Protein AF-A0A6A1W5U9-F1 (afdb_monomer_lite)

pLDDT: mean 85.05, std 17.19, range [30.97, 98.81]

Secondary structure (DSSP, 8-state):
-HHHHHHHHHHHHHHHHHHHHHHHHHHTS-----TTEEEE-----SSPPPHHHHHHHHHHBS--EEE-SS--HHHHHHTTTS--EEEEEEPGGGHHHHHH-HHHHHHHHHHHTTTTTTTS-EEEEEEEESTTTSS-HHHHHHHHHHHHHHHHHHHHTT-BTTBEEEEEEEGGGEEE-SSGGG-EE-GGGHHHHHHHHHHHHHHT--EEEE--HHHHHHHS--HHHHHHHTT-S---EEETTTTEEE-SHHHHHHHHHHHHHHHTT-TT--EEEEEE---S---TT-SS--HHHHHHHHHHHHHHHHHT-B-SSSBTS--EEEES-SB--TT--SSGGGG---SB-TTS-BSS--S-B--HHHHHHHHHHHHHHHHHHHHHHHHHHHHHHHHHHHHHHHHHHHHHHHHHHHT---TTHHHHHHHHHHHHHHHHHTSHHHHHHHHHHHHHHHTSTTHHHHHHHHHHHHHHH-TTTTTTT--EEEEEE-SSTT-EEEEEEEEEEEEEETTEEEEEEEEEEE-SSTT-EEEEEEEGGGEE-BS--HHHHHHHHHTTTTT--S---BTTS----------------

Sequence (581 aa):
MQNRERSASMAFFRYAKAFLFVVLLHASHFANSQSFIGVNYGQVADNLPPPAATAKLLQSTTIQKVRLYGADPAIIKGLANTGIGIVIGASNGDIPALASDTNFAKNWINSNVIPFYPASKIILITVGNEVMTFGDAGLKAQLLPAMQNVQNALNDASLGGKIKVSTVHAMAVLQQSEPPSSGSFDPSTADLMKGLLGFNEATGSPFAINPYPYFAYRGDPRPETLAFCLFQPNAGRFDPNTNIRYMNMFDAQVDAVHSALNSMGFKNVEIVVAETGWPYNGDSNEVGPSVENAKAYNGNLIAHLRSMVGTPLIPGKSVDTYLFALYDEDLKPGPGSERAFGLFKPDLSMTYDVGLSKSSQAFSKVIRSWASKKFMTGCVILLPIAITFYVTWGFIRFVDGFFSPIYGHLGIHIFGLGFVTSITFIFLVGVFMSSWLGASVLTLGEWFIKKMPLVSYIYAASKQISTAISPDQSSNAFKEVAIIRHPRVGEYAFGFITSTVVLRGSMGEEELCCVYVPTNHLYLGDIFLINSKDILRPSLSVREGIEIVISGGMSVPEMLTTVDAPATRAARIGSFPAAKV

InterPro domains:
  IPR000490 Glycoside hydrolase family 17 [PF00332] (37-354)
  IPR007462 Protein CONTINUOUS VASCULAR RING 1-like [PF04367] (421-521)
  IPR017853 Glycoside hydrolase superfamily [SSF51445] (37-355)
  IPR044965 Glycoside hydrolase family 17, plant [PTHR32227] (25-360)

Foldseek 3Di:
DVVVVVVVVVVVVVVVVVVVVVVVVVVPPDPPQLQQEAFEDDDLADLFAFLLVVLVLCLQFSHQEYEYQAQDPRNLQSNFQSNREYEHEDELVCLVVLLPDLVSLLVCCVVRPVVRPPRRHYAEYAYYAQQVVDPDPPSLVSRLSSQVSNLVSCVVVVNQLRHYYAHEHELQQWPDQPQLLVQAGDPVCLVSVLSRLVSCLVRVHAHEYA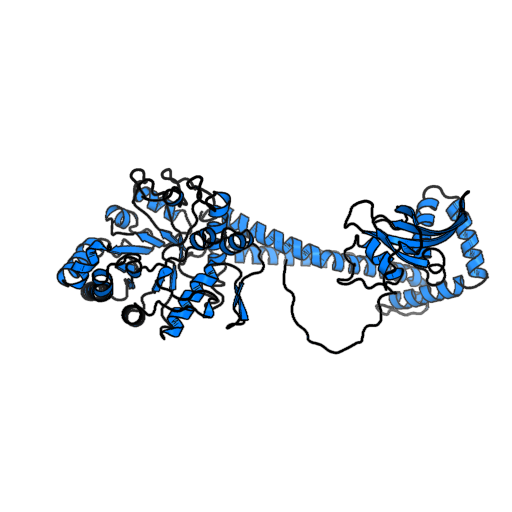DELLVVCQVPVDPQSLCQALLHDHPFDADPVVRDGRSHPVLSSVSSVCSRCVVSPNNSHAYAHPEYFAFQDWDPPGHQRHVVSRLSNLLVLVVVQVVCQDHPVDGNHRHRHYYYHQEFSCSDDDTRRNRGGHQAYSVSHGPDDSLRGPPPVSVVVVCVVVVVVVVVVVCVVVVVVVVVCVVVVVQLVVQCVVCVVVCVVVVDDDPCVSVVVVVVVVVVLVVCCPDPVNVVVVVVVLVVQCPDPPSVVVVVVVVVVVQCPDPVRVCQAFPAWWWAADPDPPDIFTWGFGDWDWDDDPVGIAIWTWTWGAALDNPHTDTDTHHPVRIFGWPDDPVLSNVCSVVVNPSPDPDTDGPPDPPPDPDDDDDDDDDDD

Organism: NCBI:txid262757

Structure (mmCIF, N/CA/C/O backbone):
data_AF-A0A6A1W5U9-F1
#
_entry.id   AF-A0A6A1W5U9-F1
#
loop_
_atom_site.group_PDB
_atom_site.id
_atom_site.type_symbol
_atom_site.label_atom_id
_atom_site.label_alt_id
_atom_site.label_comp_id
_atom_site.label_asym_id
_atom_site.label_entity_id
_atom_site.label_seq_id
_atom_site.pdbx_PDB_ins_code
_atom_site.Cartn_x
_atom_site.Cartn_y
_atom_site.Cartn_z
_atom_site.occupancy
_atom_site.B_iso_or_equiv
_atom_site.auth_seq_id
_atom_site.auth_comp_id
_atom_site.auth_asym_id
_atom_site.auth_atom_id
_atom_site.pdbx_PDB_model_num
ATOM 1 N N . MET A 1 1 ? 17.171 -40.836 -44.990 1.00 49.62 1 MET A N 1
ATOM 2 C CA . MET A 1 1 ? 17.166 -39.540 -44.264 1.00 49.62 1 MET A CA 1
ATOM 3 C C . MET A 1 1 ? 15.766 -38.932 -44.117 1.00 49.62 1 MET A C 1
ATOM 5 O O . MET A 1 1 ? 15.431 -38.514 -43.018 1.00 49.62 1 MET A O 1
ATOM 9 N N . GLN A 1 2 ? 14.908 -38.996 -45.139 1.00 40.19 2 GLN A N 1
ATOM 10 C CA . GLN A 1 2 ? 13.567 -38.376 -45.171 1.00 40.19 2 GLN A CA 1
ATOM 11 C C . GLN A 1 2 ? 12.570 -38.826 -44.069 1.00 40.19 2 GLN A C 1
ATOM 13 O O . GLN A 1 2 ? 11.749 -38.033 -43.613 1.00 40.19 2 GLN A O 1
ATOM 18 N N . ASN A 1 3 ? 12.664 -40.069 -43.570 1.00 39.38 3 ASN A N 1
ATOM 19 C CA . ASN A 1 3 ? 11.798 -40.562 -42.480 1.00 39.38 3 ASN A CA 1
ATOM 20 C C . ASN A 1 3 ? 12.212 -40.080 -41.075 1.00 39.38 3 ASN A C 1
ATOM 22 O O . ASN A 1 3 ? 11.363 -39.986 -40.190 1.00 39.38 3 ASN A O 1
ATOM 26 N N . ARG A 1 4 ? 13.489 -39.731 -40.854 1.00 45.94 4 ARG A N 1
ATOM 27 C CA . ARG A 1 4 ? 13.965 -39.219 -39.553 1.00 45.94 4 ARG A CA 1
ATOM 28 C C . ARG A 1 4 ? 13.548 -37.762 -39.331 1.00 45.94 4 ARG A C 1
ATOM 30 O O . ARG A 1 4 ? 13.171 -37.404 -38.220 1.00 45.94 4 ARG A O 1
ATOM 37 N N . GLU A 1 5 ? 13.525 -36.957 -40.392 1.00 41.22 5 GLU A N 1
ATOM 38 C CA . GLU A 1 5 ? 13.097 -35.551 -40.335 1.00 41.22 5 GLU A CA 1
ATOM 39 C C . GLU A 1 5 ? 11.587 -35.403 -40.088 1.00 41.22 5 GLU A C 1
ATOM 41 O O . GLU A 1 5 ? 11.172 -34.579 -39.270 1.00 41.22 5 GLU A O 1
ATOM 46 N N . ARG A 1 6 ? 10.752 -36.270 -40.686 1.00 44.25 6 ARG A N 1
ATOM 47 C CA . ARG A 1 6 ? 9.304 -36.314 -40.396 1.00 44.25 6 ARG A CA 1
ATOM 48 C C . ARG A 1 6 ? 8.998 -36.703 -38.946 1.00 44.25 6 ARG A C 1
ATOM 50 O O . ARG A 1 6 ? 8.089 -36.136 -38.342 1.00 44.25 6 ARG A O 1
ATOM 57 N N . SER A 1 7 ? 9.768 -37.630 -38.371 1.00 45.53 7 SER A N 1
ATOM 58 C CA . SER A 1 7 ? 9.606 -38.047 -36.972 1.00 45.53 7 SER A CA 1
ATOM 59 C C . SER A 1 7 ? 9.997 -36.943 -35.983 1.00 45.53 7 SER A C 1
ATOM 61 O O . SER A 1 7 ? 9.315 -36.758 -34.976 1.00 45.53 7 SER A O 1
ATOM 63 N N . ALA A 1 8 ? 11.057 -36.180 -36.275 1.00 46.53 8 ALA A N 1
ATOM 64 C CA . ALA A 1 8 ? 11.481 -35.049 -35.449 1.00 46.53 8 ALA A CA 1
ATOM 65 C C . ALA A 1 8 ? 10.467 -33.890 -35.492 1.00 46.53 8 ALA A C 1
ATOM 67 O O . ALA A 1 8 ? 10.137 -33.317 -34.454 1.00 46.53 8 ALA A O 1
ATOM 68 N N . SER A 1 9 ? 9.898 -33.604 -36.669 1.00 43.94 9 SER A N 1
ATOM 69 C CA . SER A 1 9 ? 8.852 -32.586 -36.842 1.00 43.94 9 SER A CA 1
ATOM 70 C C . SER A 1 9 ? 7.556 -32.940 -36.093 1.00 43.94 9 SER A C 1
ATOM 72 O O . SER A 1 9 ? 6.994 -32.101 -35.386 1.00 43.94 9 SER A O 1
ATOM 74 N N . MET A 1 10 ? 7.114 -34.203 -36.149 1.00 45.81 10 MET A N 1
ATOM 75 C CA . MET A 1 10 ? 5.942 -34.663 -35.389 1.00 45.81 10 MET A CA 1
ATOM 76 C C . MET A 1 10 ? 6.170 -34.664 -33.872 1.00 45.81 10 MET A C 1
ATOM 78 O O . MET A 1 10 ? 5.248 -34.345 -33.118 1.00 45.81 10 MET A O 1
ATOM 82 N N . ALA A 1 11 ? 7.383 -34.987 -33.411 1.00 49.91 11 ALA A N 1
ATOM 83 C CA . ALA A 1 11 ? 7.740 -34.893 -31.998 1.00 49.91 11 ALA A CA 1
ATOM 84 C C . ALA A 1 11 ? 7.724 -33.434 -31.514 1.00 49.91 11 ALA A C 1
ATOM 86 O O . ALA A 1 11 ? 7.114 -33.141 -30.489 1.00 49.91 11 ALA A O 1
ATOM 87 N N . PHE A 1 12 ? 8.289 -32.503 -32.290 1.00 49.91 12 PHE A N 1
ATOM 88 C CA . PHE A 1 12 ? 8.264 -31.070 -31.984 1.00 49.91 12 PHE A CA 1
ATOM 89 C C . PHE A 1 12 ? 6.833 -30.523 -31.862 1.00 49.91 12 PHE A C 1
ATOM 91 O O . PHE A 1 12 ? 6.510 -29.856 -30.883 1.00 49.91 12 PHE A O 1
ATOM 98 N N . PHE A 1 13 ? 5.933 -30.881 -32.786 1.00 44.69 13 PHE A N 1
ATOM 99 C CA . PHE A 1 13 ? 4.520 -30.483 -32.706 1.00 44.69 13 PHE A CA 1
ATOM 100 C C . PHE A 1 13 ? 3.786 -31.082 -31.497 1.00 44.69 13 PHE A C 1
ATOM 102 O O . PHE A 1 13 ? 2.897 -30.436 -30.941 1.00 44.69 13 PHE A O 1
ATOM 109 N N . ARG A 1 14 ? 4.146 -32.297 -31.067 1.00 54.22 14 ARG A N 1
ATOM 110 C CA . ARG A 1 14 ? 3.594 -32.922 -29.854 1.00 54.22 14 ARG A CA 1
ATOM 111 C C . ARG A 1 14 ? 4.068 -32.217 -28.584 1.00 54.22 14 ARG A C 1
ATOM 113 O O . ARG A 1 14 ? 3.235 -31.908 -27.737 1.00 54.22 14 ARG A O 1
ATOM 120 N N . TYR A 1 15 ? 5.357 -31.891 -28.483 1.00 52.47 15 TYR A N 1
ATOM 121 C CA . TYR A 1 15 ? 5.904 -31.147 -27.344 1.00 52.47 15 TYR A CA 1
ATOM 122 C C . TYR A 1 15 ? 5.416 -29.695 -27.304 1.00 52.47 15 TYR A C 1
ATOM 124 O O . TYR A 1 15 ? 5.086 -29.205 -26.230 1.00 52.47 15 TYR A O 1
ATOM 132 N N . ALA A 1 16 ? 5.265 -29.031 -28.454 1.00 51.59 16 ALA A N 1
ATOM 133 C CA . ALA A 1 16 ? 4.698 -27.685 -28.533 1.00 51.59 16 ALA A CA 1
ATOM 134 C C . ALA A 1 16 ? 3.221 -27.651 -28.103 1.00 51.59 16 ALA A C 1
ATOM 136 O O . ALA A 1 16 ? 2.812 -26.745 -27.381 1.00 51.59 16 ALA A O 1
ATOM 137 N N . LYS A 1 17 ? 2.424 -28.663 -28.481 1.00 48.44 17 LYS A N 1
ATOM 138 C CA . LYS A 1 17 ? 1.035 -28.808 -28.013 1.00 48.44 17 LYS A CA 1
ATOM 139 C C . LYS A 1 17 ? 0.957 -29.133 -26.522 1.00 48.44 17 LYS A C 1
ATOM 141 O O . LYS A 1 17 ? 0.116 -28.560 -25.842 1.00 48.44 17 LYS A O 1
ATOM 146 N N . ALA A 1 18 ? 1.832 -29.998 -26.009 1.00 56.34 18 ALA A N 1
ATOM 147 C CA . ALA A 1 18 ? 1.907 -30.303 -24.580 1.00 56.34 18 ALA A CA 1
ATOM 148 C C . ALA A 1 18 ? 2.338 -29.077 -23.759 1.00 56.34 18 ALA A C 1
ATOM 150 O O . ALA A 1 18 ? 1.740 -28.793 -22.729 1.00 56.34 18 ALA A O 1
ATOM 151 N N . PHE A 1 19 ? 3.305 -28.298 -24.248 1.00 58.91 19 PHE A N 1
ATOM 152 C CA . PHE A 1 19 ? 3.727 -27.042 -23.631 1.00 58.91 19 PHE A CA 1
ATOM 153 C C . PHE A 1 19 ? 2.604 -25.999 -23.648 1.00 58.91 19 PHE A C 1
ATOM 155 O O . PHE A 1 19 ? 2.306 -25.410 -22.615 1.00 58.91 19 PHE A O 1
ATOM 162 N N . LEU A 1 20 ? 1.910 -25.826 -24.779 1.00 51.09 20 LEU A N 1
ATOM 163 C CA . LEU A 1 20 ? 0.750 -24.936 -24.875 1.00 51.09 20 LEU A CA 1
ATOM 164 C C . LEU A 1 20 ? -0.384 -25.381 -23.939 1.00 51.09 20 LEU A C 1
ATOM 166 O O . LEU A 1 20 ? -1.023 -24.543 -23.314 1.00 51.09 20 LEU A O 1
ATOM 170 N N . PHE A 1 21 ? -0.602 -26.690 -23.795 1.00 51.31 21 PHE A N 1
ATOM 171 C CA . PHE A 1 21 ? -1.592 -27.260 -22.882 1.00 51.31 21 PHE A CA 1
ATOM 172 C C . PHE A 1 21 ? -1.205 -27.070 -21.409 1.00 51.31 21 PHE A C 1
ATOM 174 O O . PHE A 1 21 ? -2.062 -26.725 -20.607 1.00 51.31 21 PHE A O 1
ATOM 181 N N . VAL A 1 22 ? 0.079 -27.195 -21.050 1.00 54.62 22 VAL A N 1
ATOM 182 C CA . VAL A 1 22 ? 0.590 -26.894 -19.699 1.00 54.62 22 VAL A CA 1
ATOM 183 C C . VAL A 1 22 ? 0.503 -25.396 -19.393 1.00 54.62 22 VAL A C 1
ATOM 185 O O . VAL A 1 22 ? 0.107 -25.029 -18.289 1.00 54.62 22 VAL A O 1
ATOM 188 N N . VAL A 1 23 ? 0.798 -24.524 -20.362 1.00 54.84 23 VAL A N 1
ATOM 189 C CA . VAL A 1 23 ? 0.632 -23.064 -20.236 1.00 54.84 23 VAL A CA 1
ATOM 190 C C . VAL A 1 23 ? -0.846 -22.687 -20.085 1.00 54.84 23 VAL A C 1
ATOM 192 O O . VAL A 1 23 ? -1.178 -21.847 -19.253 1.00 54.84 23 VAL A O 1
ATOM 195 N N . LEU A 1 24 ? -1.749 -23.338 -20.827 1.00 46.34 24 LEU A N 1
ATOM 196 C CA . LEU A 1 24 ? -3.198 -23.145 -20.700 1.00 46.34 24 LEU A CA 1
ATOM 197 C C . LEU A 1 24 ? -3.748 -23.701 -19.376 1.00 46.34 24 LEU A C 1
ATOM 199 O O . LEU A 1 24 ? -4.595 -23.053 -18.771 1.00 46.34 24 LEU A O 1
ATOM 203 N N . LEU A 1 25 ? -3.224 -24.829 -18.883 1.00 41.31 25 LEU A N 1
ATOM 204 C CA . LEU A 1 25 ? -3.568 -25.397 -17.572 1.00 41.31 25 LEU A CA 1
ATOM 205 C C . LEU A 1 25 ? -3.117 -24.499 -16.406 1.00 41.31 25 LEU A C 1
ATOM 207 O O . LEU A 1 25 ? -3.848 -24.370 -15.425 1.00 41.31 25 LEU A O 1
ATOM 211 N N . HIS A 1 26 ? -1.972 -23.819 -16.531 1.00 42.66 26 HIS A N 1
ATOM 212 C CA . HIS A 1 26 ? -1.537 -22.804 -15.560 1.00 42.66 26 HIS A CA 1
ATOM 213 C C . HIS A 1 26 ? -2.323 -21.488 -15.688 1.00 42.66 26 HIS A C 1
ATOM 215 O O . HIS A 1 26 ? -2.494 -20.782 -14.697 1.00 42.66 26 HIS A O 1
ATOM 221 N N . ALA A 1 27 ? -2.846 -21.163 -16.876 1.00 39.50 27 ALA A N 1
ATOM 222 C CA . ALA A 1 27 ? -3.731 -20.013 -17.078 1.00 39.50 27 ALA A CA 1
ATOM 223 C C . ALA A 1 27 ? -5.153 -20.239 -16.525 1.00 39.50 27 ALA A C 1
ATOM 225 O O . ALA A 1 27 ? -5.871 -19.271 -16.282 1.00 39.50 27 ALA A O 1
ATOM 226 N N . SER A 1 28 ? -5.551 -21.495 -16.293 1.00 30.97 28 SER A N 1
ATOM 227 C CA . SER A 1 28 ? -6.798 -21.871 -15.613 1.00 30.97 28 SER A CA 1
ATOM 228 C C . SER A 1 28 ? -6.703 -21.910 -14.084 1.00 30.97 28 SER A C 1
ATOM 230 O O . SER A 1 28 ? -7.656 -22.333 -13.427 1.00 30.97 28 SER A O 1
ATOM 232 N N . HIS A 1 29 ? -5.617 -21.408 -13.484 1.00 33.00 29 HIS A N 1
ATOM 233 C CA . HIS A 1 29 ? -5.726 -20.923 -12.115 1.00 33.00 29 HIS A CA 1
ATOM 234 C C . HIS A 1 29 ? -6.699 -19.748 -12.129 1.00 33.00 29 HIS A C 1
ATOM 236 O O . HIS A 1 29 ? -6.373 -18.657 -12.599 1.00 33.00 29 HIS A O 1
ATOM 242 N N . PHE A 1 30 ? -7.920 -20.025 -11.664 1.00 36.41 30 PHE A N 1
ATOM 243 C CA . PHE A 1 30 ? -8.893 -19.057 -11.180 1.00 36.41 30 PHE A CA 1
ATOM 244 C C . PHE A 1 30 ? -8.175 -17.789 -10.726 1.00 36.41 30 PHE A C 1
ATOM 246 O O . PHE A 1 30 ? -7.188 -17.891 -10.000 1.00 36.41 30 PHE A O 1
ATOM 253 N N . ALA A 1 31 ? -8.645 -16.614 -11.158 1.00 38.25 31 ALA A N 1
ATOM 254 C CA . ALA A 1 31 ? -8.201 -15.347 -10.592 1.00 38.25 31 ALA A CA 1
ATOM 255 C C . ALA A 1 31 ? -8.348 -15.455 -9.070 1.00 38.25 31 ALA A C 1
ATOM 257 O O . ALA A 1 31 ? -9.454 -15.345 -8.539 1.00 38.25 31 ALA A O 1
ATOM 258 N N . ASN A 1 32 ? -7.246 -15.805 -8.402 1.00 42.22 32 ASN A N 1
ATOM 259 C CA . ASN A 1 32 ? -7.263 -16.159 -7.000 1.00 42.22 32 ASN A CA 1
ATOM 260 C C . ASN A 1 32 ? -7.782 -14.939 -6.254 1.00 42.22 32 ASN A C 1
ATOM 262 O O . ASN A 1 32 ? -7.380 -13.807 -6.529 1.00 42.22 32 ASN A O 1
ATOM 266 N N . SER A 1 33 ? -8.720 -15.196 -5.351 1.00 48.44 33 SER A N 1
ATOM 267 C CA . SER A 1 33 ? -9.232 -14.247 -4.375 1.00 48.44 33 SER A CA 1
ATOM 268 C C . SER A 1 33 ? -8.068 -13.405 -3.825 1.00 48.44 33 SER A C 1
ATOM 270 O O . SER A 1 33 ? -7.211 -13.948 -3.134 1.00 48.44 33 SER A O 1
ATOM 272 N N . GLN A 1 34 ? -7.980 -12.112 -4.164 1.00 65.88 34 GLN A N 1
ATOM 273 C CA . GLN A 1 34 ? -6.910 -11.232 -3.668 1.00 65.88 34 GLN A CA 1
ATOM 274 C C . GLN A 1 34 ? -7.295 -10.723 -2.287 1.00 65.88 34 GLN A C 1
ATOM 276 O O . GLN A 1 34 ? -7.644 -9.559 -2.100 1.00 65.88 34 GLN A O 1
ATOM 281 N N . SER A 1 35 ? -7.250 -11.630 -1.315 1.00 79.56 35 SER A N 1
ATOM 282 C CA . SER A 1 35 ? -7.689 -11.361 0.048 1.00 79.56 35 SER A CA 1
ATOM 283 C C . SER A 1 35 ? -6.842 -10.317 0.759 1.00 79.56 35 SER A C 1
ATOM 285 O O . SER A 1 35 ? -7.169 -10.011 1.886 1.00 79.56 35 SER A O 1
ATOM 287 N N . PHE A 1 36 ? -5.776 -9.786 0.163 1.00 88.62 36 PHE A N 1
ATOM 288 C CA . PHE A 1 36 ? -4.899 -8.773 0.754 1.00 88.62 36 PHE A CA 1
ATOM 289 C C . PHE A 1 36 ? -5.142 -7.352 0.223 1.00 88.62 36 PHE A C 1
ATOM 291 O O . PHE A 1 36 ? -4.586 -6.412 0.779 1.00 88.62 36 PHE A O 1
ATOM 298 N N . ILE A 1 37 ? -5.993 -7.168 -0.800 1.00 95.75 37 ILE A N 1
ATOM 299 C CA . ILE A 1 37 ? -6.318 -5.838 -1.342 1.00 95.75 37 ILE A CA 1
ATOM 300 C C . ILE A 1 37 ? -7.654 -5.344 -0.781 1.00 95.75 37 ILE A C 1
ATOM 302 O O . ILE A 1 37 ? -8.721 -5.911 -1.053 1.00 95.75 37 ILE A O 1
ATOM 306 N N . GLY A 1 38 ? -7.579 -4.256 -0.023 1.00 97.88 38 GLY A N 1
ATOM 307 C CA . GLY A 1 38 ? -8.709 -3.470 0.443 1.00 97.88 38 GLY A CA 1
ATOM 308 C C . GLY A 1 38 ? -8.734 -2.062 -0.150 1.00 97.88 38 GLY A C 1
ATOM 309 O O . GLY A 1 38 ? -7.810 -1.641 -0.845 1.00 97.88 38 GLY A O 1
ATOM 310 N N . VAL A 1 39 ? -9.796 -1.321 0.149 1.00 98.56 39 VAL A N 1
ATOM 311 C CA . VAL A 1 39 ? -9.937 0.097 -0.207 1.00 98.56 39 VAL A CA 1
ATOM 312 C C . VAL A 1 39 ? -10.621 0.861 0.925 1.00 98.56 39 VAL A C 1
ATOM 314 O O . VAL A 1 39 ? -11.496 0.315 1.603 1.00 98.56 39 VAL A O 1
ATOM 317 N N . ASN A 1 40 ? -10.240 2.115 1.142 1.00 98.75 40 ASN A N 1
ATOM 318 C CA . ASN A 1 40 ? -10.943 3.009 2.057 1.00 98.75 40 ASN A CA 1
ATOM 319 C C . ASN A 1 40 ? -12.176 3.591 1.360 1.00 98.75 40 ASN A C 1
ATOM 321 O O . ASN A 1 40 ? -12.070 4.157 0.274 1.00 98.75 40 ASN A O 1
ATOM 325 N N . TYR A 1 41 ? -13.348 3.457 1.976 1.00 98.06 41 TYR A N 1
ATOM 326 C CA . TYR A 1 41 ? -14.580 4.086 1.506 1.00 98.06 41 TYR A CA 1
ATOM 327 C C . TYR A 1 41 ? -14.889 5.281 2.412 1.00 98.06 41 TYR A C 1
ATOM 329 O O . TYR A 1 41 ? -15.585 5.168 3.425 1.00 98.06 41 TYR A O 1
ATOM 337 N N . GLY A 1 42 ? -14.287 6.409 2.034 1.00 95.62 42 GLY A N 1
ATOM 338 C CA . GLY A 1 42 ? -14.513 7.720 2.625 1.00 95.62 42 GLY A CA 1
ATOM 339 C C . GLY A 1 42 ? -15.909 8.268 2.320 1.00 95.62 42 GLY A C 1
ATOM 340 O O . GLY A 1 42 ? -16.560 7.851 1.361 1.00 95.62 42 GLY A O 1
ATOM 341 N N . GLN A 1 43 ? -16.387 9.150 3.192 1.00 95.00 43 GLN A N 1
ATOM 342 C CA . GLN A 1 43 ? -17.756 9.682 3.181 1.00 95.00 43 GLN A CA 1
ATOM 343 C C . GLN A 1 43 ? -17.798 11.203 3.348 1.00 95.00 43 GLN A C 1
ATOM 345 O O . GLN A 1 43 ? -18.877 11.771 3.491 1.00 95.00 43 GLN A O 1
ATOM 350 N N . VAL A 1 44 ? -16.648 11.881 3.337 1.00 95.88 44 VAL A N 1
ATOM 351 C CA . VAL A 1 44 ? -16.586 13.344 3.419 1.00 95.88 44 VAL A CA 1
ATOM 352 C C . VAL A 1 44 ? -16.841 13.931 2.022 1.00 95.88 44 VAL A C 1
ATOM 354 O O . VAL A 1 44 ? -15.979 14.562 1.417 1.00 95.88 44 VAL A O 1
ATOM 357 N N . ALA A 1 45 ? -18.034 13.656 1.492 1.00 95.44 45 ALA A N 1
ATOM 358 C CA . ALA A 1 45 ? -18.516 14.088 0.186 1.00 95.44 45 ALA A CA 1
ATOM 359 C C . ALA A 1 45 ? -20.049 14.115 0.130 1.00 95.44 45 ALA A C 1
ATOM 361 O O . ALA A 1 45 ? -20.705 13.346 0.836 1.00 95.44 45 ALA A O 1
ATOM 362 N N . ASP A 1 46 ? -20.623 14.956 -0.733 1.00 95.69 46 ASP A N 1
ATOM 363 C CA . ASP A 1 46 ? -22.081 15.053 -0.945 1.00 95.69 46 ASP A CA 1
ATOM 364 C C . ASP A 1 46 ? -22.562 14.478 -2.291 1.00 95.69 46 ASP A C 1
ATOM 366 O O . ASP A 1 46 ? -23.765 14.403 -2.553 1.00 95.69 46 ASP A O 1
ATOM 370 N N . ASN A 1 47 ? -21.629 14.004 -3.120 1.00 95.56 47 ASN A N 1
ATOM 371 C CA . ASN A 1 47 ? -21.885 13.543 -4.484 1.00 95.56 47 ASN A CA 1
ATOM 372 C C . ASN A 1 47 ? -21.736 12.019 -4.675 1.00 95.56 47 ASN A C 1
ATOM 374 O O . ASN A 1 47 ? -21.776 11.532 -5.807 1.00 95.56 47 ASN A O 1
ATOM 378 N N . LEU A 1 48 ? -21.554 11.257 -3.590 1.00 96.69 48 LEU A N 1
ATOM 379 C CA . LEU A 1 48 ? -21.235 9.828 -3.650 1.00 96.69 48 LEU A CA 1
ATOM 380 C C . LEU A 1 48 ? -22.381 8.977 -4.230 1.00 96.69 48 LEU A C 1
ATOM 382 O O . LEU A 1 48 ? -23.560 9.238 -3.973 1.00 96.69 48 LEU A O 1
ATOM 386 N N . PRO A 1 49 ? -22.058 7.894 -4.962 1.00 96.06 49 PRO A N 1
ATOM 387 C CA . PRO A 1 49 ? -23.068 6.999 -5.502 1.00 96.06 49 PRO A CA 1
ATOM 388 C C . PRO A 1 49 ? -23.782 6.210 -4.392 1.00 96.06 49 PRO A C 1
ATOM 390 O O . PRO A 1 49 ? -23.209 5.957 -3.326 1.00 96.06 49 PRO A O 1
ATOM 393 N N . PRO A 1 50 ? -25.011 5.720 -4.650 1.00 96.31 50 PRO A N 1
ATOM 394 C CA . PRO A 1 50 ? -25.737 4.895 -3.693 1.00 96.31 50 PRO A CA 1
ATOM 395 C C . PRO A 1 50 ? -24.936 3.646 -3.280 1.00 96.31 50 PRO A C 1
ATOM 397 O O . PRO A 1 50 ? -24.353 2.987 -4.150 1.00 96.31 50 PRO A O 1
ATOM 400 N N . PRO A 1 51 ? -24.984 3.211 -2.005 1.00 96.00 51 PRO A N 1
ATOM 401 C CA . PRO A 1 51 ? -24.177 2.085 -1.531 1.00 96.00 51 PRO A CA 1
ATOM 402 C C . PRO A 1 51 ? -24.352 0.776 -2.312 1.00 96.00 51 PRO A C 1
ATOM 404 O O . PRO A 1 51 ? -23.397 0.024 -2.495 1.00 96.00 51 PRO A O 1
ATOM 407 N N . ALA A 1 52 ? -25.554 0.507 -2.833 1.00 94.44 52 ALA A N 1
ATOM 408 C CA . ALA A 1 52 ? -25.818 -0.669 -3.666 1.00 94.44 52 ALA A CA 1
ATOM 409 C C . ALA A 1 52 ? -25.066 -0.635 -5.011 1.00 94.44 52 ALA A C 1
ATOM 411 O O . ALA A 1 52 ? -24.683 -1.683 -5.535 1.00 94.44 52 ALA A O 1
ATOM 412 N N . ALA A 1 53 ? -24.849 0.555 -5.579 1.00 95.62 53 ALA A N 1
ATOM 413 C CA . ALA A 1 53 ? -24.055 0.726 -6.791 1.00 95.62 53 ALA A CA 1
ATOM 414 C C . ALA A 1 53 ? -22.565 0.499 -6.494 1.00 95.62 53 ALA A C 1
ATOM 416 O O . ALA A 1 53 ? -21.912 -0.267 -7.203 1.00 95.62 53 ALA A O 1
ATOM 417 N N . THR A 1 54 ? -22.068 1.048 -5.381 1.00 96.75 54 THR A N 1
ATOM 418 C CA . THR A 1 54 ? -20.710 0.788 -4.876 1.00 96.75 54 THR A CA 1
ATOM 419 C C . THR A 1 54 ? -20.476 -0.702 -4.607 1.00 96.75 54 THR A C 1
ATOM 421 O O . THR A 1 54 ? -19.447 -1.245 -5.000 1.00 96.75 54 THR A O 1
ATOM 424 N N . ALA A 1 55 ? -21.436 -1.412 -4.008 1.00 96.00 55 ALA A N 1
ATOM 425 C CA . ALA A 1 55 ? -21.318 -2.851 -3.773 1.00 96.00 55 ALA A CA 1
ATOM 426 C C . ALA A 1 55 ? -21.129 -3.639 -5.084 1.00 96.00 55 ALA A C 1
ATOM 428 O O . ALA A 1 55 ? -20.236 -4.485 -5.177 1.00 96.00 55 ALA A O 1
ATOM 429 N N . LYS A 1 56 ? -21.906 -3.311 -6.128 1.00 94.81 56 LYS A N 1
ATOM 430 C CA . LYS A 1 56 ? -21.748 -3.902 -7.469 1.00 94.81 56 LYS A CA 1
ATOM 431 C C . LYS A 1 56 ? -20.399 -3.552 -8.096 1.00 94.81 56 LYS A C 1
ATOM 433 O O . LYS A 1 56 ? -19.759 -4.427 -8.682 1.00 94.81 56 LYS A O 1
ATOM 438 N N . LEU A 1 57 ? -19.953 -2.302 -7.952 1.00 95.00 57 LEU A N 1
ATOM 439 C CA . LEU A 1 57 ? -18.636 -1.868 -8.413 1.00 95.00 57 LEU A CA 1
ATOM 440 C C . LEU A 1 57 ? -17.541 -2.717 -7.762 1.00 95.00 57 LEU A C 1
ATOM 442 O O . LEU A 1 57 ? -16.753 -3.339 -8.471 1.00 95.00 57 LEU A O 1
ATOM 446 N N . LEU A 1 58 ? -17.537 -2.836 -6.435 1.00 95.38 58 LEU A N 1
ATOM 447 C CA . LEU A 1 58 ? -16.545 -3.627 -5.708 1.00 95.38 58 LEU A CA 1
ATOM 448 C C . LEU A 1 58 ? -16.560 -5.098 -6.145 1.00 95.38 58 LEU A C 1
ATOM 450 O O . LEU A 1 58 ? -15.501 -5.663 -6.416 1.00 95.38 58 LEU A O 1
ATOM 454 N N . GLN A 1 59 ? -17.740 -5.699 -6.338 1.00 92.56 59 GLN A N 1
ATOM 455 C CA . GLN A 1 59 ? -17.867 -7.065 -6.862 1.00 92.56 59 GLN A CA 1
ATOM 456 C C . GLN A 1 59 ? -17.256 -7.242 -8.264 1.00 92.56 59 GLN A C 1
ATOM 458 O O . GLN A 1 59 ? -16.773 -8.336 -8.573 1.00 92.56 59 GLN A O 1
ATOM 463 N N . SER A 1 60 ? -17.209 -6.186 -9.082 1.00 90.94 60 SER A N 1
ATOM 464 C CA . SER A 1 60 ? -16.567 -6.182 -10.408 1.00 90.94 60 SER A CA 1
ATOM 465 C C . SER A 1 60 ? -15.036 -6.021 -10.374 1.00 90.94 60 SER A C 1
ATOM 467 O O . SER A 1 60 ? -14.362 -6.218 -11.390 1.00 90.94 60 SER A O 1
ATOM 469 N N . THR A 1 61 ? -14.462 -5.717 -9.207 1.00 92.69 61 THR A N 1
ATOM 470 C CA . THR A 1 61 ? -13.017 -5.517 -9.014 1.00 92.69 61 THR A CA 1
ATOM 471 C C . THR A 1 61 ? -12.375 -6.645 -8.208 1.00 92.69 61 THR A C 1
ATOM 473 O O . THR A 1 61 ? -13.060 -7.490 -7.633 1.00 92.69 61 THR A O 1
ATOM 476 N N . THR A 1 62 ? -11.044 -6.687 -8.152 1.00 91.00 62 THR A N 1
ATOM 477 C CA . THR A 1 62 ? -10.285 -7.623 -7.309 1.00 91.00 62 THR A CA 1
ATOM 478 C C . THR A 1 62 ? -10.279 -7.242 -5.827 1.00 91.00 62 THR A C 1
ATOM 480 O O . THR A 1 62 ? -9.716 -7.993 -5.039 1.00 91.00 62 THR A O 1
ATOM 483 N N . ILE A 1 63 ? -10.886 -6.113 -5.441 1.00 94.88 63 ILE A N 1
ATOM 484 C CA . ILE A 1 63 ? -10.975 -5.662 -4.047 1.00 94.88 63 ILE A CA 1
ATOM 485 C C . ILE A 1 63 ? -11.840 -6.640 -3.250 1.00 94.88 63 ILE A C 1
ATOM 487 O O . ILE A 1 63 ? -12.921 -7.038 -3.689 1.00 94.88 63 ILE A O 1
ATOM 491 N N . GLN A 1 64 ? -11.362 -7.026 -2.067 1.00 94.06 64 GLN A N 1
ATOM 492 C CA . GLN A 1 64 ? -12.065 -7.971 -1.191 1.00 94.06 64 GLN A CA 1
ATOM 493 C C . GLN A 1 64 ? -12.308 -7.448 0.215 1.00 94.06 64 GLN A C 1
ATOM 495 O O . GLN A 1 64 ? -12.961 -8.129 1.009 1.00 94.06 64 GLN A O 1
ATOM 500 N N . LYS A 1 65 ? -11.806 -6.252 0.524 1.00 97.44 65 LYS A N 1
ATOM 501 C CA . LYS A 1 65 ? -12.046 -5.579 1.793 1.00 97.44 65 LYS A CA 1
ATOM 502 C C . LYS A 1 65 ? -12.375 -4.113 1.584 1.00 97.44 65 LYS A C 1
ATOM 504 O O . LYS A 1 65 ? -11.844 -3.473 0.682 1.00 97.44 65 LYS A O 1
ATOM 509 N N . VAL A 1 66 ? -13.214 -3.582 2.456 1.00 98.19 66 VAL A N 1
ATOM 510 C CA . VAL A 1 66 ? -13.509 -2.155 2.538 1.00 98.19 66 VAL A CA 1
ATOM 511 C C . VAL A 1 66 ? -13.285 -1.702 3.965 1.00 98.19 66 VAL A C 1
ATOM 513 O O . VAL A 1 66 ? -13.710 -2.380 4.900 1.00 98.19 66 VAL A O 1
ATOM 516 N N . ARG A 1 67 ? -12.633 -0.554 4.128 1.00 98.62 67 ARG A N 1
ATOM 517 C CA . ARG A 1 67 ? -12.537 0.133 5.411 1.00 98.62 67 ARG A CA 1
ATOM 518 C C . ARG A 1 67 ? -13.428 1.365 5.420 1.00 98.62 67 ARG A C 1
ATOM 520 O O . ARG A 1 67 ? -13.286 2.237 4.569 1.00 98.62 67 ARG A O 1
ATOM 527 N N . LEU A 1 68 ? -14.323 1.414 6.400 1.00 98.38 68 LEU A N 1
ATOM 528 C CA . LEU A 1 68 ? -15.163 2.556 6.738 1.00 98.38 68 LEU A CA 1
ATOM 529 C C . LEU A 1 68 ? -14.567 3.268 7.956 1.00 98.38 68 LEU A C 1
ATOM 531 O O . LEU A 1 68 ? -14.119 2.617 8.899 1.00 98.38 68 LEU A O 1
ATOM 535 N N . TYR A 1 69 ? -14.602 4.599 7.952 1.00 96.06 69 TYR A N 1
ATOM 536 C CA . TYR A 1 69 ? -14.185 5.420 9.100 1.00 96.06 69 TYR A CA 1
ATOM 537 C C . TYR A 1 69 ? -15.231 5.458 10.223 1.00 96.06 69 TYR A C 1
ATOM 539 O O . TYR A 1 69 ? -14.908 5.801 11.356 1.00 96.06 69 TYR A O 1
ATOM 547 N N . GLY A 1 70 ? -16.470 5.086 9.900 1.00 95.94 70 GLY A N 1
ATOM 548 C CA . GLY A 1 70 ? -17.596 4.954 10.819 1.00 95.94 70 GLY A CA 1
ATOM 549 C C . GLY A 1 70 ? -18.318 3.618 10.632 1.00 95.94 70 GLY A C 1
ATOM 550 O O . GLY A 1 70 ? -17.778 2.683 10.033 1.00 95.94 70 GLY A O 1
ATOM 551 N N . ALA A 1 71 ? -19.568 3.554 11.090 1.00 96.62 71 ALA A N 1
ATOM 552 C CA . ALA A 1 71 ? -20.440 2.386 10.964 1.00 96.62 71 ALA A CA 1
ATOM 553 C C . ALA A 1 71 ? -21.759 2.720 10.240 1.00 96.62 71 ALA A C 1
ATOM 555 O O . ALA A 1 71 ? -22.843 2.454 10.753 1.00 96.62 71 ALA A O 1
ATOM 556 N N . ASP A 1 72 ? -21.674 3.329 9.050 1.00 97.06 72 ASP A N 1
ATOM 557 C CA . ASP A 1 72 ? -22.865 3.705 8.278 1.00 97.06 72 ASP A CA 1
ATOM 558 C C . ASP A 1 72 ? -23.737 2.468 7.954 1.00 97.06 72 ASP A C 1
ATOM 560 O O . ASP A 1 72 ? -23.284 1.546 7.257 1.00 97.06 72 ASP A O 1
ATOM 564 N N . PRO A 1 73 ? -25.000 2.427 8.419 1.00 97.56 73 PRO A N 1
ATOM 565 C CA . PRO A 1 73 ? -25.849 1.250 8.286 1.00 97.56 73 PRO A CA 1
ATOM 566 C C . PRO A 1 73 ? -26.269 0.978 6.836 1.00 97.56 73 PRO A C 1
ATOM 568 O O . PRO A 1 73 ? -26.492 -0.179 6.471 1.00 97.56 73 PRO A O 1
ATOM 571 N N . ALA A 1 74 ? -26.375 2.008 5.990 1.00 97.25 74 ALA A N 1
ATOM 572 C CA . ALA A 1 74 ? -26.748 1.857 4.589 1.00 97.25 74 ALA A CA 1
ATOM 573 C C . ALA A 1 74 ? -25.607 1.227 3.780 1.00 97.25 74 ALA A C 1
ATOM 575 O O . ALA A 1 74 ? -25.860 0.337 2.963 1.00 97.25 74 ALA A O 1
ATOM 576 N N . ILE A 1 75 ? -24.355 1.616 4.044 1.00 97.62 75 ILE A N 1
ATOM 577 C CA . ILE A 1 75 ? -23.172 1.012 3.418 1.00 97.62 75 ILE A CA 1
ATOM 578 C C . ILE A 1 75 ? -22.969 -0.420 3.897 1.00 97.62 75 ILE A C 1
ATOM 580 O O . ILE A 1 75 ? -22.828 -1.324 3.069 1.00 97.62 75 ILE A O 1
ATOM 584 N N . ILE A 1 76 ? -23.016 -0.654 5.212 1.00 98.31 76 ILE A N 1
ATOM 585 C CA . ILE A 1 76 ? -22.851 -2.001 5.770 1.00 98.31 76 ILE A CA 1
ATOM 586 C C . ILE A 1 76 ? -23.922 -2.939 5.198 1.00 98.31 76 ILE A C 1
ATOM 588 O O . ILE A 1 76 ? -23.592 -4.037 4.744 1.00 98.31 76 ILE A O 1
ATOM 592 N N . LYS A 1 77 ? -25.189 -2.505 5.144 1.00 97.75 77 LYS A N 1
ATOM 593 C CA . LYS A 1 77 ? -26.287 -3.283 4.550 1.00 97.75 77 LYS A CA 1
ATOM 594 C C . LYS A 1 77 ? -26.132 -3.461 3.039 1.00 97.75 77 LYS A C 1
ATOM 596 O O . LYS A 1 77 ? -26.429 -4.537 2.527 1.00 97.75 77 LYS A O 1
ATOM 601 N N . GLY A 1 78 ? -25.646 -2.445 2.325 1.00 97.06 78 GLY A N 1
ATOM 602 C CA . GLY A 1 78 ? -25.361 -2.521 0.890 1.00 97.06 78 GLY A CA 1
ATOM 603 C C . GLY A 1 78 ? -24.321 -3.589 0.534 1.00 97.06 78 GLY A C 1
ATOM 604 O O . GLY A 1 78 ? -24.380 -4.159 -0.552 1.00 97.06 78 GLY A O 1
ATOM 605 N N . LEU A 1 79 ? -23.414 -3.905 1.464 1.00 97.69 79 LEU A N 1
ATOM 606 C CA . LEU A 1 79 ? -22.386 -4.940 1.320 1.00 97.69 79 LEU A CA 1
ATOM 607 C C . LEU A 1 79 ? -22.819 -6.333 1.815 1.00 97.69 79 LEU A C 1
ATOM 609 O O . LEU A 1 79 ? -22.024 -7.278 1.741 1.00 97.69 79 LEU A O 1
ATOM 613 N N . ALA A 1 80 ? -24.056 -6.503 2.288 1.00 97.62 80 ALA A N 1
ATOM 614 C CA . ALA A 1 80 ? -24.554 -7.791 2.761 1.00 97.62 80 ALA A CA 1
ATOM 615 C C . ALA A 1 80 ? -24.503 -8.868 1.661 1.00 97.62 80 ALA A C 1
ATOM 617 O O . ALA A 1 80 ? -24.849 -8.627 0.505 1.00 97.62 80 ALA A O 1
ATOM 618 N N . ASN A 1 81 ? -24.083 -10.080 2.026 1.00 96.50 81 ASN A N 1
ATOM 619 C CA . ASN A 1 81 ? -23.956 -11.259 1.162 1.00 96.50 81 ASN A CA 1
ATOM 620 C C . ASN A 1 81 ? -23.002 -11.093 -0.037 1.00 96.50 81 ASN A C 1
ATOM 622 O O . ASN A 1 81 ? -22.976 -11.938 -0.929 1.00 96.50 81 ASN A O 1
ATOM 626 N N . THR A 1 82 ? -22.179 -10.040 -0.062 1.00 95.19 82 THR A N 1
ATOM 627 C CA . THR A 1 82 ? -21.176 -9.836 -1.123 1.00 95.19 82 THR A CA 1
ATOM 628 C C . THR A 1 82 ? -19.897 -10.649 -0.906 1.00 95.19 82 THR A C 1
ATOM 630 O O . THR A 1 82 ? -19.137 -10.856 -1.850 1.00 95.19 82 THR A O 1
ATOM 633 N N . GLY A 1 83 ? -19.640 -11.083 0.335 1.00 94.19 83 GLY A N 1
ATOM 634 C CA . GLY A 1 83 ? -18.399 -11.742 0.758 1.00 94.19 83 GLY A CA 1
ATOM 635 C C . GLY A 1 83 ? -17.222 -10.791 1.023 1.00 94.19 83 GLY A C 1
ATOM 636 O O . GLY A 1 83 ? -16.186 -11.246 1.514 1.00 94.19 83 GLY A O 1
ATOM 637 N N . ILE A 1 84 ? -17.382 -9.492 0.741 1.00 96.38 84 ILE A N 1
ATOM 638 C CA . ILE A 1 84 ? -16.380 -8.447 0.990 1.00 96.38 84 ILE A CA 1
ATOM 639 C C . ILE A 1 84 ? -16.228 -8.252 2.502 1.00 96.38 84 ILE A C 1
ATOM 641 O O . ILE A 1 84 ? -17.217 -8.067 3.209 1.00 96.38 84 ILE A O 1
ATOM 645 N N . GLY A 1 85 ? -14.992 -8.309 3.000 1.00 97.81 85 GLY A N 1
ATOM 646 C CA . GLY A 1 85 ? -14.679 -8.032 4.401 1.00 97.81 85 GLY A CA 1
ATOM 647 C C . GLY A 1 85 ? -14.836 -6.547 4.727 1.00 97.81 85 GLY A C 1
ATOM 648 O O . GLY A 1 85 ? -14.406 -5.698 3.952 1.00 97.81 85 GLY A O 1
ATOM 649 N N . ILE A 1 86 ? -15.434 -6.227 5.869 1.00 98.50 86 ILE A N 1
ATOM 650 C CA . ILE A 1 86 ? -15.726 -4.851 6.276 1.00 98.50 86 ILE A CA 1
ATOM 651 C C . ILE A 1 86 ? -14.946 -4.528 7.547 1.00 98.50 86 ILE A C 1
ATOM 653 O O . ILE A 1 86 ? -15.065 -5.230 8.556 1.00 98.50 86 ILE A O 1
ATOM 657 N N . VAL A 1 87 ? -14.161 -3.457 7.493 1.00 98.62 87 VAL A N 1
ATOM 658 C CA . VAL A 1 87 ? -13.622 -2.779 8.672 1.00 98.62 87 VAL A CA 1
ATOM 659 C C . VAL A 1 87 ? -14.524 -1.595 8.974 1.00 98.62 87 VAL A C 1
ATOM 661 O O . VAL A 1 87 ? -14.802 -0.809 8.070 1.00 98.62 87 VAL A O 1
ATOM 664 N N . ILE A 1 88 ? -14.981 -1.474 10.216 1.00 98.56 88 ILE A N 1
ATOM 665 C CA . ILE A 1 88 ? -15.773 -0.326 10.676 1.00 98.56 88 ILE A CA 1
ATOM 666 C C . ILE A 1 88 ? -15.006 0.447 11.744 1.00 98.56 88 ILE A C 1
ATOM 668 O O . ILE A 1 88 ? -14.278 -0.147 12.542 1.00 98.56 88 ILE A O 1
ATOM 672 N N . GLY A 1 89 ? -15.169 1.766 11.758 1.00 96.69 89 GLY A N 1
ATOM 673 C CA . GLY A 1 89 ? -14.516 2.643 12.723 1.00 96.69 89 GLY A CA 1
ATOM 674 C C . GLY A 1 89 ? -15.462 3.094 13.830 1.00 96.69 89 GLY A C 1
ATOM 675 O O . GLY A 1 89 ? -16.596 3.478 13.554 1.00 96.69 89 GLY A O 1
ATOM 676 N N . ALA A 1 90 ? -14.991 3.078 15.077 1.00 97.38 90 ALA A N 1
ATOM 677 C CA . ALA A 1 90 ? -15.517 3.965 16.111 1.00 97.38 90 ALA A CA 1
ATOM 678 C C . ALA A 1 90 ? -14.744 5.285 16.026 1.00 97.38 90 ALA A C 1
ATOM 680 O O . ALA A 1 90 ? -13.515 5.275 15.903 1.00 97.38 90 ALA A O 1
ATOM 681 N N . SER A 1 91 ? -15.453 6.410 16.048 1.00 95.06 91 SER A N 1
ATOM 682 C CA . SER A 1 91 ? -14.830 7.717 15.852 1.00 95.06 91 SER A CA 1
ATOM 683 C C . SER A 1 91 ? -13.934 8.087 17.036 1.00 95.06 91 SER A C 1
ATOM 685 O O . SER A 1 91 ? -14.085 7.559 18.139 1.00 95.06 91 SER A O 1
ATOM 687 N N . ASN A 1 92 ? -13.030 9.052 16.845 1.00 95.31 92 ASN A N 1
ATOM 688 C CA . ASN A 1 92 ? -12.236 9.588 17.957 1.00 95.31 92 ASN A CA 1
ATOM 689 C C . ASN A 1 92 ? -13.135 10.154 19.077 1.00 95.31 92 ASN A C 1
ATOM 691 O O . ASN A 1 92 ? -12.794 10.032 20.248 1.00 95.31 92 ASN A O 1
ATOM 695 N N . GLY A 1 93 ? -14.306 10.704 18.734 1.00 94.38 93 GLY A N 1
ATOM 696 C CA . GLY A 1 93 ? -15.270 11.233 19.706 1.00 94.38 93 GLY A CA 1
ATOM 697 C C . GLY A 1 93 ? -15.968 10.167 20.558 1.00 94.38 93 GLY A C 1
ATOM 698 O O . GLY A 1 93 ? -16.438 10.487 21.646 1.00 94.38 93 GLY A O 1
ATOM 699 N N . ASP A 1 94 ? -15.998 8.907 20.113 1.00 96.38 94 ASP A N 1
ATOM 700 C CA . ASP A 1 94 ? -16.615 7.806 20.865 1.00 96.38 94 ASP A CA 1
ATOM 701 C C . ASP A 1 94 ? -15.685 7.244 21.952 1.00 96.38 94 ASP A C 1
ATOM 703 O O . ASP A 1 94 ? -16.151 6.603 22.896 1.00 96.38 94 ASP A O 1
ATOM 707 N N . ILE A 1 95 ? -14.370 7.474 21.842 1.00 97.38 95 ILE A N 1
ATOM 708 C CA . ILE A 1 95 ? -13.350 6.878 22.720 1.00 97.38 95 ILE A CA 1
ATOM 709 C C . ILE A 1 95 ? -13.626 7.144 24.208 1.00 97.38 95 ILE A C 1
ATOM 711 O O . ILE A 1 95 ? -13.602 6.175 24.970 1.00 97.38 95 ILE A O 1
ATOM 715 N N . PRO A 1 96 ? -13.935 8.378 24.665 1.00 97.31 96 PRO A N 1
ATOM 716 C CA . PRO A 1 96 ? -14.160 8.626 26.088 1.00 97.31 96 PRO A CA 1
ATOM 717 C C . PRO A 1 96 ? -15.335 7.820 26.659 1.00 97.31 96 PRO A C 1
ATOM 719 O O . PRO A 1 96 ? -15.242 7.281 27.765 1.00 97.31 96 PRO A O 1
ATOM 722 N N . ALA A 1 97 ? -16.427 7.694 25.901 1.00 98.00 97 ALA A N 1
ATOM 723 C CA . ALA A 1 97 ? -17.605 6.933 26.310 1.00 98.00 97 ALA A CA 1
ATOM 724 C C . ALA A 1 97 ? -17.339 5.420 26.272 1.00 98.00 97 ALA A C 1
ATOM 726 O O . ALA A 1 97 ? -17.655 4.717 27.228 1.00 98.00 97 ALA A O 1
ATOM 727 N N . LEU A 1 98 ? -16.673 4.927 25.220 1.00 98.31 98 LEU A N 1
ATOM 728 C CA . LEU A 1 98 ? -16.256 3.525 25.115 1.00 98.31 98 LEU A CA 1
ATOM 729 C C . LEU A 1 98 ? -15.295 3.122 26.238 1.00 98.31 98 LEU A C 1
ATOM 731 O O . LEU A 1 98 ? -15.357 1.991 26.712 1.00 98.31 98 LEU A O 1
ATOM 735 N N . ALA A 1 99 ? -14.415 4.025 26.671 1.00 98.19 99 ALA A N 1
ATOM 736 C CA . ALA A 1 99 ? -13.457 3.783 27.745 1.00 98.19 99 ALA A CA 1
ATOM 737 C C . ALA A 1 99 ? -14.107 3.755 29.133 1.00 98.19 99 ALA A C 1
ATOM 739 O O . ALA A 1 99 ? -13.754 2.915 29.960 1.00 98.19 99 ALA A O 1
ATOM 740 N N . SER A 1 100 ? -15.027 4.684 29.399 1.00 97.62 100 SER A N 1
ATOM 741 C CA . SER A 1 100 ? -15.579 4.906 30.741 1.00 97.62 100 SER A CA 1
ATOM 742 C C . SER A 1 100 ? -16.841 4.098 31.045 1.00 97.62 100 SER A C 1
ATOM 744 O O . SER A 1 100 ? -17.098 3.822 32.216 1.00 97.62 100 SER A O 1
ATOM 746 N N . ASP A 1 101 ? -17.605 3.682 30.029 1.00 97.31 101 ASP A N 1
ATOM 747 C CA . ASP A 1 101 ? -18.868 2.964 30.207 1.00 97.31 101 ASP A CA 1
ATOM 748 C C . ASP A 1 101 ? -18.941 1.676 29.368 1.00 97.31 101 ASP A C 1
ATOM 750 O O . ASP A 1 101 ? -19.074 1.673 28.142 1.00 97.31 101 ASP A O 1
ATOM 754 N N . THR A 1 102 ? -18.931 0.534 30.058 1.00 97.12 102 THR A N 1
ATOM 755 C CA . THR A 1 102 ? -19.084 -0.785 29.424 1.00 97.12 102 THR A CA 1
ATOM 756 C C . THR A 1 102 ? -20.452 -0.980 28.761 1.00 97.12 102 THR A C 1
ATOM 758 O O . THR A 1 102 ? -20.541 -1.688 27.756 1.00 97.12 102 THR A O 1
ATOM 761 N N . ASN A 1 103 ? -21.518 -0.341 29.259 1.00 97.81 103 ASN A N 1
ATOM 762 C CA . ASN A 1 103 ? -22.837 -0.406 28.629 1.00 97.81 103 ASN A CA 1
ATOM 763 C C . ASN A 1 103 ? -22.861 0.385 27.325 1.00 97.81 103 ASN A C 1
ATOM 765 O O . ASN A 1 103 ? -23.482 -0.062 26.361 1.00 97.81 103 ASN A O 1
ATOM 769 N N . PHE A 1 104 ? -22.140 1.507 27.255 1.00 98.50 104 PHE A N 1
ATOM 770 C CA . PHE A 1 104 ? -21.955 2.234 26.004 1.00 98.50 104 PHE A CA 1
ATOM 771 C C . PHE A 1 104 ? -21.288 1.343 24.947 1.00 98.50 104 PHE A C 1
ATOM 773 O O . PHE A 1 104 ? -21.808 1.229 23.839 1.00 98.50 104 PHE A O 1
ATOM 780 N N . ALA A 1 105 ? -20.216 0.619 25.295 1.00 98.38 105 ALA A N 1
ATOM 781 C CA . ALA A 1 105 ? -19.572 -0.327 24.376 1.00 98.38 105 ALA A CA 1
ATOM 782 C C . ALA A 1 105 ? -20.518 -1.454 23.915 1.00 98.38 105 ALA A C 1
ATOM 784 O O . ALA A 1 105 ? -20.574 -1.769 22.724 1.00 98.38 105 ALA A O 1
ATOM 785 N N . LYS A 1 106 ? -21.324 -2.018 24.825 1.00 98.44 106 LYS A N 1
ATOM 786 C CA . LYS A 1 106 ? -22.358 -3.015 24.482 1.00 98.44 106 LYS A CA 1
ATOM 787 C C . LYS A 1 106 ? -23.402 -2.449 23.525 1.00 98.44 106 LYS A C 1
ATOM 789 O O . LYS A 1 106 ? -23.720 -3.081 22.520 1.00 98.44 106 LYS A O 1
ATOM 794 N N . ASN A 1 107 ? -23.901 -1.248 23.799 1.00 98.44 107 ASN A N 1
ATOM 795 C CA . ASN A 1 107 ? -24.882 -0.573 22.954 1.00 98.44 107 ASN A CA 1
ATOM 796 C C . ASN A 1 107 ? -24.308 -0.226 21.577 1.00 98.44 107 ASN A C 1
ATOM 798 O O . ASN A 1 107 ? -25.008 -0.372 20.573 1.00 98.44 107 ASN A O 1
ATOM 802 N N . TRP A 1 108 ? -23.031 0.156 21.512 1.00 98.56 108 TRP A N 1
ATOM 803 C CA . TRP A 1 108 ? -22.329 0.404 20.258 1.00 98.56 108 TRP A CA 1
ATOM 804 C C . TRP A 1 108 ? -22.273 -0.872 19.406 1.00 98.56 108 TRP A C 1
ATOM 806 O O . TRP A 1 108 ? -22.656 -0.843 18.239 1.00 98.56 108 TRP A O 1
ATOM 816 N N . ILE A 1 109 ? -21.904 -2.021 19.989 1.00 98.56 109 ILE A N 1
ATOM 817 C CA . ILE A 1 109 ? -21.914 -3.323 19.293 1.00 98.56 109 ILE A CA 1
ATOM 818 C C . ILE A 1 109 ? -23.335 -3.728 18.865 1.00 98.56 109 ILE A C 1
ATOM 820 O O . ILE A 1 109 ? -23.544 -4.120 17.714 1.00 98.56 109 ILE A O 1
ATOM 824 N N . ASN A 1 110 ? -24.323 -3.584 19.751 1.00 98.06 110 ASN A N 1
ATOM 825 C CA . ASN A 1 110 ? -25.725 -3.910 19.468 1.00 98.06 110 ASN A CA 1
ATOM 826 C C . ASN A 1 110 ? -26.331 -3.055 18.349 1.00 98.06 110 ASN A C 1
ATOM 828 O O . ASN A 1 110 ? -27.225 -3.524 17.650 1.00 98.06 110 ASN A O 1
ATOM 832 N N . SER A 1 111 ? -25.846 -1.827 18.166 1.00 98.00 111 SER A N 1
ATOM 833 C CA . SER A 1 111 ? -26.344 -0.913 17.133 1.00 98.00 111 SER A CA 1
ATOM 834 C C . SER A 1 111 ? -25.600 -1.073 15.807 1.00 98.00 111 SER A C 1
ATOM 836 O O . SER A 1 111 ? -26.217 -1.039 14.747 1.00 98.00 111 SER A O 1
ATOM 838 N N . ASN A 1 112 ? -24.281 -1.283 15.859 1.00 98.38 112 ASN A N 1
ATOM 839 C CA . ASN A 1 112 ? -23.403 -1.158 14.691 1.00 98.38 112 ASN A CA 1
ATOM 840 C C . ASN A 1 112 ? -22.906 -2.497 14.126 1.00 98.38 112 ASN A C 1
ATOM 842 O O . ASN A 1 112 ? -22.392 -2.535 13.010 1.00 98.38 112 ASN A O 1
ATOM 846 N N . VAL A 1 113 ? -23.044 -3.601 14.871 1.00 98.38 113 VAL A N 1
ATOM 847 C CA . VAL A 1 113 ? -22.509 -4.919 14.477 1.00 98.38 113 VAL A CA 1
ATOM 848 C C . VAL A 1 113 ? -23.605 -5.976 14.411 1.00 98.38 113 VAL A C 1
ATOM 850 O O . VAL A 1 113 ? -23.809 -6.582 13.357 1.00 98.38 113 VAL A O 1
ATOM 853 N N . ILE A 1 114 ? -24.327 -6.189 15.516 1.00 98.19 114 ILE A N 1
ATOM 854 C CA . ILE A 1 114 ? -25.326 -7.266 15.646 1.00 98.19 114 ILE A CA 1
ATOM 855 C C . ILE A 1 114 ? -26.398 -7.248 14.545 1.00 98.19 114 ILE A C 1
ATOM 857 O O . ILE A 1 114 ? -26.690 -8.319 14.015 1.00 98.19 114 ILE A O 1
ATOM 861 N N . PRO A 1 115 ? -26.952 -6.093 14.124 1.00 98.38 115 PRO A N 1
ATOM 862 C CA . PRO A 1 115 ? -28.013 -6.075 13.116 1.00 98.38 115 PRO A CA 1
ATOM 863 C C . PRO A 1 115 ? -27.549 -6.498 11.717 1.00 98.38 115 PRO A C 1
ATOM 865 O O . PRO A 1 115 ? -28.378 -6.803 10.859 1.00 98.38 115 PRO A O 1
ATOM 868 N N . PHE A 1 116 ? -26.237 -6.488 11.465 1.00 98.25 116 PHE A N 1
ATOM 869 C CA . PHE A 1 116 ? -25.668 -6.688 10.133 1.00 98.25 116 PHE A CA 1
ATOM 870 C C . PHE A 1 116 ? -24.893 -8.000 10.000 1.00 98.25 116 PHE A C 1
ATOM 872 O O . PHE A 1 116 ? -24.830 -8.572 8.911 1.00 98.25 116 PHE A O 1
ATOM 879 N N . TYR A 1 117 ? -24.304 -8.500 11.086 1.00 97.06 117 TYR A N 1
ATOM 880 C CA . TYR A 1 117 ? -23.532 -9.740 11.084 1.00 97.06 117 TYR A CA 1
ATOM 881 C C . TYR A 1 117 ? -24.451 -10.978 11.197 1.00 97.06 117 TYR A C 1
ATOM 883 O O . TYR A 1 117 ? -25.373 -10.968 12.008 1.00 97.06 117 TYR A O 1
ATOM 891 N N . PRO A 1 118 ? -24.218 -12.079 10.448 1.00 96.81 118 PRO A N 1
ATOM 892 C CA . PRO A 1 118 ? -23.080 -12.348 9.561 1.00 96.81 118 PRO A CA 1
ATOM 893 C C . PRO A 1 118 ? -23.301 -11.969 8.090 1.00 96.81 118 PRO A C 1
ATOM 895 O O . PRO A 1 118 ? -22.396 -12.183 7.285 1.00 96.81 118 PRO A O 1
ATOM 898 N N . ALA A 1 119 ? -24.477 -11.451 7.716 1.00 98.00 119 ALA A N 1
ATOM 899 C CA . ALA A 1 119 ? -24.787 -11.135 6.319 1.00 98.00 119 ALA A CA 1
ATOM 900 C C . ALA A 1 119 ? -23.769 -10.143 5.736 1.00 98.00 119 ALA A C 1
ATOM 902 O O . ALA A 1 119 ? -23.230 -10.354 4.650 1.00 98.00 119 ALA A O 1
ATOM 903 N N . SER A 1 120 ? -23.443 -9.098 6.490 1.00 98.12 120 SER A N 1
ATOM 904 C CA . SER A 1 120 ? -22.320 -8.206 6.225 1.00 98.12 120 SER A CA 1
ATOM 905 C C . SER A 1 120 ? -21.096 -8.714 6.985 1.00 98.12 120 SER A C 1
ATOM 907 O O . SER A 1 120 ? -21.097 -8.804 8.215 1.00 98.12 120 SER A O 1
ATOM 909 N N . LYS A 1 121 ? -20.038 -9.070 6.249 1.00 97.62 121 LYS A N 1
ATOM 910 C CA . LYS A 1 121 ? -18.838 -9.720 6.794 1.00 97.62 121 LYS A CA 1
ATOM 911 C C . LYS A 1 121 ? -17.931 -8.705 7.499 1.00 97.62 121 LYS A C 1
ATOM 913 O O . LYS A 1 121 ? -16.862 -8.366 6.999 1.00 97.62 121 LYS A O 1
ATOM 918 N N . ILE A 1 122 ? -18.358 -8.214 8.657 1.00 98.56 122 ILE A N 1
ATOM 919 C CA . ILE A 1 122 ? -17.534 -7.369 9.531 1.00 98.56 122 ILE A CA 1
ATOM 920 C C . ILE A 1 122 ? -16.395 -8.231 10.090 1.00 98.56 122 ILE A C 1
ATOM 922 O O . ILE A 1 122 ? -16.649 -9.305 10.633 1.00 98.56 122 ILE A O 1
ATOM 926 N N . ILE A 1 123 ? -15.147 -7.793 9.906 1.00 97.94 123 ILE A N 1
ATOM 927 C CA . ILE A 1 123 ? -13.935 -8.555 10.274 1.00 97.94 123 ILE A CA 1
ATOM 928 C C . ILE A 1 123 ? -13.064 -7.844 11.314 1.00 97.94 123 ILE A C 1
ATOM 930 O O . ILE A 1 123 ? -12.352 -8.502 12.073 1.00 97.94 123 ILE A O 1
ATOM 934 N N . LEU A 1 124 ? -13.121 -6.514 11.364 1.00 98.56 124 LEU A N 1
ATOM 935 C CA . LEU A 1 124 ? -12.285 -5.691 12.233 1.00 98.56 124 LEU A CA 1
ATOM 936 C C . LEU A 1 124 ? -13.052 -4.430 12.640 1.00 98.56 124 LEU A C 1
ATOM 938 O O . LEU A 1 124 ? -13.729 -3.817 11.814 1.00 98.56 124 LEU A O 1
ATOM 942 N N . ILE A 1 125 ? -12.912 -4.036 13.900 1.00 98.81 125 ILE A N 1
ATOM 943 C CA . ILE A 1 125 ? -13.348 -2.740 14.419 1.00 98.81 125 ILE A CA 1
ATOM 944 C C . ILE A 1 125 ? -12.097 -1.929 14.741 1.00 98.81 125 ILE A C 1
ATOM 946 O O . ILE A 1 125 ? -11.246 -2.394 15.498 1.00 98.81 125 ILE A O 1
ATOM 950 N N . THR A 1 126 ? -11.976 -0.729 14.181 1.00 98.56 126 THR A N 1
ATOM 951 C CA . THR A 1 126 ? -10.904 0.208 14.536 1.00 98.56 126 THR A CA 1
ATOM 952 C C . THR A 1 126 ? -11.436 1.252 15.509 1.00 98.56 126 THR A C 1
ATOM 954 O O . THR A 1 126 ? -12.320 2.026 15.150 1.00 98.56 126 THR A O 1
ATOM 957 N N . VAL A 1 127 ? -10.922 1.275 16.738 1.00 98.38 1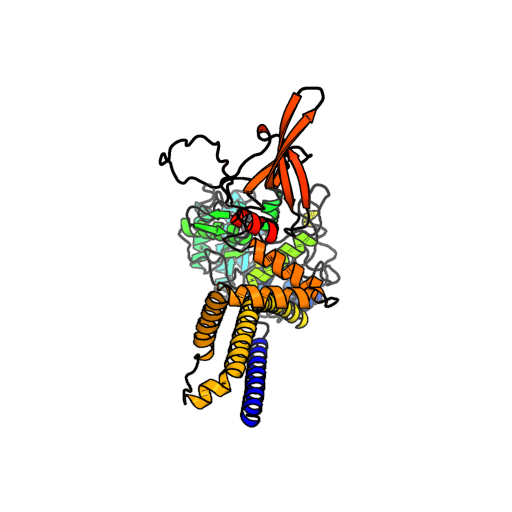27 VAL A N 1
ATOM 958 C CA . VAL A 1 127 ? -11.267 2.282 17.748 1.00 98.38 127 VAL A CA 1
ATOM 959 C C . VAL A 1 127 ? -10.364 3.490 17.549 1.00 98.38 127 VAL A C 1
ATOM 961 O O . VAL A 1 127 ? -9.177 3.451 17.872 1.00 98.38 127 VAL A O 1
ATOM 964 N N . GLY A 1 128 ? -10.925 4.552 16.981 1.00 96.00 128 GLY A N 1
ATOM 965 C CA . GLY A 1 128 ? -10.193 5.754 16.619 1.00 96.00 128 GLY A CA 1
ATOM 966 C C . GLY A 1 128 ? -9.344 5.627 15.351 1.00 96.00 128 GLY A C 1
ATOM 967 O O . GLY A 1 128 ? -9.091 4.543 14.817 1.00 96.00 128 GLY A O 1
ATOM 968 N N . ASN A 1 129 ? -8.902 6.786 14.873 1.00 96.19 129 ASN A N 1
ATOM 969 C CA . ASN A 1 129 ? -8.023 6.962 13.728 1.00 96.19 129 ASN A CA 1
ATOM 970 C C . ASN A 1 129 ? -6.938 7.983 14.076 1.00 96.19 129 ASN A C 1
ATOM 972 O O . ASN A 1 129 ? -7.241 9.133 14.397 1.00 96.19 129 ASN A O 1
ATOM 976 N N . GLU A 1 130 ? -5.686 7.535 14.031 1.00 95.44 130 GLU A N 1
ATOM 977 C CA . GLU A 1 130 ? -4.473 8.313 14.286 1.00 95.44 130 GLU A CA 1
ATOM 978 C C . GLU A 1 130 ? -4.457 9.042 15.641 1.00 95.44 130 GLU A C 1
ATOM 980 O O . GLU A 1 130 ? -3.791 10.053 15.808 1.00 95.44 130 GLU A O 1
ATOM 985 N N . VAL A 1 131 ? -5.133 8.504 16.660 1.00 94.56 131 VAL A N 1
ATOM 986 C CA . VAL A 1 131 ? -5.290 9.115 18.002 1.00 94.56 131 VAL A CA 1
ATOM 987 C C . VAL A 1 131 ? -3.959 9.554 18.629 1.00 94.56 131 VAL A C 1
ATOM 989 O O . VAL A 1 131 ? -3.889 10.535 19.365 1.00 94.56 131 VAL A O 1
ATOM 992 N N . MET A 1 132 ? -2.878 8.843 18.311 1.00 89.31 132 MET A N 1
ATOM 993 C CA . MET A 1 132 ? -1.546 9.099 18.852 1.00 89.31 132 MET A CA 1
ATOM 994 C C . MET A 1 132 ? -0.888 10.382 18.315 1.00 89.31 132 MET A C 1
ATOM 996 O O . MET A 1 132 ? 0.036 10.879 18.962 1.00 89.31 132 MET A O 1
ATOM 1000 N N . THR A 1 133 ? -1.352 10.937 17.189 1.00 83.00 133 THR A N 1
ATOM 1001 C CA . THR A 1 133 ? -0.773 12.145 16.569 1.00 83.00 133 THR A CA 1
ATOM 1002 C C . THR A 1 133 ? -1.396 13.437 17.084 1.00 83.00 133 THR A C 1
ATOM 1004 O O . THR A 1 133 ? -0.722 14.463 17.162 1.00 83.00 133 THR A O 1
ATOM 1007 N N . PHE A 1 134 ? -2.661 13.394 17.501 1.00 64.88 134 PHE A N 1
ATOM 1008 C CA . PHE A 1 134 ? -3.363 14.550 18.046 1.00 64.88 134 PHE A CA 1
ATOM 1009 C C . PHE A 1 134 ? -2.921 14.774 19.498 1.00 64.88 134 PHE A C 1
ATOM 1011 O O . PHE A 1 134 ? -2.873 13.841 20.296 1.00 64.88 134 PHE A O 1
ATOM 1018 N N . GLY A 1 135 ? -2.543 16.002 19.855 1.00 59.78 135 GLY A N 1
ATOM 1019 C CA . GLY A 1 135 ? -1.959 16.366 21.157 1.00 59.78 135 GLY A CA 1
ATOM 1020 C C . GLY A 1 135 ? -2.873 16.229 22.387 1.00 59.78 135 GLY A C 1
ATOM 1021 O O . GLY A 1 135 ? -2.611 16.876 23.395 1.00 59.78 135 GLY A O 1
ATOM 1022 N N . ASP A 1 136 ? -3.931 15.418 22.331 1.00 84.19 136 ASP A N 1
ATOM 1023 C CA . ASP A 1 136 ? -4.844 15.172 23.447 1.00 84.19 136 ASP A CA 1
ATOM 1024 C C . ASP A 1 136 ? -4.370 13.971 24.281 1.00 84.19 136 ASP A C 1
ATOM 1026 O O . ASP A 1 136 ? -4.616 12.805 23.960 1.00 84.19 136 ASP A O 1
ATOM 1030 N N . ALA A 1 137 ? -3.658 14.261 25.371 1.00 86.44 137 ALA A N 1
ATOM 1031 C CA . ALA A 1 137 ? -3.165 13.242 26.295 1.00 86.44 137 ALA A CA 1
ATOM 1032 C C . ALA A 1 137 ? -4.297 12.439 26.966 1.00 86.44 137 ALA A C 1
ATOM 1034 O O . ALA A 1 137 ? -4.110 11.255 27.255 1.00 86.44 137 ALA A O 1
ATOM 1035 N N . GLY A 1 138 ? -5.464 13.056 27.189 1.00 89.19 138 GLY A N 1
ATOM 1036 C CA . GLY A 1 138 ? -6.624 12.388 27.777 1.00 89.19 138 GLY A CA 1
ATOM 1037 C C . GLY A 1 138 ? -7.189 11.335 26.831 1.00 89.19 138 GLY A C 1
ATOM 1038 O O . GLY A 1 138 ? -7.382 10.184 27.227 1.00 89.19 138 GLY A O 1
ATOM 1039 N N . LEU A 1 139 ? -7.347 11.699 25.558 1.00 92.50 139 LEU A N 1
ATOM 1040 C CA . LEU A 1 139 ? -7.831 10.784 24.529 1.00 92.50 139 LEU A CA 1
ATOM 1041 C C . LEU A 1 139 ? -6.885 9.591 24.323 1.00 92.50 139 LEU A C 1
ATOM 1043 O O . LEU A 1 139 ? -7.338 8.449 24.233 1.00 92.50 139 LEU A O 1
ATOM 1047 N N . LYS A 1 140 ? -5.564 9.831 24.321 1.00 94.00 140 LYS A N 1
ATOM 1048 C CA . LYS A 1 140 ? -4.545 8.767 24.242 1.00 94.00 140 LYS A CA 1
ATOM 1049 C C . LYS A 1 140 ? -4.670 7.778 25.402 1.00 94.00 140 LYS A C 1
ATOM 1051 O O . LYS A 1 140 ? -4.699 6.570 25.177 1.00 94.00 140 LYS A O 1
ATOM 1056 N N . ALA A 1 141 ? -4.794 8.276 26.632 1.00 93.88 141 ALA A N 1
ATOM 1057 C CA . ALA A 1 141 ? -4.911 7.432 27.822 1.00 93.88 141 ALA A CA 1
ATOM 1058 C C . ALA A 1 141 ? -6.186 6.565 27.827 1.00 93.88 141 ALA A C 1
ATOM 1060 O O . ALA A 1 141 ? -6.194 5.476 28.399 1.00 93.88 141 ALA A O 1
ATOM 1061 N N . GLN A 1 142 ? -7.255 7.024 27.171 1.00 96.94 142 GLN A N 1
ATOM 1062 C CA . GLN A 1 142 ? -8.539 6.322 27.083 1.00 96.94 142 GLN A CA 1
ATOM 1063 C C . GLN A 1 142 ? -8.604 5.276 25.962 1.00 96.94 142 GLN A C 1
ATOM 1065 O O . GLN A 1 142 ? -9.505 4.436 25.962 1.00 96.94 142 GLN A O 1
ATOM 1070 N N . LEU A 1 143 ? -7.645 5.273 25.032 1.00 97.25 143 LEU A N 1
ATOM 1071 C CA . LEU A 1 143 ? -7.676 4.409 23.854 1.00 97.25 143 LEU A CA 1
ATOM 1072 C C . LEU A 1 143 ? -7.653 2.913 24.201 1.00 97.25 143 LEU A C 1
ATOM 1074 O O . LEU A 1 143 ? -8.497 2.150 23.728 1.00 97.25 143 LEU A O 1
ATOM 1078 N N . LEU A 1 144 ? -6.716 2.491 25.054 1.00 98.25 144 LEU A N 1
ATOM 1079 C CA . LEU A 1 144 ? -6.593 1.086 25.445 1.00 98.25 144 LEU A CA 1
ATOM 1080 C C . LEU A 1 144 ? -7.830 0.587 26.228 1.00 98.25 144 LEU A C 1
ATOM 1082 O O . LEU A 1 144 ? -8.372 -0.452 25.840 1.00 98.25 144 LEU A O 1
ATOM 1086 N N . PRO A 1 145 ? -8.344 1.304 27.252 1.00 98.56 145 PRO A N 1
ATOM 1087 C CA . PRO A 1 145 ? -9.608 0.943 27.898 1.00 98.56 145 PRO A CA 1
ATOM 1088 C C . PRO A 1 145 ? -10.796 0.851 26.929 1.00 98.56 145 PRO A C 1
ATOM 1090 O O . PRO A 1 145 ? -11.587 -0.089 27.017 1.00 98.56 145 PRO A O 1
ATOM 1093 N N . ALA A 1 146 ? -10.908 1.771 25.964 1.00 98.69 146 ALA A N 1
ATOM 1094 C CA . ALA A 1 146 ? -11.963 1.718 24.951 1.00 98.69 146 ALA A CA 1
ATOM 1095 C C . ALA A 1 146 ? -11.870 0.443 24.096 1.00 98.69 146 ALA A C 1
ATOM 1097 O O . ALA A 1 146 ? -12.869 -0.254 23.912 1.00 98.69 146 ALA A O 1
ATOM 1098 N N . MET A 1 147 ? -10.670 0.089 23.622 1.00 98.81 147 MET A N 1
ATOM 1099 C CA . MET A 1 147 ? -10.438 -1.151 22.869 1.00 98.81 147 MET A CA 1
ATOM 1100 C C . MET A 1 147 ? -10.786 -2.400 23.688 1.00 98.81 147 MET A C 1
ATOM 1102 O O . MET A 1 147 ? -11.437 -3.314 23.176 1.00 98.81 147 MET A O 1
ATOM 1106 N N . GLN A 1 148 ? -10.410 -2.425 24.969 1.00 98.81 148 GLN A N 1
ATOM 1107 C CA . GLN A 1 148 ? -10.735 -3.520 25.886 1.00 98.81 148 GLN A CA 1
ATOM 1108 C C . GLN A 1 148 ? -12.249 -3.670 26.079 1.00 98.81 148 GLN A C 1
ATOM 1110 O O . GLN A 1 148 ? -12.771 -4.780 25.979 1.00 98.81 148 GLN A O 1
ATOM 1115 N N . ASN A 1 149 ? -12.976 -2.570 26.279 1.00 98.81 149 ASN A N 1
ATOM 1116 C CA . ASN A 1 149 ? -14.428 -2.604 26.448 1.00 98.81 149 ASN A CA 1
ATOM 1117 C C . ASN A 1 149 ? -15.159 -3.042 25.171 1.00 98.81 149 ASN A C 1
ATOM 1119 O O . ASN A 1 149 ? -16.098 -3.835 25.253 1.00 98.81 149 ASN A O 1
ATOM 1123 N N . VAL A 1 150 ? -14.707 -2.605 23.990 1.00 98.81 150 VAL A N 1
ATOM 1124 C CA . VAL A 1 150 ? -15.246 -3.075 22.699 1.00 98.81 150 VAL A CA 1
ATOM 1125 C C . VAL A 1 150 ? -14.988 -4.573 22.511 1.00 98.81 150 VAL A C 1
ATOM 1127 O O . VAL A 1 150 ? -15.891 -5.309 22.109 1.00 98.81 150 VAL A O 1
ATOM 1130 N N . GLN A 1 151 ? -13.790 -5.061 22.851 1.00 98.69 151 GLN A N 1
ATOM 1131 C CA . GLN A 1 151 ? -13.470 -6.490 22.793 1.00 98.69 151 GLN A CA 1
ATOM 1132 C C . GLN A 1 151 ? -14.326 -7.313 23.760 1.00 98.69 151 GLN A C 1
ATOM 1134 O O . GLN A 1 151 ? -14.816 -8.378 23.386 1.00 98.69 151 GLN A O 1
ATOM 1139 N N . ASN A 1 152 ? -14.547 -6.817 24.978 1.00 98.62 152 ASN A N 1
ATOM 1140 C CA . ASN A 1 152 ? -15.415 -7.465 25.958 1.00 98.62 152 ASN A CA 1
ATOM 1141 C C . ASN A 1 152 ? -16.871 -7.504 25.476 1.00 98.62 152 ASN A C 1
ATOM 1143 O O . ASN A 1 152 ? -17.504 -8.552 25.548 1.00 98.62 152 ASN A O 1
ATOM 1147 N N . ALA A 1 153 ? -17.380 -6.419 24.889 1.00 98.69 153 ALA A N 1
ATOM 1148 C CA . ALA A 1 153 ? -18.716 -6.394 24.296 1.00 98.69 153 ALA A CA 1
ATOM 1149 C C . ALA A 1 153 ? -18.865 -7.392 23.128 1.00 98.69 153 ALA A C 1
ATOM 1151 O O . ALA A 1 153 ? -19.899 -8.050 23.004 1.00 98.69 153 ALA A O 1
ATOM 1152 N N . LEU A 1 154 ? -17.829 -7.573 22.298 1.00 98.62 154 LEU A N 1
ATOM 1153 C CA . LEU A 1 154 ? -17.807 -8.630 21.278 1.00 98.62 154 LEU A CA 1
ATOM 1154 C C . LEU A 1 154 ? -17.789 -10.036 21.889 1.00 98.62 154 LEU A C 1
ATOM 1156 O O . LEU A 1 154 ? -18.438 -10.939 21.356 1.00 98.62 154 LEU A O 1
ATOM 1160 N N . ASN A 1 155 ? -17.045 -10.242 22.977 1.00 98.31 155 ASN A N 1
ATOM 1161 C CA . ASN A 1 155 ? -16.999 -11.523 23.684 1.00 98.31 155 ASN A CA 1
ATOM 1162 C C . ASN A 1 155 ? -18.378 -11.871 24.265 1.00 98.31 155 ASN A C 1
ATOM 1164 O O . ASN A 1 155 ? -18.866 -12.974 24.023 1.00 98.31 155 ASN A O 1
ATOM 1168 N N . ASP A 1 156 ? -19.036 -10.912 24.923 1.00 98.00 156 ASP A N 1
ATOM 1169 C CA . ASP A 1 156 ? -20.399 -11.048 25.456 1.00 98.00 156 ASP A CA 1
ATOM 1170 C C . ASP A 1 156 ? -21.408 -11.403 24.348 1.00 98.00 156 ASP A C 1
ATOM 1172 O O . ASP A 1 156 ? -22.318 -12.205 24.552 1.00 98.00 156 ASP A O 1
ATOM 1176 N N . ALA A 1 157 ? -21.209 -10.869 23.139 1.00 97.88 157 ALA A N 1
ATOM 1177 C CA . ALA A 1 157 ? -22.011 -11.185 21.960 1.00 97.88 157 ALA A CA 1
ATOM 1178 C C . ALA A 1 157 ? -21.603 -12.485 21.230 1.00 97.88 157 ALA A C 1
ATOM 1180 O O . ALA A 1 157 ? -22.137 -12.783 20.161 1.00 97.88 157 ALA A O 1
ATOM 1181 N N . SER A 1 158 ? -20.648 -13.269 21.751 1.00 97.81 158 SER A N 1
ATOM 1182 C CA . SER A 1 158 ? -20.103 -14.474 21.090 1.00 97.81 158 SER A CA 1
ATOM 1183 C C . SER A 1 158 ? -19.505 -14.219 19.689 1.00 97.81 158 SER A C 1
ATOM 1185 O O . SER A 1 158 ? -19.473 -15.100 18.812 1.00 97.81 158 SER A O 1
ATOM 1187 N N . LEU A 1 159 ? -19.020 -12.992 19.479 1.00 97.88 159 LEU A N 1
ATOM 1188 C CA . LEU A 1 159 ? -18.291 -12.532 18.293 1.00 97.88 159 LEU A CA 1
ATOM 1189 C C . LEU A 1 159 ? -16.789 -12.353 18.557 1.00 97.88 159 LEU A C 1
ATOM 1191 O O . LEU A 1 159 ? -16.022 -12.151 17.612 1.00 97.88 159 LEU A O 1
ATOM 1195 N N . GLY A 1 160 ? -16.362 -12.499 19.814 1.00 93.06 160 GLY A N 1
ATOM 1196 C CA . GLY A 1 160 ? -14.961 -12.609 20.208 1.00 93.06 160 GLY A CA 1
ATOM 1197 C C . GLY A 1 160 ? -14.204 -13.624 19.351 1.00 93.06 160 GLY A C 1
ATOM 1198 O O . GLY A 1 160 ? -14.673 -14.736 19.112 1.00 93.06 160 GLY A O 1
ATOM 1199 N N . GLY A 1 161 ? -13.055 -13.217 18.814 1.00 90.12 161 GLY A N 1
ATOM 1200 C CA . GLY A 1 161 ? -12.242 -14.038 17.913 1.00 90.12 161 GLY A CA 1
ATOM 1201 C C . GLY A 1 161 ? -12.713 -14.072 16.452 1.00 90.12 161 GLY A C 1
ATOM 1202 O O . GLY A 1 161 ? -11.867 -14.255 15.579 1.00 90.12 161 GLY A O 1
ATOM 1203 N N . LYS A 1 162 ? -14.004 -13.834 16.170 1.00 95.94 162 LYS A N 1
ATOM 1204 C CA . LYS A 1 162 ? -14.550 -13.709 14.801 1.00 95.94 162 LYS A CA 1
ATOM 1205 C C . LYS A 1 162 ? -14.362 -12.303 14.237 1.00 95.94 162 LYS A C 1
ATOM 1207 O O . LYS A 1 162 ? -14.056 -12.155 13.058 1.00 95.94 162 LYS A O 1
ATOM 1212 N N . ILE A 1 163 ? -14.556 -11.295 15.086 1.00 98.31 163 ILE A N 1
ATOM 1213 C CA . ILE A 1 163 ? -14.303 -9.884 14.795 1.00 98.31 163 ILE A CA 1
ATOM 1214 C C . ILE A 1 163 ? -13.168 -9.438 15.710 1.00 98.31 163 ILE A C 1
ATOM 1216 O O . ILE A 1 163 ? -13.202 -9.689 16.917 1.00 98.31 163 ILE A O 1
ATOM 1220 N N . LYS A 1 164 ? -12.138 -8.827 15.129 1.00 98.38 164 LYS A N 1
ATOM 1221 C CA . LYS A 1 164 ? -10.990 -8.300 15.875 1.00 98.38 164 LYS A CA 1
ATOM 1222 C C . LYS A 1 164 ? -11.199 -6.824 16.212 1.00 98.38 164 LYS A C 1
ATOM 1224 O O . LYS A 1 164 ? -12.000 -6.150 15.565 1.00 98.38 164 LYS A O 1
ATOM 1229 N N . VAL A 1 165 ? -10.461 -6.319 17.195 1.00 98.75 165 VAL A N 1
ATOM 1230 C CA . VAL A 1 165 ? -10.464 -4.900 17.582 1.00 98.75 165 VAL A CA 1
ATOM 1231 C C . VAL A 1 165 ? -9.048 -4.367 17.483 1.00 98.75 165 VAL A C 1
ATOM 1233 O O . VAL A 1 165 ? -8.131 -4.980 18.013 1.00 98.75 165 VAL A O 1
ATOM 1236 N N . SER A 1 166 ? -8.848 -3.248 16.804 1.00 98.50 166 SER A N 1
ATOM 1237 C CA . SER A 1 166 ? -7.547 -2.584 16.707 1.00 98.50 166 SER A CA 1
ATOM 1238 C C . SER A 1 166 ? -7.722 -1.063 16.753 1.00 98.50 166 SER A C 1
ATOM 1240 O O . SER A 1 166 ? -8.829 -0.573 16.963 1.00 98.50 166 SER A O 1
ATOM 1242 N N . THR A 1 167 ? -6.652 -0.305 16.553 1.00 98.38 167 THR A N 1
ATOM 1243 C CA . THR A 1 167 ? -6.670 1.147 16.342 1.00 98.38 167 THR A CA 1
ATOM 1244 C C . THR A 1 167 ? -5.727 1.478 15.190 1.00 98.38 167 THR A C 1
ATOM 1246 O O . THR A 1 167 ? -4.803 0.714 14.915 1.00 98.38 167 THR A O 1
ATOM 1249 N N . VAL A 1 168 ? -5.992 2.566 14.469 1.00 98.19 168 VAL A N 1
ATOM 1250 C CA . VAL A 1 168 ? -5.190 2.951 13.301 1.00 98.19 168 VAL A CA 1
ATOM 1251 C C . VAL A 1 168 ? -4.182 4.015 13.697 1.00 98.19 168 VAL A C 1
ATOM 1253 O O . VAL A 1 168 ? -4.543 5.033 14.284 1.00 98.19 168 VAL A O 1
ATOM 1256 N N . HIS A 1 169 ? -2.922 3.790 13.353 1.00 97.94 169 HIS A N 1
ATOM 1257 C CA . HIS A 1 169 ? -1.815 4.690 13.637 1.00 97.94 169 HIS A CA 1
ATOM 1258 C C . HIS A 1 169 ? -1.335 5.402 12.367 1.00 97.94 169 HIS A C 1
ATOM 1260 O O . HIS A 1 169 ? -1.350 4.833 11.278 1.00 97.94 169 HIS A O 1
ATOM 1266 N N . ALA A 1 170 ? -0.834 6.627 12.519 1.00 96.94 170 ALA A N 1
ATOM 1267 C CA . ALA A 1 170 ? 0.008 7.260 11.506 1.00 96.94 170 ALA A CA 1
ATOM 1268 C C . ALA A 1 170 ? 1.463 6.811 11.687 1.00 96.94 170 ALA A C 1
ATOM 1270 O O . ALA A 1 170 ? 1.854 6.428 12.790 1.00 96.94 170 ALA A O 1
ATOM 1271 N N . MET A 1 171 ? 2.307 6.984 10.667 1.00 96.38 171 MET A N 1
ATOM 1272 C CA . MET A 1 171 ? 3.760 6.758 10.794 1.00 96.38 171 MET A CA 1
ATOM 1273 C C . MET A 1 171 ? 4.435 7.623 11.872 1.00 96.38 171 MET A C 1
ATOM 1275 O O . MET A 1 171 ? 5.496 7.257 12.367 1.00 96.38 171 MET A O 1
ATOM 1279 N N . ALA A 1 172 ? 3.808 8.729 12.286 1.00 94.88 172 ALA A N 1
ATOM 1280 C CA . ALA A 1 172 ? 4.310 9.625 13.329 1.00 94.88 172 ALA A CA 1
ATOM 1281 C C . ALA A 1 172 ? 4.379 8.998 14.738 1.00 94.88 172 ALA A C 1
ATOM 1283 O O . ALA A 1 172 ? 4.889 9.630 15.655 1.00 94.88 172 ALA A O 1
ATOM 1284 N N . VAL A 1 173 ? 3.895 7.765 14.932 1.00 95.81 173 VAL A N 1
ATOM 1285 C CA . VAL A 1 173 ? 4.156 7.005 16.171 1.00 95.81 173 VAL A CA 1
ATOM 1286 C C . VAL A 1 173 ? 5.609 6.532 16.289 1.00 95.81 173 VAL A C 1
ATOM 1288 O O . VAL A 1 173 ? 6.019 6.097 17.364 1.00 95.81 173 VAL A O 1
ATOM 1291 N N . LEU A 1 174 ? 6.379 6.577 15.197 1.00 96.75 174 LEU A N 1
ATOM 1292 C CA . LEU A 1 174 ? 7.794 6.222 15.171 1.00 96.75 174 LEU A CA 1
ATOM 1293 C C . LEU A 1 174 ? 8.673 7.450 15.428 1.00 96.75 174 LEU A C 1
ATOM 1295 O O . LEU A 1 174 ? 8.514 8.483 14.783 1.00 96.75 174 LEU A O 1
ATOM 1299 N N . GLN A 1 175 ? 9.661 7.302 16.310 1.00 96.00 175 GLN A N 1
ATOM 1300 C CA . GLN A 1 175 ? 10.728 8.287 16.509 1.00 96.00 175 GLN A CA 1
ATOM 1301 C C . GLN A 1 175 ? 11.871 8.100 15.510 1.00 96.00 175 GLN A C 1
ATOM 1303 O O . GLN A 1 175 ? 12.485 9.076 15.080 1.00 96.00 175 GLN A O 1
ATOM 1308 N N . GLN A 1 176 ? 12.175 6.846 15.171 1.00 96.00 176 GLN A N 1
ATOM 1309 C CA . GLN A 1 176 ? 13.172 6.472 14.172 1.00 96.00 176 GLN A CA 1
ATOM 1310 C C . GLN A 1 176 ? 12.520 5.546 13.154 1.00 96.00 176 GLN A C 1
ATOM 1312 O O . GLN A 1 176 ? 11.756 4.654 13.522 1.00 96.00 176 GLN A O 1
ATOM 1317 N N . SER A 1 177 ? 12.821 5.768 11.878 1.00 95.94 177 SER A N 1
ATOM 1318 C CA . SER A 1 177 ? 12.342 4.935 10.767 1.00 95.94 177 SER A CA 1
ATOM 1319 C C . SER A 1 177 ? 13.352 4.797 9.623 1.00 95.94 177 SER A C 1
ATOM 1321 O O . SER A 1 177 ? 13.097 4.057 8.675 1.00 95.94 177 SER A O 1
ATOM 1323 N N . GLU A 1 178 ? 14.507 5.466 9.714 1.00 93.50 178 GLU A N 1
ATOM 1324 C CA . GLU A 1 178 ? 15.576 5.388 8.721 1.00 93.50 178 GLU A CA 1
ATOM 1325 C C . GLU A 1 178 ? 16.945 5.201 9.413 1.00 93.50 178 GLU A C 1
ATOM 1327 O O . GLU A 1 178 ? 17.292 5.984 10.302 1.00 93.50 178 GLU A O 1
ATOM 1332 N N . PRO A 1 179 ? 17.734 4.167 9.049 1.00 96.75 179 PRO A N 1
ATOM 1333 C CA . PRO A 1 179 ? 17.360 3.065 8.152 1.00 96.75 179 PRO A CA 1
ATOM 1334 C C . PRO A 1 179 ? 16.231 2.195 8.754 1.00 96.75 179 PRO A C 1
ATOM 1336 O O . PRO A 1 179 ? 16.061 2.212 9.969 1.00 96.75 179 PRO A O 1
ATOM 1339 N N . PRO A 1 180 ? 15.468 1.412 7.965 1.00 98.19 180 PRO A N 1
ATOM 1340 C CA . PRO A 1 180 ? 14.316 0.654 8.474 1.00 98.19 180 PRO A CA 1
ATOM 1341 C C . PRO A 1 180 ? 14.604 -0.217 9.704 1.00 98.19 180 PRO A C 1
ATOM 1343 O O . PRO A 1 180 ? 13.791 -0.277 10.623 1.00 98.19 180 PRO A O 1
ATOM 1346 N N . SER A 1 181 ? 15.789 -0.823 9.804 1.00 98.06 181 SER A N 1
ATOM 1347 C CA . SER A 1 181 ? 16.179 -1.615 10.976 1.00 98.06 181 SER A CA 1
ATOM 1348 C C . SER A 1 181 ? 16.249 -0.832 12.296 1.00 98.06 181 SER A C 1
ATOM 1350 O O . SER A 1 181 ? 16.317 -1.447 13.356 1.00 98.06 181 SER A O 1
ATOM 1352 N N . SER A 1 182 ? 16.360 0.503 12.253 1.00 97.88 182 SER A N 1
ATOM 1353 C CA . SER A 1 182 ? 16.405 1.373 13.440 1.00 97.88 182 SER A CA 1
ATOM 1354 C C . SER A 1 182 ? 15.009 1.745 13.946 1.00 97.88 182 SER A C 1
ATOM 1356 O O . SER A 1 182 ? 14.889 2.460 14.945 1.00 97.88 182 SER A O 1
ATOM 1358 N N . GLY A 1 183 ? 13.966 1.250 13.265 1.00 98.06 183 GLY A N 1
ATOM 1359 C CA . GLY A 1 183 ? 12.566 1.460 13.591 1.00 98.06 183 GLY A CA 1
ATOM 1360 C C . GLY A 1 183 ? 12.289 1.360 15.087 1.00 98.06 183 GLY A C 1
ATOM 1361 O O . GLY A 1 183 ? 12.525 0.319 15.700 1.00 98.06 183 GLY A O 1
ATOM 1362 N N . SER A 1 184 ? 11.792 2.444 15.682 1.00 98.00 184 SER A N 1
ATOM 1363 C CA . SER A 1 184 ? 11.424 2.496 17.101 1.00 98.00 184 SER A CA 1
ATOM 1364 C C . SER A 1 184 ? 10.292 3.487 17.341 1.00 98.00 184 SER A C 1
ATOM 1366 O O . SER A 1 184 ? 10.215 4.537 16.698 1.00 98.00 184 SER A O 1
ATOM 1368 N N . PHE A 1 185 ? 9.401 3.139 18.268 1.00 97.50 185 PHE A N 1
ATOM 1369 C CA . PHE A 1 185 ? 8.296 4.001 18.679 1.00 97.50 185 PHE A CA 1
ATOM 1370 C C . PHE A 1 185 ? 8.781 5.201 19.493 1.00 97.50 185 PHE A C 1
ATOM 1372 O O . PHE A 1 185 ? 9.837 5.150 20.124 1.00 97.50 185 PHE A O 1
ATOM 1379 N N . ASP A 1 186 ? 7.985 6.269 19.497 1.00 94.56 186 ASP A N 1
ATOM 1380 C CA . ASP A 1 186 ? 8.239 7.454 20.312 1.00 94.56 186 ASP A CA 1
ATOM 1381 C C . ASP A 1 186 ? 8.302 7.106 21.814 1.00 94.56 186 ASP A C 1
ATOM 1383 O O . ASP A 1 186 ? 7.297 6.648 22.378 1.00 94.56 186 ASP A O 1
ATOM 1387 N N . PRO A 1 187 ? 9.450 7.347 22.488 1.00 94.31 187 PRO A N 1
ATOM 1388 C CA . PRO A 1 187 ? 9.617 7.061 23.909 1.00 94.31 187 PRO A CA 1
ATOM 1389 C C . PRO A 1 187 ? 8.574 7.737 24.805 1.00 94.31 187 PRO A C 1
ATOM 1391 O O . PRO A 1 187 ? 8.211 7.178 25.837 1.00 94.31 187 PRO A O 1
ATOM 1394 N N . SER A 1 188 ? 8.051 8.904 24.410 1.00 91.75 188 SER A N 1
ATOM 1395 C CA . SER A 1 188 ? 7.025 9.638 25.166 1.00 91.75 188 SER A CA 1
ATOM 1396 C C . SER A 1 188 ? 5.689 8.896 25.259 1.00 91.75 188 SER A C 1
ATOM 1398 O O . SER A 1 188 ? 4.877 9.191 26.134 1.00 91.75 188 SER A O 1
ATOM 1400 N N . THR A 1 189 ? 5.460 7.912 24.384 1.00 91.19 189 THR A N 1
ATOM 1401 C CA . THR A 1 189 ? 4.236 7.099 24.353 1.00 91.19 189 THR A CA 1
ATOM 1402 C C . THR A 1 189 ? 4.497 5.602 24.532 1.00 91.19 189 THR A C 1
ATOM 1404 O O . THR A 1 189 ? 3.581 4.796 24.362 1.00 91.19 189 THR A O 1
ATOM 1407 N N . ALA A 1 190 ? 5.722 5.219 24.913 1.00 92.06 190 ALA A N 1
ATOM 1408 C CA . ALA A 1 190 ? 6.168 3.827 24.945 1.00 92.06 190 ALA A CA 1
ATOM 1409 C C . ALA A 1 190 ? 5.306 2.923 25.841 1.00 92.06 190 ALA A C 1
ATOM 1411 O O . ALA A 1 190 ? 4.962 1.819 25.425 1.00 92.06 190 ALA A O 1
ATOM 1412 N N . ASP A 1 191 ? 4.906 3.380 27.031 1.00 94.38 191 ASP A N 1
ATOM 1413 C CA . ASP A 1 191 ? 4.083 2.575 27.947 1.00 94.38 191 ASP A CA 1
ATOM 1414 C C . ASP A 1 191 ? 2.685 2.304 27.382 1.00 94.38 191 ASP A C 1
ATOM 1416 O O . ASP A 1 191 ? 2.197 1.171 27.418 1.00 94.38 191 ASP A O 1
ATOM 1420 N N . LEU A 1 192 ? 2.057 3.327 26.795 1.00 95.06 192 LEU A N 1
ATOM 1421 C CA . LEU A 1 192 ? 0.762 3.182 26.135 1.00 95.06 192 LEU A CA 1
ATOM 1422 C C . LEU A 1 192 ? 0.877 2.271 24.908 1.00 95.06 192 LEU A C 1
ATOM 1424 O O . LEU A 1 192 ? 0.066 1.360 24.753 1.00 95.06 192 LEU A O 1
ATOM 1428 N N . MET A 1 193 ? 1.906 2.466 24.076 1.00 97.19 193 MET A N 1
ATOM 1429 C CA . MET A 1 193 ? 2.164 1.607 22.921 1.00 97.19 193 MET A CA 1
ATOM 1430 C C . MET A 1 193 ? 2.369 0.153 23.353 1.00 97.19 193 MET A C 1
ATOM 1432 O O . MET A 1 193 ? 1.760 -0.746 22.787 1.00 97.19 193 MET A O 1
ATOM 1436 N N . LYS A 1 194 ? 3.132 -0.094 24.422 1.00 97.62 194 LYS A N 1
ATOM 1437 C CA . LYS A 1 194 ? 3.325 -1.439 24.980 1.00 97.62 194 LYS A CA 1
ATOM 1438 C C . LYS A 1 194 ? 2.002 -2.075 25.410 1.00 97.62 194 LYS A C 1
ATOM 1440 O O . LYS A 1 194 ? 1.794 -3.261 25.168 1.00 97.62 194 LYS A O 1
ATOM 1445 N N . GLY A 1 195 ? 1.108 -1.298 26.022 1.00 98.25 195 GLY A N 1
ATOM 1446 C CA . GLY A 1 195 ? -0.233 -1.751 26.394 1.00 98.25 195 GLY A CA 1
ATOM 1447 C C . GLY A 1 195 ? -1.108 -2.100 25.185 1.00 98.25 195 GLY A C 1
ATOM 1448 O O . GLY A 1 195 ? -1.759 -3.145 25.186 1.00 98.25 195 GLY A O 1
ATOM 1449 N N . LEU A 1 196 ? -1.086 -1.268 24.139 1.00 98.44 196 LEU A N 1
ATOM 1450 C CA . LEU A 1 196 ? -1.797 -1.522 22.879 1.00 98.44 196 LEU A CA 1
ATOM 1451 C C . LEU A 1 196 ? -1.267 -2.782 22.186 1.00 98.44 196 LEU A C 1
ATOM 1453 O O . LEU A 1 196 ? -2.045 -3.676 21.864 1.00 98.44 196 LEU A O 1
ATOM 1457 N N . LEU A 1 197 ? 0.054 -2.915 22.054 1.00 98.62 197 LEU A N 1
ATOM 1458 C CA . LEU A 1 197 ? 0.683 -4.086 21.445 1.00 98.62 197 LEU A CA 1
ATOM 1459 C C . LEU A 1 197 ? 0.427 -5.371 22.243 1.00 98.62 197 LEU A C 1
ATOM 1461 O O . LEU A 1 197 ? 0.146 -6.413 21.652 1.00 98.62 197 LEU A O 1
ATOM 1465 N N . GLY A 1 198 ? 0.431 -5.294 23.577 1.00 98.56 198 GLY A N 1
ATOM 1466 C CA . GLY A 1 198 ? 0.032 -6.408 24.438 1.00 98.56 198 GLY A CA 1
ATOM 1467 C C . GLY A 1 198 ? -1.419 -6.833 24.215 1.00 98.56 198 GLY A C 1
ATOM 1468 O O . GLY A 1 198 ? -1.715 -8.026 24.168 1.00 98.56 198 GLY A O 1
ATOM 1469 N N . PHE A 1 199 ? -2.324 -5.875 24.007 1.00 98.62 199 PHE A N 1
ATOM 1470 C CA . PHE A 1 199 ? -3.705 -6.167 23.630 1.00 98.62 199 PHE A CA 1
ATOM 1471 C C . PHE A 1 199 ? -3.802 -6.809 22.236 1.00 98.62 199 PHE A C 1
ATOM 1473 O O . PHE A 1 199 ? -4.529 -7.792 22.064 1.00 98.62 199 PHE A O 1
ATOM 1480 N N . ASN A 1 200 ? -3.061 -6.296 21.249 1.00 98.56 200 ASN A N 1
ATOM 1481 C CA . ASN A 1 200 ? -3.002 -6.862 19.902 1.00 98.56 200 ASN A CA 1
ATOM 1482 C C . ASN A 1 200 ? -2.538 -8.323 19.922 1.00 98.56 200 ASN A C 1
ATOM 1484 O O . ASN A 1 200 ? -3.208 -9.186 19.354 1.00 98.56 200 ASN A O 1
ATOM 1488 N N . GLU A 1 201 ? -1.443 -8.618 20.624 1.00 97.88 201 GLU A N 1
ATOM 1489 C CA . GLU A 1 201 ? -0.911 -9.975 20.751 1.00 97.88 201 GLU A CA 1
ATOM 1490 C C . GLU A 1 201 ? -1.894 -10.905 21.479 1.00 97.88 201 GLU A C 1
ATOM 1492 O O . GLU A 1 201 ? -2.217 -11.978 20.969 1.00 97.88 201 GLU A O 1
ATOM 1497 N N . ALA A 1 202 ? -2.457 -10.469 22.613 1.00 97.62 202 ALA A N 1
ATOM 1498 C CA . ALA A 1 202 ? -3.394 -11.273 23.403 1.00 97.62 202 ALA A CA 1
ATOM 1499 C C . ALA A 1 202 ? -4.696 -11.614 22.654 1.00 97.62 202 ALA A C 1
ATOM 1501 O O . ALA A 1 202 ? -5.312 -12.650 22.909 1.00 97.62 202 ALA A O 1
ATOM 1502 N N . THR A 1 203 ? -5.131 -10.754 21.729 1.00 97.06 203 THR A N 1
ATOM 1503 C CA . THR A 1 203 ? -6.369 -10.941 20.952 1.00 97.06 203 THR A CA 1
ATOM 1504 C C . THR A 1 203 ? -6.124 -11.481 19.538 1.00 97.06 203 THR A C 1
ATOM 1506 O O . THR A 1 203 ? -7.083 -11.797 18.820 1.00 97.06 203 THR A O 1
ATOM 1509 N N . GLY A 1 204 ? -4.860 -11.615 19.119 1.00 96.69 204 GLY A N 1
ATOM 1510 C CA . GLY A 1 204 ? -4.477 -11.922 17.738 1.00 96.69 204 GLY A CA 1
ATOM 1511 C C . GLY A 1 204 ? -5.002 -10.881 16.744 1.00 96.69 204 GLY A C 1
ATOM 1512 O O . GLY A 1 204 ? -5.503 -11.244 15.679 1.00 96.69 204 GLY A O 1
ATOM 1513 N N . SER A 1 205 ? -5.009 -9.610 17.145 1.00 97.75 205 SER A N 1
ATOM 1514 C CA . SER A 1 205 ? -5.483 -8.476 16.353 1.00 97.75 205 SER A CA 1
ATOM 1515 C C . SER A 1 205 ? -4.305 -7.728 15.720 1.00 97.75 205 SER A C 1
ATOM 1517 O O . SER A 1 205 ? -3.281 -7.567 16.385 1.00 97.75 205 SER A O 1
ATOM 1519 N N . PRO A 1 206 ? -4.412 -7.238 14.473 1.00 97.94 206 PRO A N 1
ATOM 1520 C CA . PRO A 1 206 ? -3.277 -6.628 13.784 1.00 97.94 206 PRO A CA 1
ATOM 1521 C C . PRO A 1 206 ? -2.931 -5.238 14.324 1.00 97.94 206 PRO A C 1
ATOM 1523 O O . PRO A 1 206 ? -3.810 -4.518 14.794 1.00 97.94 206 PRO A O 1
ATOM 1526 N N . PHE A 1 207 ? -1.678 -4.822 14.164 1.00 98.69 207 PHE A N 1
ATOM 1527 C CA . PHE A 1 207 ? -1.255 -3.429 14.255 1.00 98.69 207 PHE A CA 1
ATOM 1528 C C . PHE A 1 207 ? -1.582 -2.710 12.940 1.00 98.69 207 PHE A C 1
ATOM 1530 O O . PHE A 1 207 ? -1.027 -3.040 11.889 1.00 98.69 207 PHE A O 1
ATOM 1537 N N . ALA A 1 208 ? -2.513 -1.756 12.982 1.00 98.62 208 ALA A N 1
ATOM 1538 C CA . ALA A 1 208 ? -2.977 -1.047 11.796 1.00 98.62 208 ALA A CA 1
ATOM 1539 C C . ALA A 1 208 ? -2.264 0.308 11.646 1.00 98.62 208 ALA A C 1
ATOM 1541 O O . ALA A 1 208 ? -2.254 1.114 12.575 1.00 98.62 208 ALA A O 1
ATOM 1542 N N . ILE A 1 209 ? -1.664 0.563 10.483 1.00 98.56 209 ILE A N 1
ATOM 1543 C CA . ILE A 1 209 ? -0.763 1.704 10.251 1.00 98.56 209 ILE A CA 1
ATOM 1544 C C . ILE A 1 209 ? -0.996 2.340 8.873 1.00 98.56 209 ILE A C 1
ATOM 1546 O O . ILE A 1 209 ? -1.363 1.646 7.925 1.00 98.56 209 ILE A O 1
ATOM 1550 N N . ASN A 1 210 ? -0.744 3.646 8.760 1.00 98.44 210 ASN A N 1
ATOM 1551 C CA . ASN A 1 210 ? -0.908 4.445 7.543 1.00 98.44 210 ASN A CA 1
ATOM 1552 C C . ASN A 1 210 ? 0.451 4.913 6.960 1.00 98.44 210 ASN A C 1
ATOM 1554 O O . ASN A 1 210 ? 0.853 6.064 7.166 1.00 98.44 210 ASN A O 1
ATOM 1558 N N . PRO A 1 211 ? 1.219 4.045 6.271 1.00 97.81 211 PRO A N 1
ATOM 1559 C CA . PRO A 1 211 ? 2.434 4.426 5.563 1.00 97.81 211 PRO A CA 1
ATOM 1560 C C . PRO A 1 211 ? 2.101 5.143 4.252 1.00 97.81 211 PRO A C 1
ATOM 1562 O O . PRO A 1 211 ? 1.539 4.556 3.331 1.00 97.81 211 PRO A O 1
ATOM 1565 N N . TYR A 1 212 ? 2.498 6.408 4.136 1.00 97.75 212 TYR A N 1
ATOM 1566 C CA . TYR A 1 212 ? 2.300 7.211 2.928 1.00 97.75 212 TYR A CA 1
ATOM 1567 C C . TYR A 1 212 ? 3.644 7.666 2.336 1.00 97.75 212 TYR A C 1
ATOM 1569 O O . TYR A 1 212 ? 4.188 8.700 2.740 1.00 97.75 212 TYR A O 1
ATOM 1577 N N . PRO A 1 213 ? 4.172 6.955 1.321 1.00 98.31 213 PRO A N 1
ATOM 1578 C CA . PRO A 1 213 ? 5.329 7.404 0.544 1.00 98.31 213 PRO A CA 1
ATOM 1579 C C . PRO A 1 213 ? 5.153 8.783 -0.109 1.00 98.31 213 PRO A C 1
ATOM 1581 O O . PRO A 1 213 ? 6.139 9.493 -0.305 1.00 98.31 213 PRO A O 1
ATOM 1584 N N . TYR A 1 214 ? 3.912 9.185 -0.411 1.00 97.50 214 TYR A N 1
ATOM 1585 C CA . TYR A 1 214 ? 3.586 10.516 -0.935 1.00 97.50 214 TYR A CA 1
ATOM 1586 C C . TYR A 1 214 ? 4.058 11.642 -0.001 1.00 97.50 214 TYR A C 1
ATOM 1588 O O . TYR A 1 214 ? 4.762 12.551 -0.440 1.00 97.50 214 TYR A O 1
ATOM 1596 N N . PHE A 1 215 ? 3.744 11.565 1.297 1.00 94.44 215 PHE A N 1
ATOM 1597 C CA . PHE A 1 215 ? 4.143 12.608 2.249 1.00 94.44 215 PHE A CA 1
ATOM 1598 C C . PHE A 1 215 ? 5.659 12.644 2.471 1.00 94.44 215 PHE A C 1
ATOM 1600 O O . PHE A 1 215 ? 6.221 13.727 2.623 1.00 94.44 215 PHE A O 1
ATOM 1607 N N . ALA A 1 216 ? 6.334 11.491 2.408 1.00 93.81 216 ALA A N 1
ATOM 1608 C CA . ALA A 1 216 ? 7.795 11.439 2.439 1.00 93.81 216 ALA A CA 1
ATOM 1609 C C . ALA A 1 216 ? 8.414 12.134 1.212 1.00 93.81 216 ALA A C 1
ATOM 1611 O O . ALA A 1 216 ? 9.331 12.937 1.359 1.00 93.81 216 ALA A O 1
ATOM 1612 N N . TYR A 1 217 ? 7.868 11.898 0.012 1.00 97.31 217 TYR A N 1
ATOM 1613 C CA . TYR A 1 217 ? 8.304 12.592 -1.204 1.00 97.31 217 TYR A CA 1
ATOM 1614 C C . TYR A 1 217 ? 8.048 14.103 -1.140 1.00 97.31 217 TYR A C 1
ATOM 1616 O O . TYR A 1 217 ? 8.900 14.887 -1.545 1.00 97.31 217 TYR A O 1
ATOM 1624 N N . ARG A 1 218 ? 6.914 14.538 -0.579 1.00 93.88 218 ARG A N 1
ATOM 1625 C CA . ARG A 1 218 ? 6.627 15.969 -0.400 1.00 93.88 218 ARG A CA 1
ATOM 1626 C C . ARG A 1 218 ? 7.689 16.673 0.459 1.00 93.88 218 ARG A C 1
ATOM 1628 O O . ARG A 1 218 ? 7.991 17.836 0.205 1.00 93.88 218 ARG A O 1
ATOM 1635 N N . GLY A 1 219 ? 8.249 15.980 1.453 1.00 91.88 219 GLY A N 1
ATOM 1636 C CA . GLY A 1 219 ? 9.349 16.482 2.283 1.00 91.88 219 GLY A CA 1
ATOM 1637 C C . GLY A 1 219 ? 10.722 16.462 1.599 1.00 91.88 219 GLY A C 1
ATOM 1638 O O . GLY A 1 219 ? 11.613 17.199 2.012 1.00 91.88 219 GLY A O 1
ATOM 1639 N N . ASP A 1 220 ? 10.890 15.654 0.551 1.00 94.88 220 ASP A N 1
ATOM 1640 C CA . ASP A 1 220 ? 12.135 15.500 -0.203 1.00 94.88 220 ASP A CA 1
ATOM 1641 C C . ASP A 1 220 ? 11.861 15.291 -1.711 1.00 94.88 220 ASP A C 1
ATOM 1643 O O . ASP A 1 220 ? 11.909 14.160 -2.214 1.00 94.88 220 ASP A O 1
ATOM 1647 N N . PRO A 1 221 ? 11.563 16.370 -2.465 1.00 95.81 221 PRO A N 1
ATOM 1648 C CA . PRO A 1 221 ? 11.003 16.282 -3.814 1.00 95.81 221 PRO A CA 1
ATOM 1649 C C . PRO A 1 221 ? 12.036 15.969 -4.912 1.00 95.81 221 PRO A C 1
ATOM 1651 O O . PRO A 1 221 ? 11.880 16.379 -6.065 1.00 95.81 221 PRO A O 1
ATOM 1654 N N . ARG A 1 222 ? 13.108 15.241 -4.589 1.00 97.12 222 ARG A N 1
ATOM 1655 C CA . ARG A 1 222 ? 14.156 14.879 -5.550 1.00 97.12 222 ARG A CA 1
ATOM 1656 C C . ARG A 1 222 ? 13.722 13.714 -6.461 1.00 97.12 222 ARG A C 1
ATOM 1658 O O . ARG A 1 222 ? 12.989 12.827 -6.008 1.00 97.12 222 ARG A O 1
ATOM 1665 N N . PRO A 1 223 ? 14.170 13.657 -7.732 1.00 96.44 223 PRO A N 1
ATOM 1666 C CA . PRO A 1 223 ? 13.771 12.603 -8.674 1.00 96.44 223 PRO A CA 1
ATOM 1667 C C . PRO A 1 223 ? 14.061 11.175 -8.190 1.00 96.44 223 PRO A C 1
ATOM 1669 O O . PRO A 1 223 ? 13.263 10.266 -8.414 1.00 96.44 223 PRO A O 1
ATOM 1672 N N . GLU A 1 224 ? 15.175 10.961 -7.491 1.00 95.81 224 GLU A N 1
ATOM 1673 C CA . GLU A 1 224 ? 15.541 9.664 -6.922 1.00 95.81 224 GLU A CA 1
ATOM 1674 C C . GLU A 1 224 ? 14.619 9.233 -5.778 1.00 95.81 224 GLU A C 1
ATOM 1676 O O . GLU A 1 224 ? 14.416 8.033 -5.580 1.00 95.81 224 GLU A O 1
ATOM 1681 N N . THR A 1 225 ? 14.060 10.186 -5.027 1.00 97.56 225 THR A N 1
ATOM 1682 C CA . THR A 1 225 ? 13.075 9.920 -3.972 1.00 97.56 225 THR A CA 1
ATOM 1683 C C . THR A 1 225 ? 11.719 9.624 -4.600 1.00 97.56 225 THR A C 1
ATOM 1685 O O . THR A 1 225 ? 11.074 8.657 -4.203 1.00 97.56 225 THR A O 1
ATOM 1688 N N . LEU A 1 226 ? 11.334 10.343 -5.663 1.00 98.38 226 LEU A N 1
ATOM 1689 C CA . LEU A 1 226 ? 10.131 10.019 -6.435 1.00 98.38 226 LEU A CA 1
ATOM 1690 C C . LEU A 1 226 ? 10.191 8.591 -6.990 1.00 98.38 226 LEU A C 1
ATOM 1692 O O . LEU A 1 226 ? 9.268 7.808 -6.786 1.00 98.38 226 LEU A O 1
ATOM 1696 N N . ALA A 1 227 ? 11.295 8.222 -7.648 1.00 98.38 227 ALA A N 1
ATOM 1697 C CA . ALA A 1 227 ? 11.464 6.882 -8.204 1.00 98.38 227 ALA A CA 1
ATOM 1698 C C . ALA A 1 227 ? 11.374 5.793 -7.119 1.00 98.38 227 ALA A C 1
ATOM 1700 O O . ALA A 1 227 ? 10.731 4.763 -7.328 1.00 98.38 227 ALA A O 1
ATOM 1701 N N . PHE A 1 228 ? 11.963 6.048 -5.948 1.00 98.56 228 PHE A N 1
ATOM 1702 C CA . PHE A 1 228 ? 11.894 5.162 -4.788 1.00 98.56 228 PHE A CA 1
ATOM 1703 C C . PHE A 1 228 ? 10.470 5.048 -4.213 1.00 98.56 228 PHE A C 1
ATOM 1705 O O . PHE A 1 228 ? 10.025 3.948 -3.883 1.00 98.56 228 PHE A O 1
ATOM 1712 N N . CYS A 1 229 ? 9.708 6.141 -4.147 1.00 98.62 229 CYS A N 1
ATOM 1713 C CA . CYS A 1 229 ? 8.320 6.108 -3.686 1.00 98.62 229 CYS A CA 1
ATOM 1714 C C . CYS A 1 229 ? 7.365 5.446 -4.692 1.00 98.62 229 CYS A C 1
ATOM 1716 O O . CYS A 1 229 ? 6.410 4.793 -4.284 1.00 98.62 229 CYS A O 1
ATOM 1718 N N . LEU A 1 230 ? 7.626 5.575 -5.996 1.00 98.56 230 LEU A N 1
ATOM 1719 C CA . LEU A 1 230 ? 6.776 5.049 -7.069 1.00 98.56 230 LEU A CA 1
ATOM 1720 C C . LEU A 1 230 ? 7.131 3.619 -7.511 1.00 98.56 230 LEU A C 1
ATOM 1722 O O . LEU A 1 230 ? 6.614 3.167 -8.534 1.00 98.56 230 LEU A O 1
ATOM 1726 N N . PHE A 1 231 ? 8.002 2.904 -6.788 1.00 98.38 231 PHE A N 1
ATOM 1727 C CA . PHE A 1 231 ? 8.498 1.564 -7.160 1.00 98.38 231 PHE A CA 1
ATOM 1728 C C . PHE A 1 231 ? 9.176 1.512 -8.548 1.00 98.38 231 PHE A C 1
ATOM 1730 O O . PHE A 1 231 ? 9.178 0.478 -9.222 1.00 98.38 231 PHE A O 1
ATOM 1737 N N . GLN A 1 232 ? 9.730 2.631 -9.013 1.00 97.19 232 GLN A N 1
ATOM 1738 C CA . GLN A 1 232 ? 10.447 2.713 -10.286 1.00 97.19 232 GLN A CA 1
ATOM 1739 C C . GLN A 1 232 ? 11.903 2.254 -10.117 1.00 97.19 232 GLN A C 1
ATOM 1741 O O . GLN A 1 232 ? 12.415 2.259 -8.996 1.00 97.19 232 GLN A O 1
ATOM 1746 N N . PRO A 1 233 ? 12.614 1.878 -11.197 1.00 97.44 233 PRO A N 1
ATOM 1747 C CA . PRO A 1 233 ? 14.041 1.569 -11.124 1.00 97.44 233 PRO A CA 1
ATOM 1748 C C . PRO A 1 233 ? 14.837 2.705 -10.465 1.00 97.44 233 PRO A C 1
ATOM 1750 O O . PRO A 1 233 ? 14.750 3.857 -10.881 1.00 97.44 233 PRO A O 1
ATOM 1753 N N . ASN A 1 234 ? 15.599 2.380 -9.422 1.00 96.94 234 ASN A N 1
ATOM 1754 C CA . ASN A 1 234 ? 16.402 3.329 -8.652 1.00 96.94 234 ASN A CA 1
ATOM 1755 C C . ASN A 1 234 ? 17.585 2.600 -7.981 1.00 96.94 234 ASN A C 1
ATOM 1757 O O . ASN A 1 234 ? 17.663 1.373 -8.022 1.00 96.94 234 ASN A O 1
ATOM 1761 N N . ALA A 1 235 ? 18.507 3.338 -7.359 1.00 96.62 235 ALA A N 1
ATOM 1762 C CA . ALA A 1 235 ? 19.695 2.771 -6.702 1.00 96.62 235 ALA A CA 1
ATOM 1763 C C . ALA A 1 235 ? 19.407 2.043 -5.365 1.00 96.62 235 ALA A C 1
ATOM 1765 O O . ALA A 1 235 ? 20.304 1.439 -4.766 1.00 96.62 235 ALA A O 1
ATOM 1766 N N . GLY A 1 236 ? 18.168 2.110 -4.880 1.00 95.94 236 GLY A N 1
ATOM 1767 C CA . GLY A 1 236 ? 17.739 1.646 -3.568 1.00 95.94 236 GLY A CA 1
ATOM 1768 C C . GLY A 1 236 ? 18.245 2.518 -2.417 1.00 95.94 236 GLY A C 1
ATOM 1769 O O . GLY A 1 236 ? 18.965 3.504 -2.605 1.00 95.94 236 GLY A O 1
ATOM 1770 N N . ARG A 1 237 ? 17.869 2.140 -1.198 1.00 96.50 237 ARG A N 1
ATOM 1771 C CA . ARG A 1 237 ? 18.399 2.675 0.063 1.00 96.50 237 ARG A CA 1
ATOM 1772 C C . ARG A 1 237 ? 19.022 1.522 0.840 1.00 96.50 237 ARG A C 1
ATOM 1774 O O . ARG A 1 237 ? 18.384 0.490 1.035 1.00 96.50 237 ARG A O 1
ATOM 1781 N N . PHE A 1 238 ? 20.298 1.662 1.190 1.00 97.56 238 PHE A N 1
ATOM 1782 C CA . PHE A 1 238 ? 21.047 0.620 1.885 1.00 97.56 238 PHE A CA 1
ATOM 1783 C C . PHE A 1 238 ? 20.887 0.775 3.394 1.00 97.56 238 PHE A C 1
ATOM 1785 O O . PHE A 1 238 ? 21.174 1.838 3.938 1.00 97.56 238 PHE A O 1
ATOM 1792 N N . ASP A 1 239 ? 20.453 -0.294 4.045 1.00 97.94 239 ASP A N 1
ATOM 1793 C CA . ASP A 1 239 ? 20.385 -0.416 5.490 1.00 97.94 239 ASP A CA 1
ATOM 1794 C C . ASP A 1 239 ? 21.679 -1.081 6.002 1.00 97.94 239 ASP A C 1
ATOM 1796 O O . ASP A 1 239 ? 21.894 -2.274 5.759 1.00 97.94 239 ASP A O 1
ATOM 1800 N N . PRO A 1 240 ? 22.561 -0.338 6.698 1.00 95.81 240 PRO A N 1
ATOM 1801 C CA . PRO A 1 240 ? 23.858 -0.851 7.129 1.00 95.81 240 PRO A CA 1
ATOM 1802 C C . PRO A 1 240 ? 23.773 -1.872 8.268 1.00 95.81 240 PRO A C 1
ATOM 1804 O O . PRO A 1 240 ? 24.724 -2.622 8.468 1.00 95.81 240 PRO A O 1
ATOM 1807 N N . ASN A 1 241 ? 22.668 -1.919 9.018 1.00 95.88 241 ASN A N 1
ATOM 1808 C CA . ASN A 1 241 ? 22.553 -2.828 10.159 1.00 95.88 241 ASN A CA 1
ATOM 1809 C C . ASN A 1 241 ? 22.091 -4.220 9.716 1.00 95.88 241 ASN A C 1
ATOM 1811 O O . ASN A 1 241 ? 22.472 -5.220 10.319 1.00 95.88 241 ASN A O 1
ATOM 1815 N N . THR A 1 242 ? 21.278 -4.292 8.658 1.00 95.31 242 THR A N 1
ATOM 1816 C CA . THR A 1 242 ? 20.757 -5.560 8.113 1.00 95.31 242 THR A CA 1
ATOM 1817 C C . THR A 1 242 ? 21.441 -5.995 6.818 1.00 95.31 242 THR A C 1
ATOM 1819 O O . THR A 1 242 ? 21.258 -7.131 6.387 1.00 95.31 242 THR A O 1
ATOM 1822 N N . ASN A 1 243 ? 22.243 -5.122 6.198 1.00 96.38 243 ASN A N 1
ATOM 1823 C CA . ASN A 1 243 ? 22.788 -5.284 4.845 1.00 96.38 243 ASN A CA 1
ATOM 1824 C C . ASN A 1 243 ? 21.710 -5.443 3.757 1.00 96.38 243 ASN A C 1
ATOM 1826 O O . ASN A 1 243 ? 21.983 -5.961 2.671 1.00 96.38 243 ASN A O 1
ATOM 1830 N N . ILE A 1 244 ? 20.486 -4.987 4.026 1.00 97.56 244 ILE A N 1
ATOM 1831 C CA . ILE A 1 244 ? 19.379 -5.022 3.073 1.00 97.56 244 ILE A CA 1
ATOM 1832 C C . ILE A 1 244 ? 19.404 -3.752 2.227 1.00 97.56 244 ILE A C 1
ATOM 1834 O O . ILE A 1 244 ? 19.633 -2.647 2.715 1.00 97.56 244 ILE A O 1
ATOM 1838 N N . ARG A 1 245 ? 19.138 -3.899 0.928 1.00 97.81 245 ARG A N 1
ATOM 1839 C CA . ARG A 1 245 ? 18.888 -2.768 0.035 1.00 97.81 245 ARG A CA 1
ATOM 1840 C C . ARG A 1 245 ? 17.403 -2.705 -0.286 1.00 97.81 245 ARG A C 1
ATOM 1842 O O . ARG A 1 245 ? 16.901 -3.514 -1.062 1.00 97.81 245 ARG A O 1
ATOM 1849 N N . TYR A 1 246 ? 16.719 -1.727 0.292 1.00 98.31 246 TYR A N 1
ATOM 1850 C CA . TYR A 1 246 ? 15.319 -1.456 -0.002 1.00 98.31 246 TYR A CA 1
ATOM 1851 C C . TYR A 1 246 ? 15.208 -0.807 -1.374 1.00 98.31 246 TYR A C 1
ATOM 1853 O O . TYR A 1 246 ? 15.951 0.125 -1.679 1.00 98.31 246 TYR A O 1
ATOM 1861 N N . MET A 1 247 ? 14.284 -1.292 -2.201 1.00 98.06 247 MET A N 1
ATOM 1862 C CA . MET A 1 247 ? 14.097 -0.802 -3.573 1.00 98.06 247 MET A CA 1
ATOM 1863 C C . MET A 1 247 ? 12.877 0.108 -3.726 1.00 98.06 247 MET A C 1
ATOM 1865 O O . MET A 1 247 ? 12.709 0.722 -4.778 1.00 98.06 247 MET A O 1
ATOM 1869 N N . ASN A 1 248 ? 12.039 0.213 -2.695 1.00 98.50 248 ASN A N 1
ATOM 1870 C CA . ASN A 1 248 ? 10.912 1.133 -2.653 1.00 98.50 248 ASN A CA 1
ATOM 1871 C C . ASN A 1 248 ? 10.628 1.611 -1.217 1.00 98.50 248 ASN A C 1
ATOM 1873 O O . ASN A 1 248 ? 11.014 0.956 -0.247 1.00 98.50 248 ASN A O 1
ATOM 1877 N N . MET A 1 249 ? 9.955 2.758 -1.105 1.00 98.56 249 MET A N 1
ATOM 1878 C CA . MET A 1 249 ? 9.636 3.398 0.177 1.00 98.56 249 MET A CA 1
ATOM 1879 C C . MET A 1 249 ? 8.589 2.629 0.990 1.00 98.56 249 MET A C 1
ATOM 1881 O O . MET A 1 249 ? 8.648 2.643 2.214 1.00 98.56 249 MET A O 1
ATOM 1885 N N . PHE A 1 250 ? 7.637 1.964 0.332 1.00 98.69 250 PHE A N 1
ATOM 1886 C CA . PHE A 1 250 ? 6.578 1.222 1.019 1.00 98.69 250 PHE A CA 1
ATOM 1887 C C . PHE A 1 250 ? 7.162 0.094 1.880 1.00 98.69 250 PHE A C 1
ATOM 1889 O O . PHE A 1 250 ? 6.898 0.049 3.079 1.00 98.69 250 PHE A O 1
ATOM 1896 N N . ASP A 1 251 ? 8.032 -0.736 1.300 1.00 98.56 251 ASP A N 1
ATOM 1897 C CA . ASP A 1 251 ? 8.726 -1.812 2.015 1.00 98.56 251 ASP A CA 1
ATOM 1898 C C . ASP A 1 251 ? 9.559 -1.256 3.170 1.00 98.56 251 ASP A C 1
ATOM 1900 O O . ASP A 1 251 ? 9.516 -1.791 4.272 1.00 98.56 251 ASP A O 1
ATOM 1904 N N . ALA A 1 252 ? 10.277 -0.153 2.935 1.00 98.50 252 ALA A N 1
ATOM 1905 C CA . ALA A 1 252 ? 11.087 0.497 3.961 1.00 98.50 252 ALA A CA 1
ATOM 1906 C C . ALA A 1 252 ? 10.237 0.997 5.143 1.00 98.50 252 ALA A C 1
ATOM 1908 O O . ALA A 1 252 ? 10.611 0.797 6.296 1.00 98.50 252 ALA A O 1
ATOM 1909 N N . GLN A 1 253 ? 9.078 1.609 4.877 1.00 98.69 253 GLN A N 1
ATOM 1910 C CA . GLN A 1 253 ? 8.169 2.093 5.919 1.00 98.69 253 GLN A CA 1
ATOM 1911 C C . GLN A 1 253 ? 7.523 0.943 6.699 1.00 98.69 253 GLN A C 1
ATOM 1913 O O . GLN A 1 253 ? 7.458 1.002 7.926 1.00 98.69 253 GLN A O 1
ATOM 1918 N N . VAL A 1 254 ? 7.079 -0.116 6.016 1.00 98.62 254 VAL A N 1
ATOM 1919 C CA . VAL A 1 254 ? 6.504 -1.299 6.676 1.00 98.62 254 VAL A CA 1
ATOM 1920 C C . VAL A 1 254 ? 7.557 -2.022 7.523 1.00 98.62 254 VAL A C 1
ATOM 1922 O O . VAL A 1 254 ? 7.277 -2.390 8.664 1.00 98.62 254 VAL A O 1
ATOM 1925 N N . ASP A 1 255 ? 8.787 -2.162 7.027 1.00 98.50 255 ASP A N 1
ATOM 1926 C CA . ASP A 1 255 ? 9.868 -2.821 7.766 1.00 98.50 255 ASP A CA 1
ATOM 1927 C C . ASP A 1 255 ? 10.418 -1.975 8.922 1.00 98.50 255 ASP A C 1
ATOM 1929 O O . ASP A 1 255 ? 10.883 -2.531 9.923 1.00 98.50 255 ASP A O 1
ATOM 1933 N N . ALA A 1 256 ? 10.290 -0.646 8.854 1.00 98.75 256 ALA A N 1
ATOM 1934 C CA . ALA A 1 256 ? 10.521 0.226 10.003 1.00 98.75 256 ALA A CA 1
ATOM 1935 C C . ALA A 1 256 ? 9.512 -0.046 11.129 1.00 98.75 256 ALA A C 1
ATOM 1937 O O . ALA A 1 256 ? 9.895 -0.171 12.294 1.00 98.75 256 ALA A O 1
ATOM 1938 N N . VAL A 1 257 ? 8.230 -0.222 10.793 1.00 98.62 257 VAL A N 1
ATOM 1939 C CA . VAL A 1 257 ? 7.198 -0.611 11.768 1.00 98.62 257 VAL A CA 1
ATOM 1940 C C . VAL A 1 257 ? 7.486 -2.003 12.328 1.00 98.62 257 VAL A C 1
ATOM 1942 O O . VAL A 1 257 ? 7.458 -2.191 13.541 1.00 98.62 257 VAL A O 1
ATOM 1945 N N . HIS A 1 258 ? 7.834 -2.970 11.477 1.00 98.25 258 HIS A N 1
ATOM 1946 C CA . HIS A 1 258 ? 8.209 -4.317 11.915 1.00 98.25 258 HIS A CA 1
ATOM 1947 C C . HIS A 1 258 ? 9.399 -4.307 12.887 1.00 98.25 258 HIS A C 1
ATOM 1949 O O . HIS A 1 258 ? 9.377 -4.983 13.917 1.00 98.25 258 HIS A O 1
ATOM 1955 N N . SER A 1 259 ? 10.421 -3.496 12.608 1.00 98.56 259 SER A N 1
ATOM 1956 C CA . SER A 1 259 ? 11.574 -3.323 13.498 1.00 98.56 259 SER A CA 1
ATOM 1957 C C . SER A 1 259 ? 11.171 -2.697 14.840 1.00 98.56 259 SER A C 1
ATOM 1959 O O . SER A 1 259 ? 11.618 -3.161 15.894 1.00 98.56 259 SER A O 1
ATOM 1961 N N . ALA A 1 260 ? 10.245 -1.733 14.832 1.00 98.44 260 ALA A N 1
ATOM 1962 C CA . ALA A 1 260 ? 9.704 -1.124 16.047 1.00 98.44 260 ALA A CA 1
ATOM 1963 C C . ALA A 1 260 ? 8.907 -2.125 16.903 1.00 98.44 260 ALA A C 1
ATOM 1965 O O . ALA A 1 260 ? 9.117 -2.202 18.113 1.00 98.44 260 ALA A O 1
ATOM 1966 N N . LEU A 1 261 ? 8.060 -2.955 16.287 1.00 98.50 261 LEU A N 1
ATOM 1967 C CA . LEU A 1 261 ? 7.343 -4.036 16.978 1.00 98.50 261 LEU A CA 1
ATOM 1968 C C . LEU A 1 261 ? 8.318 -5.036 17.615 1.00 98.50 261 LEU A C 1
ATOM 1970 O O . LEU A 1 261 ? 8.187 -5.390 18.791 1.00 98.50 261 LEU A O 1
ATOM 1974 N N . ASN A 1 262 ? 9.342 -5.444 16.861 1.00 97.50 262 ASN A N 1
ATOM 1975 C CA . ASN A 1 262 ? 10.351 -6.395 17.316 1.00 97.50 262 ASN A CA 1
ATOM 1976 C C . ASN A 1 262 ? 11.188 -5.860 18.480 1.00 97.50 262 ASN A C 1
ATOM 1978 O O . ASN A 1 262 ? 11.471 -6.616 19.412 1.00 97.50 262 ASN A O 1
ATOM 1982 N N . SER A 1 263 ? 11.564 -4.578 18.453 1.00 96.56 263 SER A N 1
ATOM 1983 C CA . SER A 1 263 ? 12.332 -3.951 19.537 1.00 96.56 263 SER A CA 1
ATOM 1984 C C . SER A 1 263 ? 11.541 -3.849 20.847 1.00 96.56 263 SER A C 1
ATOM 1986 O O . SER A 1 263 ? 12.135 -3.923 21.921 1.00 96.56 263 SER A O 1
ATOM 1988 N N . MET A 1 264 ? 10.206 -3.779 20.778 1.00 96.56 264 MET A N 1
ATOM 1989 C CA . MET A 1 264 ? 9.323 -3.845 21.950 1.00 96.56 264 MET A CA 1
ATOM 1990 C C . MET A 1 264 ? 8.945 -5.274 22.378 1.00 96.56 264 MET A C 1
ATOM 1992 O O . MET A 1 264 ? 8.284 -5.444 23.402 1.00 96.56 264 MET A O 1
ATOM 1996 N N . GLY A 1 265 ? 9.377 -6.299 21.635 1.00 97.44 265 GLY A N 1
ATOM 1997 C CA . GLY A 1 265 ? 9.142 -7.712 21.948 1.00 97.44 265 GLY A CA 1
ATOM 1998 C C . GLY A 1 265 ? 7.898 -8.340 21.307 1.00 97.44 265 GLY A C 1
ATOM 1999 O O . GLY A 1 265 ? 7.649 -9.518 21.541 1.00 97.44 265 GLY A O 1
ATOM 2000 N N . PHE A 1 266 ? 7.160 -7.619 20.459 1.00 97.94 266 PHE A N 1
ATOM 2001 C CA . PHE A 1 266 ? 5.871 -8.051 19.895 1.00 97.94 266 PHE A CA 1
ATOM 2002 C C . PHE A 1 266 ? 5.996 -8.596 18.468 1.00 97.94 266 PHE A C 1
ATOM 2004 O O . PHE A 1 266 ? 5.374 -8.105 17.528 1.00 97.94 266 PHE A O 1
ATOM 2011 N N . LYS A 1 267 ? 6.817 -9.636 18.296 1.00 94.62 267 LYS A N 1
ATOM 2012 C CA . LYS A 1 267 ? 7.200 -10.166 16.971 1.00 94.62 267 LYS A CA 1
ATOM 2013 C C . LYS A 1 267 ? 6.059 -10.826 16.192 1.00 94.62 267 LYS A C 1
ATOM 2015 O O . LYS A 1 267 ? 6.146 -10.976 14.979 1.00 94.62 267 LYS A O 1
ATOM 2020 N N . ASN A 1 268 ? 5.017 -11.264 16.895 1.00 92.19 268 ASN A N 1
ATOM 2021 C CA . ASN A 1 268 ? 3.905 -12.017 16.311 1.00 92.19 268 ASN A CA 1
ATOM 2022 C C . ASN A 1 268 ? 2.715 -11.127 15.927 1.00 92.19 268 ASN A C 1
ATOM 2024 O O . ASN A 1 268 ? 1.729 -11.628 15.388 1.00 92.19 268 ASN A O 1
ATOM 2028 N N . VAL A 1 269 ? 2.773 -9.826 16.230 1.00 97.69 269 VAL A N 1
ATOM 2029 C CA . VAL A 1 269 ? 1.699 -8.895 15.883 1.00 97.69 269 VAL A CA 1
ATOM 2030 C C . VAL A 1 269 ? 1.765 -8.607 14.386 1.00 97.69 269 VAL A C 1
ATOM 2032 O O . VAL A 1 269 ? 2.732 -8.032 13.891 1.00 97.69 269 VAL A O 1
ATOM 2035 N N . GLU A 1 270 ? 0.730 -9.019 13.652 1.00 96.44 270 GLU A N 1
ATOM 2036 C CA . GLU A 1 270 ? 0.660 -8.789 12.209 1.00 96.44 270 GLU A CA 1
ATOM 2037 C C . GLU A 1 270 ? 0.455 -7.306 11.884 1.00 96.44 270 GLU A C 1
ATOM 2039 O O . GLU A 1 270 ? -0.311 -6.616 12.554 1.00 96.44 270 GLU A O 1
ATOM 2044 N N . ILE A 1 271 ? 1.090 -6.833 10.812 1.00 98.44 271 ILE A N 1
ATOM 2045 C CA . ILE A 1 271 ? 0.906 -5.474 10.298 1.00 98.44 271 ILE A CA 1
ATOM 2046 C C . ILE A 1 271 ? -0.204 -5.472 9.246 1.00 98.44 271 ILE A C 1
ATOM 2048 O O . ILE A 1 271 ? -0.210 -6.291 8.326 1.00 98.44 271 ILE A O 1
ATOM 2052 N N . VAL A 1 272 ? -1.113 -4.505 9.357 1.00 98.38 272 VAL A N 1
ATOM 2053 C CA . VAL A 1 272 ? -2.089 -4.156 8.320 1.00 98.38 272 VAL A CA 1
ATOM 2054 C C . VAL A 1 272 ? -1.865 -2.705 7.918 1.00 98.38 272 VAL A C 1
ATOM 2056 O O . VAL A 1 272 ? -1.875 -1.809 8.760 1.00 98.38 272 VAL A O 1
ATOM 2059 N N . VAL A 1 273 ? -1.712 -2.454 6.622 1.00 98.75 273 VAL A N 1
ATOM 2060 C CA . VAL A 1 273 ? -1.687 -1.098 6.073 1.00 98.75 273 VAL A CA 1
ATOM 2061 C C . VAL A 1 273 ? -3.123 -0.613 5.925 1.00 98.75 273 VAL A C 1
ATOM 2063 O O . VAL A 1 273 ? -3.821 -1.017 4.998 1.00 98.75 273 VAL A O 1
ATOM 2066 N N . ALA A 1 274 ? -3.588 0.211 6.863 1.00 98.56 274 ALA A N 1
ATOM 2067 C CA . ALA A 1 274 ? -4.974 0.672 6.932 1.00 98.56 274 ALA A CA 1
ATOM 2068 C C . ALA A 1 274 ? -5.298 1.806 5.956 1.00 98.56 274 ALA A C 1
ATOM 2070 O O . ALA A 1 274 ? -6.481 2.004 5.647 1.00 98.56 274 ALA A O 1
ATOM 2071 N N . GLU A 1 275 ? -4.274 2.515 5.484 1.00 98.38 275 GLU A N 1
ATOM 2072 C CA . GLU A 1 275 ? -4.351 3.494 4.407 1.00 98.38 275 GLU A CA 1
ATOM 2073 C C . GLU A 1 275 ? -3.000 3.658 3.725 1.00 98.38 275 GLU A C 1
ATOM 2075 O O . GLU A 1 275 ? -1.960 3.757 4.381 1.00 98.38 275 GLU A O 1
ATOM 2080 N N . THR A 1 276 ? -3.028 3.745 2.403 1.00 98.69 276 THR A N 1
ATOM 2081 C CA . THR A 1 276 ? -1.918 4.265 1.613 1.00 98.69 276 THR A CA 1
ATOM 2082 C C . THR A 1 276 ? -2.407 4.651 0.222 1.00 98.69 276 THR A C 1
ATOM 2084 O O . THR A 1 276 ? -3.309 4.012 -0.321 1.00 98.69 276 THR A O 1
ATOM 2087 N N . GLY A 1 277 ? -1.841 5.693 -0.376 1.00 98.25 277 GLY A N 1
ATOM 2088 C CA . GLY A 1 277 ? -2.315 6.209 -1.655 1.00 98.25 277 GLY A CA 1
ATOM 2089 C C . GLY A 1 277 ? -1.478 7.367 -2.172 1.00 98.25 277 GLY A C 1
ATOM 2090 O O . GLY A 1 277 ? -0.508 7.794 -1.540 1.00 98.25 277 GLY A O 1
ATOM 2091 N N . TRP A 1 278 ? -1.870 7.878 -3.336 1.00 98.62 278 TRP A N 1
ATOM 2092 C CA . TRP A 1 278 ? -1.215 9.009 -3.982 1.00 98.62 278 TRP A CA 1
ATOM 2093 C C . TRP A 1 278 ? -2.251 9.865 -4.724 1.00 98.62 278 TRP A C 1
ATOM 2095 O O . TRP A 1 278 ? -3.011 9.312 -5.526 1.00 98.62 278 TRP A O 1
ATOM 2105 N N . PRO A 1 279 ? -2.293 11.186 -4.488 1.00 98.25 279 PRO A N 1
ATOM 2106 C CA . PRO A 1 279 ? -3.295 12.057 -5.087 1.00 98.25 279 PRO A CA 1
ATOM 2107 C C . PRO A 1 279 ? -2.992 12.321 -6.565 1.00 98.25 279 PRO A C 1
ATOM 2109 O O . PRO A 1 279 ? -1.841 12.531 -6.953 1.00 98.25 279 PRO A O 1
ATOM 2112 N N . TYR A 1 280 ? -4.015 12.330 -7.416 1.00 97.75 280 TYR A N 1
ATOM 2113 C CA . TYR A 1 280 ? -3.841 12.549 -8.857 1.00 97.75 280 TYR A CA 1
ATOM 2114 C C . TYR A 1 280 ? -3.919 14.023 -9.272 1.00 97.75 280 TYR A C 1
ATOM 2116 O O . TYR A 1 280 ? -3.593 14.359 -10.411 1.00 97.75 280 TYR A O 1
ATOM 2124 N N . ASN A 1 281 ? -4.358 14.892 -8.365 1.00 97.50 281 ASN A N 1
ATOM 2125 C CA . ASN A 1 281 ? -4.457 16.332 -8.552 1.00 97.50 281 ASN A CA 1
ATOM 2126 C C . ASN A 1 281 ? -4.154 17.042 -7.224 1.00 97.50 281 ASN A C 1
ATOM 2128 O O . ASN A 1 281 ? -4.184 16.408 -6.173 1.00 97.50 281 ASN A O 1
ATOM 2132 N N . GLY A 1 282 ? -3.846 18.333 -7.260 1.00 95.31 282 GLY A N 1
ATOM 2133 C CA . GLY A 1 282 ? -3.543 19.128 -6.072 1.00 95.31 282 GLY A CA 1
ATOM 2134 C C . GLY A 1 282 ? -3.478 20.619 -6.383 1.00 95.31 282 GLY A C 1
ATOM 2135 O O . GLY A 1 282 ? -3.643 21.031 -7.532 1.00 95.31 282 GLY A O 1
ATOM 2136 N N . ASP A 1 283 ? -3.248 21.429 -5.355 1.00 94.12 283 ASP A N 1
ATOM 2137 C CA . ASP A 1 283 ? -3.041 22.866 -5.521 1.00 94.12 283 ASP A CA 1
ATOM 2138 C C . ASP A 1 283 ? -1.721 23.141 -6.264 1.00 94.12 283 ASP A C 1
ATOM 2140 O O . ASP A 1 283 ? -0.795 22.330 -6.272 1.00 94.12 283 ASP A O 1
ATOM 2144 N N . SER A 1 284 ? -1.583 24.325 -6.869 1.00 91.94 284 SER A N 1
ATOM 2145 C CA . SER A 1 284 ? -0.409 24.676 -7.688 1.00 91.94 284 SER A CA 1
ATOM 2146 C C . SER A 1 284 ? 0.925 24.696 -6.926 1.00 91.94 284 SER A C 1
ATOM 2148 O O . SER A 1 284 ? 1.985 24.740 -7.544 1.00 91.94 284 SER A O 1
ATOM 2150 N N . ASN A 1 285 ? 0.884 24.732 -5.594 1.00 91.62 285 ASN A N 1
ATOM 2151 C CA . ASN A 1 285 ? 2.050 24.689 -4.711 1.00 91.62 285 ASN A CA 1
ATOM 2152 C C . ASN A 1 285 ? 2.364 23.272 -4.194 1.00 91.62 285 ASN A C 1
ATOM 2154 O O . ASN A 1 285 ? 3.307 23.106 -3.418 1.00 91.62 285 ASN A O 1
ATOM 2158 N N . GLU A 1 286 ? 1.591 22.260 -4.589 1.00 93.88 286 GLU A N 1
ATOM 2159 C CA . GLU A 1 286 ? 1.811 20.872 -4.198 1.00 93.88 286 GLU A CA 1
ATOM 2160 C C . GLU A 1 286 ? 2.676 20.146 -5.230 1.00 93.88 286 GLU A C 1
ATOM 2162 O O . GLU A 1 286 ? 2.374 20.101 -6.421 1.00 93.88 286 GLU A O 1
ATOM 2167 N N . VAL A 1 287 ? 3.773 19.549 -4.761 1.00 94.88 287 VAL A N 1
ATOM 2168 C CA . VAL A 1 287 ? 4.686 18.766 -5.600 1.00 94.88 287 VAL A CA 1
ATOM 2169 C C . VAL A 1 287 ? 4.334 17.291 -5.482 1.00 94.88 287 VAL A C 1
ATOM 2171 O O . VAL A 1 287 ? 4.226 16.761 -4.377 1.00 94.88 287 VAL A O 1
ATOM 2174 N N . GLY A 1 288 ? 4.188 16.614 -6.620 1.00 95.19 288 GLY A N 1
ATOM 2175 C CA . GLY A 1 288 ? 3.921 15.177 -6.674 1.00 95.19 288 GLY A CA 1
ATOM 2176 C C . GLY A 1 288 ? 2.524 14.766 -7.133 1.00 95.19 288 GLY A C 1
ATOM 2177 O O . GLY A 1 288 ? 2.459 13.730 -7.802 1.00 95.19 288 GLY A O 1
ATOM 2178 N N . PRO A 1 289 ? 1.430 15.507 -6.857 1.00 97.88 289 PRO A N 1
ATOM 2179 C CA . PRO A 1 289 ? 0.130 15.140 -7.395 1.00 97.88 289 PRO A CA 1
ATOM 2180 C C . PRO A 1 289 ? 0.111 15.191 -8.924 1.00 97.88 289 PRO A C 1
ATOM 2182 O O . PRO A 1 289 ? 0.386 16.223 -9.531 1.00 97.88 289 PRO A O 1
ATOM 2185 N N . SER A 1 290 ? -0.191 14.057 -9.549 1.00 97.88 290 SER A N 1
ATOM 2186 C CA . SER A 1 290 ? -0.468 13.948 -10.983 1.00 97.88 290 SER A CA 1
ATOM 2187 C C . SER A 1 290 ? -1.117 12.602 -11.285 1.00 97.88 290 SER A C 1
ATOM 2189 O O . SER A 1 290 ? -0.925 11.628 -10.548 1.00 97.88 290 SER A O 1
ATOM 2191 N N . VAL A 1 291 ? -1.853 12.510 -12.394 1.00 98.19 291 VAL A N 1
ATOM 2192 C CA . VAL A 1 291 ? -2.448 11.243 -12.845 1.00 98.19 291 VAL A CA 1
ATOM 2193 C C . VAL A 1 291 ? -1.364 10.193 -13.090 1.00 98.19 291 VAL A C 1
ATOM 2195 O O . VAL A 1 291 ? -1.545 9.027 -12.743 1.00 98.19 291 VAL A O 1
ATOM 2198 N N . GLU A 1 292 ? -0.217 10.590 -13.642 1.00 98.12 292 GLU A N 1
ATOM 2199 C CA . GLU A 1 292 ? 0.911 9.702 -13.916 1.00 98.12 292 GLU A CA 1
ATOM 2200 C C . GLU A 1 292 ? 1.493 9.117 -12.627 1.00 98.12 292 GLU A C 1
ATOM 2202 O O . GLU A 1 292 ? 1.692 7.902 -12.548 1.00 98.12 292 GLU A O 1
ATOM 2207 N N . ASN A 1 293 ? 1.723 9.953 -11.609 1.00 98.44 293 ASN A N 1
ATOM 2208 C CA . ASN A 1 293 ? 2.299 9.521 -10.338 1.00 98.44 293 ASN A CA 1
ATOM 2209 C C . ASN A 1 293 ? 1.304 8.685 -9.532 1.00 98.44 293 ASN A C 1
ATOM 2211 O O . ASN A 1 293 ? 1.675 7.625 -9.031 1.00 98.44 293 ASN A O 1
ATOM 2215 N N . ALA A 1 294 ? 0.033 9.091 -9.479 1.00 98.62 294 ALA A N 1
ATOM 2216 C CA . ALA A 1 294 ? -1.009 8.335 -8.792 1.00 98.62 294 ALA A CA 1
ATOM 2217 C C . ALA A 1 294 ? -1.215 6.947 -9.412 1.00 98.62 294 ALA A C 1
ATOM 2219 O O . ALA A 1 294 ? -1.256 5.931 -8.711 1.00 98.62 294 ALA A O 1
ATOM 2220 N N . LYS A 1 295 ? -1.248 6.881 -10.749 1.00 98.31 295 LYS A N 1
ATOM 2221 C CA . LYS A 1 295 ? -1.314 5.620 -11.490 1.00 98.31 295 LYS A CA 1
ATOM 2222 C C . LYS A 1 295 ? -0.070 4.761 -11.275 1.00 98.31 295 LYS A C 1
ATOM 2224 O O . LYS A 1 295 ? -0.207 3.549 -11.110 1.00 98.31 295 LYS A O 1
ATOM 2229 N N . ALA A 1 296 ? 1.123 5.358 -11.288 1.00 98.19 296 ALA A N 1
ATOM 2230 C CA . ALA A 1 296 ? 2.370 4.641 -11.041 1.00 98.19 296 ALA A CA 1
ATOM 2231 C C . ALA A 1 296 ? 2.401 4.061 -9.623 1.00 98.19 296 ALA A C 1
ATOM 2233 O O . ALA A 1 296 ? 2.656 2.870 -9.470 1.00 98.19 296 ALA A O 1
ATOM 2234 N N . TYR A 1 297 ? 2.079 4.864 -8.608 1.00 98.75 297 TYR A N 1
ATOM 2235 C CA . TYR A 1 297 ? 2.077 4.441 -7.214 1.00 98.75 297 TYR A CA 1
ATOM 2236 C C . TYR A 1 297 ? 1.080 3.304 -6.967 1.00 98.75 297 TYR A C 1
ATOM 2238 O O . TYR A 1 297 ? 1.482 2.188 -6.640 1.00 98.75 297 TYR A O 1
ATOM 2246 N N . ASN A 1 298 ? -0.212 3.558 -7.200 1.00 98.56 298 ASN A N 1
ATOM 2247 C CA . ASN A 1 298 ? -1.272 2.591 -6.917 1.00 98.56 298 ASN A CA 1
ATOM 2248 C C . ASN A 1 298 ? -1.131 1.333 -7.789 1.00 98.56 298 ASN A C 1
ATOM 2250 O O . ASN A 1 298 ? -1.273 0.213 -7.297 1.00 98.56 298 ASN A O 1
ATOM 2254 N N . GLY A 1 299 ? -0.790 1.491 -9.074 1.00 97.62 299 GLY A N 1
ATOM 2255 C CA . GLY A 1 299 ? -0.579 0.370 -9.990 1.00 97.62 299 GLY A CA 1
ATOM 2256 C C . GLY A 1 299 ? 0.615 -0.507 -9.606 1.00 97.62 299 GLY A C 1
ATOM 2257 O O . GLY A 1 299 ? 0.498 -1.737 -9.611 1.00 97.62 299 GLY A O 1
ATOM 2258 N N . ASN A 1 300 ? 1.750 0.096 -9.238 1.00 98.38 300 ASN A N 1
ATOM 2259 C CA . ASN A 1 300 ? 2.937 -0.659 -8.845 1.00 98.38 300 ASN A CA 1
ATOM 2260 C C . ASN A 1 300 ? 2.799 -1.277 -7.450 1.00 98.38 300 ASN A C 1
ATOM 2262 O O . ASN A 1 300 ? 3.237 -2.411 -7.266 1.00 98.38 300 ASN A O 1
ATOM 2266 N N . LEU A 1 301 ? 2.129 -0.608 -6.507 1.00 98.44 301 LEU A N 1
ATOM 2267 C CA . LEU A 1 301 ? 1.786 -1.186 -5.206 1.00 98.44 301 LEU A CA 1
ATOM 2268 C C . LEU A 1 301 ? 0.907 -2.431 -5.378 1.00 98.44 301 LEU A C 1
ATOM 2270 O O . LEU A 1 301 ? 1.223 -3.494 -4.851 1.00 98.44 301 LEU A O 1
ATOM 2274 N N . ILE A 1 302 ? -0.151 -2.351 -6.191 1.00 96.81 302 ILE A N 1
ATOM 2275 C CA . ILE A 1 302 ? -0.997 -3.513 -6.505 1.00 96.81 302 ILE A CA 1
ATOM 2276 C C . ILE A 1 302 ? -0.170 -4.642 -7.138 1.00 96.81 302 ILE A C 1
ATOM 2278 O O . ILE A 1 302 ? -0.359 -5.812 -6.797 1.00 96.81 302 ILE A O 1
ATOM 2282 N N . ALA A 1 303 ? 0.743 -4.324 -8.059 1.00 95.50 303 ALA A N 1
ATOM 2283 C CA . ALA A 1 303 ? 1.622 -5.320 -8.671 1.00 95.50 303 ALA A CA 1
ATOM 2284 C C . ALA A 1 303 ? 2.573 -5.967 -7.648 1.00 95.50 303 ALA A C 1
ATOM 2286 O O . ALA A 1 303 ? 2.739 -7.188 -7.664 1.00 95.50 303 ALA A O 1
ATOM 2287 N N . HIS A 1 304 ? 3.142 -5.173 -6.738 1.00 96.12 304 HIS A N 1
ATOM 2288 C CA . HIS A 1 304 ? 3.981 -5.642 -5.640 1.00 96.12 304 HIS A CA 1
ATOM 2289 C C . HIS A 1 304 ? 3.196 -6.586 -4.715 1.00 96.12 304 HIS A C 1
ATOM 2291 O O . HIS A 1 304 ? 3.612 -7.727 -4.519 1.00 96.12 304 HIS A O 1
ATOM 2297 N N . LEU A 1 305 ? 2.000 -6.198 -4.265 1.00 95.38 305 LEU A N 1
ATOM 2298 C CA . LEU A 1 305 ? 1.140 -7.044 -3.428 1.00 95.38 305 LEU A CA 1
ATOM 2299 C C . LEU A 1 305 ? 0.728 -8.345 -4.134 1.00 95.38 305 LEU A C 1
ATOM 2301 O O . LEU A 1 305 ? 0.648 -9.400 -3.515 1.00 95.38 305 LEU A O 1
ATOM 2305 N N . ARG A 1 306 ? 0.495 -8.313 -5.450 1.00 93.44 306 ARG A N 1
ATOM 2306 C CA . ARG A 1 306 ? 0.178 -9.518 -6.239 1.00 93.44 306 ARG A CA 1
ATOM 2307 C C . ARG A 1 306 ? 1.367 -10.448 -6.442 1.00 93.44 306 ARG A C 1
ATOM 2309 O O . ARG A 1 306 ? 1.157 -11.622 -6.736 1.00 93.44 306 ARG A O 1
ATOM 2316 N N . SER A 1 307 ? 2.591 -9.940 -6.311 1.00 92.38 307 SER A N 1
ATOM 2317 C CA . SER A 1 307 ? 3.798 -10.755 -6.448 1.00 92.38 307 SER A CA 1
ATOM 2318 C C . SER A 1 307 ? 4.005 -11.718 -5.277 1.00 92.38 307 SER A C 1
ATOM 2320 O O . SER A 1 307 ? 4.752 -12.680 -5.430 1.00 92.38 307 SER A O 1
ATOM 2322 N N . MET A 1 308 ? 3.341 -11.480 -4.135 1.00 90.62 308 MET A N 1
ATOM 2323 C CA . MET A 1 308 ? 3.478 -12.270 -2.903 1.00 90.62 308 MET A CA 1
ATOM 2324 C C . MET A 1 308 ? 4.909 -12.318 -2.343 1.00 90.62 308 MET A C 1
ATOM 2326 O O . MET A 1 308 ? 5.204 -13.145 -1.482 1.00 90.62 308 MET A O 1
ATOM 2330 N N . VAL A 1 309 ? 5.801 -11.435 -2.807 1.00 93.06 309 VAL A N 1
ATOM 2331 C CA . VAL A 1 309 ? 7.188 -11.375 -2.328 1.00 93.06 309 VAL A CA 1
ATOM 2332 C C . VAL A 1 309 ? 7.274 -10.903 -0.874 1.00 93.06 309 VAL A C 1
ATOM 2334 O O . VAL A 1 309 ? 8.179 -11.333 -0.164 1.00 93.06 309 VAL A O 1
ATOM 2337 N N . GLY A 1 310 ? 6.297 -10.110 -0.419 1.00 95.06 310 GLY A N 1
ATOM 2338 C CA . GLY A 1 310 ? 6.311 -9.468 0.895 1.00 95.06 310 GLY A CA 1
ATOM 2339 C C . GLY A 1 310 ? 7.329 -8.333 0.967 1.00 95.06 310 GLY A C 1
ATOM 2340 O O . GLY A 1 310 ? 7.770 -7.825 -0.063 1.00 95.06 310 GLY A O 1
ATOM 2341 N N . THR A 1 311 ? 7.712 -7.951 2.179 1.00 97.38 311 THR A N 1
ATOM 2342 C CA . THR A 1 311 ? 8.795 -6.986 2.412 1.00 97.38 311 THR A CA 1
ATOM 2343 C C . THR A 1 311 ? 10.111 -7.724 2.687 1.00 97.38 311 THR A C 1
ATOM 2345 O O . THR A 1 311 ? 10.092 -8.926 2.972 1.00 97.38 311 THR A O 1
ATOM 2348 N N . PRO A 1 312 ? 11.278 -7.060 2.613 1.00 97.44 312 PRO A N 1
ATOM 2349 C CA . PRO A 1 312 ? 12.555 -7.691 2.942 1.00 97.44 312 PRO A CA 1
ATOM 2350 C C . PRO A 1 312 ? 12.619 -8.369 4.323 1.00 97.44 312 PRO A C 1
ATOM 2352 O O . PRO A 1 312 ? 13.204 -9.449 4.422 1.00 97.44 312 PRO A O 1
ATOM 2355 N N . LEU A 1 313 ? 12.020 -7.787 5.371 1.00 96.19 313 LEU A N 1
ATOM 2356 C CA . LEU A 1 313 ? 11.961 -8.396 6.709 1.00 96.19 313 LEU A CA 1
ATOM 2357 C C . LEU A 1 313 ? 10.749 -9.315 6.921 1.00 96.19 313 LEU A C 1
ATOM 2359 O O . LEU A 1 313 ? 10.769 -10.115 7.858 1.00 96.19 313 LEU A O 1
ATOM 2363 N N . ILE A 1 314 ? 9.726 -9.242 6.064 1.00 94.06 314 ILE A N 1
ATOM 2364 C CA . ILE A 1 314 ? 8.535 -10.106 6.094 1.00 94.06 314 ILE A CA 1
ATOM 2365 C C . ILE A 1 314 ? 8.346 -10.780 4.716 1.00 94.06 314 ILE A C 1
ATOM 2367 O O . ILE A 1 314 ? 7.374 -10.500 4.004 1.00 94.06 314 ILE A O 1
ATOM 2371 N N . PRO A 1 315 ? 9.273 -11.663 4.291 1.00 94.69 315 PRO A N 1
ATOM 2372 C CA . PRO A 1 315 ? 9.232 -12.252 2.958 1.00 94.69 315 PRO A CA 1
ATOM 2373 C C . PRO A 1 315 ? 8.149 -13.333 2.825 1.00 94.69 315 PRO A C 1
ATOM 2375 O O . PRO A 1 315 ? 7.811 -14.040 3.774 1.00 94.69 315 PRO A O 1
ATOM 2378 N N . GLY A 1 316 ? 7.643 -13.522 1.605 1.00 88.69 316 GLY A N 1
ATOM 2379 C CA . GLY A 1 316 ? 6.758 -14.636 1.236 1.00 88.69 316 GLY A CA 1
ATOM 2380 C C . GLY A 1 316 ? 5.291 -14.489 1.658 1.00 88.69 316 GLY A C 1
ATOM 2381 O O . GLY A 1 316 ? 4.498 -15.407 1.432 1.00 88.69 316 GLY A O 1
ATOM 2382 N N . LYS A 1 317 ? 4.907 -13.350 2.246 1.00 87.94 317 LYS A N 1
ATOM 2383 C CA . LYS A 1 317 ? 3.522 -13.013 2.598 1.00 87.94 317 LYS A CA 1
ATOM 2384 C C . LYS A 1 317 ? 3.222 -11.574 2.182 1.00 87.94 317 LYS A C 1
ATOM 2386 O O . LYS A 1 317 ? 3.936 -10.658 2.573 1.00 87.94 317 LYS A O 1
ATOM 2391 N N . SER A 1 318 ? 2.144 -11.362 1.429 1.00 92.50 318 SER A N 1
ATOM 2392 C CA . SER A 1 318 ? 1.674 -10.002 1.140 1.00 92.50 318 SER A CA 1
ATOM 2393 C C . SER A 1 318 ? 1.088 -9.340 2.376 1.00 92.50 318 SER A C 1
ATOM 2395 O O . SER A 1 318 ? 0.350 -9.964 3.140 1.00 92.50 318 SER A O 1
ATOM 2397 N N . VAL A 1 319 ? 1.385 -8.053 2.522 1.00 95.25 319 VAL A N 1
ATOM 2398 C CA . VAL A 1 319 ? 0.828 -7.206 3.574 1.00 95.25 319 VAL A CA 1
ATOM 2399 C C . VAL A 1 319 ? -0.601 -6.822 3.204 1.00 95.25 319 VAL A C 1
ATOM 2401 O O . VAL A 1 319 ? -0.872 -6.335 2.104 1.00 95.25 319 VAL A O 1
ATOM 2404 N N . ASP A 1 320 ? -1.527 -7.030 4.132 1.00 96.12 320 ASP A N 1
ATOM 2405 C CA . ASP A 1 320 ? -2.912 -6.603 3.979 1.00 96.12 320 ASP A CA 1
ATOM 2406 C C . ASP A 1 320 ? -2.959 -5.076 3.851 1.00 96.12 320 ASP A C 1
ATOM 2408 O O . ASP A 1 320 ? -2.589 -4.371 4.785 1.00 96.12 320 ASP A O 1
ATOM 2412 N N . THR A 1 321 ? -3.402 -4.568 2.699 1.00 98.50 321 THR A N 1
ATOM 2413 C CA . THR A 1 321 ? -3.270 -3.150 2.337 1.00 98.50 321 THR A CA 1
ATOM 2414 C C . THR A 1 321 ? -4.594 -2.571 1.864 1.00 98.50 321 THR A C 1
ATOM 2416 O O . THR A 1 321 ? -5.219 -3.115 0.951 1.00 98.50 321 THR A O 1
ATOM 2419 N N . TYR A 1 322 ? -5.007 -1.449 2.452 1.00 98.69 322 TYR A N 1
ATOM 2420 C CA . TYR A 1 322 ? -6.175 -0.674 2.044 1.00 98.69 322 TYR A CA 1
ATOM 2421 C C . TYR A 1 322 ? -5.726 0.561 1.261 1.00 98.69 322 TYR A C 1
ATOM 2423 O O . TYR A 1 322 ? -5.004 1.411 1.777 1.00 98.69 322 TYR A O 1
ATOM 2431 N N . LEU A 1 323 ? -6.141 0.630 -0.004 1.00 98.69 323 LEU A N 1
ATOM 2432 C CA . LEU A 1 323 ? -5.850 1.759 -0.882 1.00 98.69 323 LEU A CA 1
ATOM 2433 C C . LEU A 1 323 ? -6.727 2.958 -0.500 1.00 98.69 323 LEU A C 1
ATOM 2435 O O . LEU A 1 323 ? -7.956 2.838 -0.459 1.00 98.69 323 LEU A O 1
ATOM 2439 N N . PHE A 1 324 ? -6.101 4.107 -0.283 1.00 98.44 324 PHE A N 1
ATOM 2440 C CA . PHE A 1 324 ? -6.762 5.380 -0.034 1.00 98.44 324 PHE A CA 1
ATOM 2441 C C . PHE A 1 324 ? -6.856 6.171 -1.356 1.00 98.44 324 PHE A C 1
ATOM 2443 O O . PHE A 1 324 ? -5.825 6.561 -1.905 1.00 98.44 324 PHE A O 1
ATOM 2450 N N . ALA A 1 325 ? -8.043 6.378 -1.943 1.00 98.12 325 ALA A N 1
ATOM 2451 C CA . ALA A 1 325 ? -9.376 5.935 -1.498 1.00 98.12 325 ALA A CA 1
ATOM 2452 C C . ALA A 1 325 ? -10.279 5.497 -2.669 1.00 98.12 325 ALA A C 1
ATOM 2454 O O . ALA A 1 325 ? -9.904 5.570 -3.838 1.00 98.12 325 ALA A O 1
ATOM 2455 N N . LEU A 1 326 ? -11.481 4.992 -2.362 1.00 98.19 326 LEU A N 1
ATOM 2456 C CA . LEU A 1 326 ? -12.424 4.495 -3.369 1.00 98.19 326 LEU A CA 1
ATOM 2457 C C . LEU A 1 326 ? -12.937 5.613 -4.283 1.00 98.19 326 LEU A C 1
ATOM 2459 O O . LEU A 1 326 ? -12.945 5.435 -5.500 1.00 98.19 326 LEU A O 1
ATOM 2463 N N . TYR A 1 327 ? -13.320 6.743 -3.694 1.00 98.44 327 TYR A N 1
ATOM 2464 C CA . TYR A 1 327 ? -13.816 7.934 -4.379 1.00 98.44 327 TYR A CA 1
ATOM 2465 C C . TYR A 1 327 ? -13.049 9.168 -3.913 1.00 98.44 327 TYR A C 1
ATOM 2467 O O . TYR A 1 327 ? -12.412 9.140 -2.859 1.00 98.44 327 TYR A O 1
ATOM 2475 N N . ASP A 1 328 ? -13.132 10.239 -4.697 1.00 97.62 328 ASP A N 1
ATOM 2476 C CA . ASP A 1 328 ? -12.761 11.568 -4.223 1.00 97.62 328 ASP A CA 1
ATOM 2477 C C . ASP A 1 328 ? -13.744 12.029 -3.146 1.00 97.62 328 ASP A C 1
ATOM 2479 O O . ASP A 1 328 ? -14.954 11.824 -3.259 1.00 97.62 328 ASP A O 1
ATOM 2483 N N . GLU A 1 329 ? -13.212 12.649 -2.100 1.00 96.25 329 GLU A N 1
ATOM 2484 C CA . GLU A 1 329 ? -13.987 13.200 -0.993 1.00 96.25 329 GLU A CA 1
ATOM 2485 C C . GLU A 1 329 ? -13.992 14.731 -1.111 1.00 96.25 329 GLU A C 1
ATOM 2487 O O . GLU A 1 329 ? -13.115 15.406 -0.574 1.00 96.25 329 GLU A O 1
ATOM 2492 N N . ASP A 1 330 ? -14.933 15.289 -1.878 1.00 94.94 330 ASP A N 1
ATOM 2493 C CA . ASP A 1 330 ? -14.937 16.700 -2.298 1.00 94.94 330 ASP A CA 1
ATOM 2494 C C . ASP A 1 330 ? -15.131 17.713 -1.161 1.00 94.94 330 ASP A C 1
ATOM 2496 O O . ASP A 1 330 ? -14.718 18.868 -1.290 1.00 94.94 330 ASP A O 1
ATOM 2500 N N . LEU A 1 331 ? -15.661 17.274 -0.019 1.00 96.62 331 LEU A N 1
ATOM 2501 C CA . LEU A 1 331 ? -15.818 18.094 1.180 1.00 96.62 331 LEU A CA 1
ATOM 2502 C C . LEU A 1 331 ? -14.624 17.992 2.143 1.00 96.62 331 LEU A C 1
ATOM 2504 O O . LEU A 1 331 ? -14.663 18.600 3.219 1.00 96.62 331 LEU A O 1
ATOM 2508 N N . LYS A 1 332 ? -13.557 17.244 1.808 1.00 94.75 332 LYS A N 1
ATOM 2509 C CA . LYS A 1 332 ? -12.378 17.158 2.683 1.00 94.75 332 LYS A CA 1
ATOM 2510 C C . LYS A 1 332 ? -11.705 18.527 2.848 1.00 94.75 332 LYS A C 1
ATOM 2512 O O . LYS A 1 332 ? -11.365 19.174 1.847 1.00 94.75 332 LYS A O 1
ATOM 2517 N N . PRO A 1 333 ? -11.455 18.964 4.099 1.00 93.88 333 PRO A N 1
ATOM 2518 C CA . PRO A 1 333 ? -10.715 20.188 4.363 1.00 93.88 333 PRO A CA 1
ATOM 2519 C C . PRO A 1 333 ? -9.224 20.005 4.050 1.00 93.88 333 PRO A C 1
ATOM 2521 O O . PRO A 1 333 ? -8.733 18.887 3.911 1.00 93.88 333 PRO A O 1
ATOM 2524 N N . GLY A 1 334 ? -8.485 21.115 4.003 1.00 92.50 334 GLY A N 1
ATOM 2525 C CA . GLY A 1 334 ? -7.039 21.101 3.777 1.00 92.50 334 GLY A CA 1
ATOM 2526 C C . GLY A 1 334 ? -6.646 21.253 2.301 1.00 92.50 334 GLY A C 1
ATOM 2527 O O . GLY A 1 334 ? -7.438 21.790 1.513 1.00 92.50 334 GLY A O 1
ATOM 2528 N N . PRO A 1 335 ? -5.415 20.843 1.937 1.00 92.75 335 PRO A N 1
ATOM 2529 C CA . PRO A 1 335 ? -4.857 21.030 0.597 1.00 92.75 335 PRO A CA 1
ATOM 2530 C C . PRO A 1 335 ? -5.727 20.453 -0.524 1.00 92.75 335 PRO A C 1
ATOM 2532 O O . PRO A 1 335 ? -6.501 19.523 -0.303 1.00 92.75 335 PRO A O 1
ATOM 2535 N N . GLY A 1 336 ? -5.571 20.990 -1.736 1.00 93.38 336 GLY A N 1
ATOM 2536 C CA . GLY A 1 336 ? -6.156 20.489 -2.985 1.00 93.38 336 GLY A CA 1
ATOM 2537 C C . GLY A 1 336 ? -6.090 18.977 -3.128 1.00 93.38 336 GLY A C 1
ATOM 2538 O O . GLY A 1 336 ? -7.087 18.344 -3.479 1.00 93.38 336 GLY A O 1
ATOM 2539 N N . SER A 1 337 ? -4.934 18.403 -2.801 1.00 95.81 337 SER A N 1
ATOM 2540 C CA . SER A 1 337 ? -4.676 16.974 -2.942 1.00 95.81 337 SER A CA 1
ATOM 2541 C C . SER A 1 337 ? -5.582 16.069 -2.109 1.00 95.81 337 SER A C 1
ATOM 2543 O O . SER A 1 337 ? -5.903 14.969 -2.555 1.00 95.81 337 SER A O 1
ATOM 2545 N N . GLU A 1 338 ? -6.084 16.535 -0.962 1.00 95.62 338 GLU A N 1
ATOM 2546 C CA . GLU A 1 338 ? -6.979 15.761 -0.090 1.00 95.62 338 GLU A CA 1
ATOM 2547 C C . GLU A 1 338 ? -8.302 15.379 -0.777 1.00 95.62 338 GLU A C 1
ATOM 2549 O O . GLU A 1 338 ? -8.934 14.401 -0.384 1.00 95.62 338 GLU A O 1
ATOM 2554 N N . ARG A 1 339 ? -8.700 16.117 -1.822 1.00 96.88 339 ARG A N 1
ATOM 2555 C CA . ARG A 1 339 ? -9.933 15.906 -2.601 1.00 96.88 339 ARG A CA 1
ATOM 2556 C C . ARG A 1 339 ? -9.699 15.121 -3.900 1.00 96.88 339 ARG A C 1
ATOM 2558 O O . ARG A 1 339 ? -10.574 15.103 -4.757 1.00 96.88 339 ARG A O 1
ATOM 2565 N N . ALA A 1 340 ? -8.516 14.524 -4.075 1.00 97.25 340 ALA A N 1
ATOM 2566 C CA . ALA A 1 340 ? -8.079 13.929 -5.342 1.00 97.25 340 ALA A CA 1
ATOM 2567 C C . ALA A 1 340 ? -7.371 12.566 -5.178 1.00 97.25 340 ALA A C 1
ATOM 2569 O O . ALA A 1 340 ? -6.411 12.269 -5.893 1.00 97.25 340 ALA A O 1
ATOM 2570 N N . PHE A 1 341 ? -7.800 11.738 -4.221 1.00 98.06 341 PHE A N 1
ATOM 2571 C CA . PHE A 1 341 ? -7.249 10.391 -3.973 1.00 98.06 341 PHE A CA 1
ATOM 2572 C C . PHE A 1 341 ? -8.067 9.249 -4.605 1.00 98.06 341 PHE A C 1
ATOM 2574 O O . PHE A 1 341 ? -7.634 8.094 -4.586 1.00 98.06 341 PHE A O 1
ATOM 2581 N N . GLY A 1 342 ? -9.239 9.539 -5.163 1.00 97.81 342 GLY A N 1
ATOM 2582 C CA . GLY A 1 342 ? -10.210 8.560 -5.633 1.00 97.81 342 GLY A CA 1
ATOM 2583 C C . GLY A 1 342 ? -9.719 7.702 -6.795 1.00 97.81 342 GLY A C 1
ATOM 2584 O O . GLY A 1 342 ? -9.359 8.202 -7.865 1.00 97.81 342 GLY A O 1
ATOM 2585 N N . LEU A 1 343 ? -9.780 6.380 -6.619 1.00 98.00 343 LEU A N 1
ATOM 2586 C CA . LEU A 1 343 ? -9.558 5.397 -7.686 1.00 98.00 343 LEU A CA 1
ATOM 2587 C C . LEU A 1 343 ? -10.711 5.372 -8.703 1.00 98.00 343 LEU A C 1
ATOM 2589 O O . LEU A 1 343 ? -10.502 5.055 -9.879 1.00 98.00 343 LEU A O 1
ATOM 2593 N N . PHE A 1 344 ? -11.919 5.701 -8.248 1.00 97.56 344 PHE A N 1
ATOM 2594 C CA . PHE A 1 344 ? -13.126 5.798 -9.055 1.00 97.56 344 PHE A CA 1
ATOM 2595 C C . PHE A 1 344 ? -13.782 7.160 -8.870 1.00 97.56 344 PHE A C 1
ATOM 2597 O O . PHE A 1 344 ? -13.671 7.800 -7.826 1.00 97.56 344 PHE A O 1
ATOM 2604 N N . LYS A 1 345 ? -14.515 7.580 -9.891 1.00 95.88 345 LYS A N 1
ATOM 2605 C CA . LYS A 1 345 ? -15.358 8.769 -9.851 1.00 95.88 345 LYS A CA 1
ATOM 2606 C C . LYS A 1 345 ? -16.751 8.416 -9.319 1.00 95.88 345 LYS A C 1
ATOM 2608 O O . LYS A 1 345 ? -17.138 7.243 -9.355 1.00 95.88 345 LYS A O 1
ATOM 2613 N N . PRO A 1 346 ? -17.551 9.411 -8.899 1.00 92.94 346 PRO A N 1
ATOM 2614 C CA . PRO A 1 346 ? -18.928 9.171 -8.468 1.00 92.94 346 PRO A CA 1
ATOM 2615 C C . PRO A 1 346 ? -19.829 8.510 -9.527 1.00 92.94 346 PRO A C 1
ATOM 2617 O O . PRO A 1 346 ? -20.773 7.802 -9.183 1.00 92.94 346 PRO A O 1
ATOM 2620 N N . ASP A 1 347 ? -19.507 8.669 -10.816 1.00 92.44 347 ASP A N 1
ATOM 2621 C CA . ASP A 1 347 ? -20.180 7.994 -11.937 1.00 92.44 347 ASP A CA 1
ATOM 2622 C C . ASP A 1 347 ? -19.759 6.518 -12.132 1.00 92.44 347 ASP A C 1
ATOM 2624 O O . ASP A 1 347 ? -20.185 5.872 -13.091 1.00 92.44 347 ASP A O 1
ATOM 2628 N N . LEU A 1 348 ? -18.952 5.972 -11.212 1.00 93.25 348 LEU A N 1
ATOM 2629 C CA . LEU A 1 348 ? -18.403 4.609 -11.193 1.00 93.25 348 LEU A CA 1
ATOM 2630 C C . LEU A 1 348 ? -17.342 4.322 -12.270 1.00 93.25 348 LEU A C 1
ATOM 2632 O O . LEU A 1 348 ? -16.873 3.184 -12.380 1.00 93.25 348 LEU A O 1
ATOM 2636 N N . SER A 1 349 ? -16.931 5.322 -13.053 1.00 93.12 349 SER A N 1
ATOM 2637 C CA . SER A 1 349 ? -15.792 5.192 -13.961 1.00 93.12 349 SER A CA 1
ATOM 2638 C C . SER A 1 349 ? -14.465 5.234 -13.194 1.00 93.12 349 SER A C 1
ATOM 2640 O O . SER A 1 349 ? -14.363 5.795 -12.105 1.00 93.12 349 SER A O 1
ATOM 2642 N N . MET A 1 350 ? -13.426 4.607 -13.747 1.00 94.75 350 MET A N 1
ATOM 2643 C CA . MET A 1 350 ? -12.082 4.663 -13.166 1.00 94.75 350 MET A CA 1
ATOM 2644 C C . MET A 1 350 ? -11.470 6.046 -13.401 1.00 94.75 350 MET A C 1
ATOM 2646 O O . MET A 1 350 ? -11.474 6.532 -14.534 1.00 94.75 350 MET A O 1
ATOM 2650 N N . THR A 1 351 ? -10.869 6.639 -12.370 1.00 96.94 351 THR A N 1
ATOM 2651 C CA . THR A 1 351 ? -10.068 7.864 -12.520 1.00 96.94 351 THR A CA 1
ATOM 2652 C C . THR A 1 351 ? -8.845 7.586 -13.396 1.00 96.94 351 THR A C 1
ATOM 2654 O O . THR A 1 351 ? -8.529 8.341 -14.314 1.00 96.94 351 THR A O 1
ATOM 2657 N N . TYR A 1 352 ? -8.192 6.449 -13.154 1.00 95.75 352 TYR A N 1
ATOM 2658 C CA . TYR A 1 352 ? -7.101 5.897 -13.951 1.00 95.75 352 TYR A CA 1
ATOM 2659 C C . TYR A 1 352 ? -7.051 4.371 -13.758 1.00 95.75 352 TYR A C 1
ATOM 2661 O O . TYR A 1 352 ? -7.388 3.847 -12.698 1.00 95.75 352 TYR A O 1
ATOM 2669 N N . ASP A 1 353 ? -6.648 3.627 -14.793 1.00 93.56 353 ASP A N 1
ATOM 2670 C CA . ASP A 1 353 ? -6.608 2.158 -14.733 1.00 93.56 353 ASP A CA 1
ATOM 2671 C C . ASP A 1 353 ? -5.345 1.655 -14.013 1.00 93.56 353 ASP A C 1
ATOM 2673 O O . ASP A 1 353 ? -4.227 1.797 -14.520 1.00 93.56 353 ASP A O 1
ATOM 2677 N N . VAL A 1 354 ? -5.549 1.042 -12.844 1.00 92.31 354 VAL A N 1
ATOM 2678 C CA . VAL A 1 354 ? -4.522 0.384 -12.010 1.00 92.31 354 VAL A CA 1
ATOM 2679 C C . VAL A 1 354 ? -4.641 -1.147 -12.012 1.00 92.31 354 VAL A C 1
ATOM 2681 O O . VAL A 1 354 ? -4.033 -1.839 -11.197 1.00 92.31 354 VAL A O 1
ATOM 2684 N N . GLY A 1 355 ? -5.438 -1.716 -12.922 1.00 88.94 355 GLY A N 1
ATOM 2685 C CA . GLY A 1 355 ? -5.576 -3.162 -13.079 1.00 88.94 355 GLY A CA 1
ATOM 2686 C C . GLY A 1 355 ? -6.393 -3.841 -11.976 1.00 88.94 355 GLY A C 1
ATOM 2687 O O . GLY A 1 355 ? -6.123 -4.999 -11.651 1.00 88.94 355 GLY A O 1
ATOM 2688 N N . LEU A 1 356 ? -7.369 -3.144 -11.384 1.00 89.12 356 LEU A N 1
ATOM 2689 C CA . LEU A 1 356 ? -8.306 -3.702 -10.394 1.00 89.12 356 LEU A CA 1
ATOM 2690 C C . LEU A 1 356 ? -9.516 -4.401 -11.026 1.00 89.12 356 LEU A C 1
ATOM 2692 O O . LEU A 1 356 ? -10.182 -5.181 -10.351 1.00 89.12 356 LEU A O 1
ATOM 2696 N N . SER A 1 357 ? -9.817 -4.151 -12.303 1.00 84.69 357 SER A N 1
ATOM 2697 C CA . SER A 1 357 ? -10.925 -4.815 -12.999 1.00 84.69 357 SER A CA 1
ATOM 2698 C C . SER A 1 357 ? -10.714 -6.334 -13.045 1.00 84.69 357 SER A C 1
ATOM 2700 O O . SER A 1 357 ? -9.660 -6.803 -13.473 1.00 84.69 357 SER A O 1
ATOM 2702 N N . LYS A 1 358 ? -11.742 -7.115 -12.677 1.00 75.44 358 LYS A N 1
ATOM 2703 C CA . LYS A 1 358 ? -11.746 -8.585 -12.833 1.00 75.44 358 LYS A CA 1
ATOM 2704 C C . LYS A 1 358 ? -11.807 -9.046 -14.293 1.00 75.44 358 LYS A C 1
ATOM 2706 O O . LYS A 1 358 ? -11.803 -10.251 -14.544 1.00 75.44 358 LYS A O 1
ATOM 2711 N N . SER A 1 359 ? -11.888 -8.133 -15.265 1.00 57.34 359 SER A N 1
ATOM 2712 C CA . SER A 1 359 ? -11.940 -8.520 -16.673 1.00 57.34 359 SER A CA 1
ATOM 2713 C C . SER A 1 359 ? -10.678 -9.301 -17.063 1.00 57.34 359 SER A C 1
ATOM 2715 O O . SER A 1 359 ? -9.542 -8.845 -16.908 1.00 57.34 359 SER A O 1
ATOM 2717 N N . SER A 1 360 ? -10.887 -10.506 -17.597 1.00 48.38 360 SER A N 1
ATOM 2718 C CA . SER A 1 360 ? -9.853 -11.445 -18.059 1.00 48.38 360 SER A CA 1
ATOM 2719 C C . SER A 1 360 ? -8.831 -10.812 -19.018 1.00 48.38 360 SER A C 1
ATOM 2721 O O . SER A 1 360 ? -7.696 -11.279 -19.129 1.00 48.38 360 SER A O 1
ATOM 2723 N N . GLN A 1 361 ? -9.196 -9.701 -19.663 1.00 45.97 361 GLN A N 1
ATOM 2724 C CA . GLN A 1 361 ? -8.319 -8.921 -20.525 1.00 45.97 361 GLN A CA 1
ATOM 2725 C C . GLN A 1 361 ? -7.176 -8.210 -19.782 1.00 45.97 361 GLN A C 1
ATOM 2727 O O . GLN A 1 361 ? -6.073 -8.178 -20.328 1.00 45.97 361 GLN A O 1
ATOM 2732 N N . ALA A 1 362 ? -7.363 -7.693 -18.562 1.00 46.31 362 ALA A N 1
ATOM 2733 C CA . ALA A 1 362 ? -6.306 -6.968 -17.841 1.00 46.31 362 ALA A CA 1
ATOM 2734 C C . ALA A 1 362 ? -5.178 -7.908 -17.376 1.00 46.31 362 ALA A C 1
ATOM 2736 O O . ALA A 1 362 ? -4.001 -7.653 -17.637 1.00 46.31 362 ALA A O 1
ATOM 2737 N N . PHE A 1 363 ? -5.540 -9.058 -16.802 1.00 46.78 363 PHE A N 1
ATOM 2738 C CA . PHE A 1 363 ? -4.592 -10.120 -16.454 1.00 46.78 363 PHE A CA 1
ATOM 2739 C C . PHE A 1 363 ? -3.881 -10.670 -17.696 1.00 46.78 363 PHE A C 1
ATOM 2741 O O . PHE A 1 363 ? -2.658 -10.810 -17.694 1.00 46.78 363 PHE A O 1
ATOM 2748 N N . SER A 1 364 ? -4.613 -10.871 -18.802 1.00 51.09 364 SER A N 1
ATOM 2749 C CA . SER A 1 364 ? -4.005 -11.286 -20.071 1.00 51.09 364 SER A CA 1
ATOM 2750 C C . SER A 1 364 ? -3.014 -10.252 -20.614 1.00 51.09 364 SER A C 1
ATOM 2752 O O . SER A 1 364 ? -1.981 -10.643 -21.142 1.00 51.09 364 SER A O 1
ATOM 2754 N N . LYS A 1 365 ? -3.262 -8.943 -20.448 1.00 51.00 365 LYS A N 1
ATOM 2755 C CA . LYS A 1 365 ? -2.337 -7.878 -20.872 1.00 51.00 365 LYS A CA 1
ATOM 2756 C C . LYS A 1 365 ? -1.082 -7.834 -20.003 1.00 51.00 365 LYS A C 1
ATOM 2758 O O . LYS A 1 365 ? 0.011 -7.708 -20.551 1.00 51.00 365 LYS A O 1
ATOM 2763 N N . VAL A 1 366 ? -1.219 -7.969 -18.683 1.00 55.72 366 VAL A N 1
ATOM 2764 C CA . VAL A 1 366 ? -0.077 -7.984 -17.751 1.00 55.72 366 VAL A CA 1
ATOM 2765 C C . VAL A 1 366 ? 0.779 -9.231 -17.963 1.00 55.72 366 VAL A C 1
ATOM 2767 O O . VAL A 1 366 ? 1.988 -9.103 -18.151 1.00 55.72 366 VAL A O 1
ATOM 2770 N N . ILE A 1 367 ? 0.169 -10.419 -18.045 1.00 59.28 367 ILE A N 1
ATOM 2771 C CA . ILE A 1 367 ? 0.889 -11.660 -18.361 1.00 59.28 367 ILE A CA 1
ATOM 2772 C C . ILE A 1 367 ? 1.505 -11.592 -19.750 1.00 59.28 367 ILE A C 1
ATOM 2774 O O . ILE A 1 367 ? 2.659 -11.967 -19.905 1.00 59.28 367 ILE A O 1
ATOM 2778 N N . ARG A 1 368 ? 0.795 -11.080 -20.760 1.00 55.25 368 ARG A N 1
ATOM 2779 C CA . ARG A 1 368 ? 1.341 -10.946 -22.116 1.00 55.25 368 ARG A CA 1
ATOM 2780 C C . ARG A 1 368 ? 2.527 -9.989 -22.154 1.00 55.25 368 ARG A C 1
ATOM 2782 O O . ARG A 1 368 ? 3.486 -10.295 -22.844 1.00 55.25 368 ARG A O 1
ATOM 2789 N N . SER A 1 369 ? 2.488 -8.889 -21.399 1.00 52.59 369 SER A N 1
ATOM 2790 C CA . SER A 1 369 ? 3.594 -7.927 -21.280 1.00 52.59 369 SER A CA 1
ATOM 2791 C C . SER A 1 369 ? 4.796 -8.516 -20.534 1.00 52.59 369 SER A C 1
ATOM 2793 O O . SER A 1 369 ? 5.941 -8.382 -20.969 1.00 52.59 369 SER A O 1
ATOM 2795 N N . TRP A 1 370 ? 4.556 -9.227 -19.430 1.00 66.69 370 TRP A N 1
ATOM 2796 C CA . TRP A 1 370 ? 5.607 -9.921 -18.689 1.00 66.69 370 TRP A CA 1
ATOM 2797 C C . TRP A 1 370 ? 6.228 -11.053 -19.520 1.00 66.69 370 TRP A C 1
ATOM 2799 O O . TRP A 1 370 ? 7.449 -11.120 -19.661 1.00 66.69 370 TRP A O 1
ATOM 2809 N N . ALA A 1 371 ? 5.395 -11.882 -20.153 1.00 66.19 371 ALA A N 1
ATOM 2810 C CA . ALA A 1 371 ? 5.814 -12.971 -21.024 1.00 66.19 371 ALA A CA 1
ATOM 2811 C C . ALA A 1 371 ? 6.547 -12.448 -22.262 1.00 66.19 371 ALA A C 1
ATOM 2813 O O . ALA A 1 371 ? 7.579 -13.005 -22.615 1.00 66.19 371 ALA A O 1
ATOM 2814 N N . SER A 1 372 ? 6.093 -11.353 -22.885 1.00 62.34 372 SER A N 1
ATOM 2815 C CA . SER A 1 372 ? 6.798 -10.753 -24.022 1.00 62.34 372 SER A CA 1
ATOM 2816 C C . SER A 1 372 ? 8.156 -10.197 -23.611 1.00 62.34 372 SER A C 1
ATOM 2818 O O . SER A 1 372 ? 9.127 -10.403 -24.329 1.00 62.34 372 SER A O 1
ATOM 2820 N N . LYS A 1 373 ? 8.266 -9.543 -22.445 1.00 64.56 373 LYS A N 1
ATOM 2821 C CA . LYS A 1 373 ? 9.553 -9.038 -21.940 1.00 64.56 373 LYS A CA 1
ATOM 2822 C C . LYS A 1 373 ? 10.528 -10.179 -21.650 1.00 64.56 373 LYS A C 1
ATOM 2824 O O . LYS A 1 373 ? 11.666 -10.127 -22.104 1.00 64.56 373 LYS A O 1
ATOM 2829 N N . LYS A 1 374 ? 10.084 -11.233 -20.958 1.00 68.94 374 LYS A N 1
ATOM 2830 C CA . LYS A 1 374 ? 10.927 -12.403 -20.656 1.00 68.94 374 LYS A CA 1
ATOM 2831 C C . LYS A 1 374 ? 11.268 -13.221 -21.905 1.00 68.94 374 LYS A C 1
ATOM 2833 O O . LYS A 1 374 ? 12.398 -13.684 -22.018 1.00 68.94 374 LYS A O 1
ATOM 2838 N N . PHE A 1 375 ? 10.348 -13.331 -22.864 1.00 71.19 375 PHE A N 1
ATOM 2839 C CA . PHE A 1 375 ? 10.600 -13.940 -24.171 1.00 71.19 375 PHE A CA 1
ATOM 2840 C C . PHE A 1 375 ? 11.647 -13.153 -24.961 1.00 71.19 375 PHE A C 1
ATOM 2842 O O . PHE A 1 375 ? 12.591 -13.753 -25.457 1.00 71.19 375 PHE A O 1
ATOM 2849 N N . MET A 1 376 ? 11.550 -11.819 -25.005 1.00 70.75 376 MET A N 1
ATOM 2850 C CA . MET A 1 376 ? 12.554 -10.972 -25.658 1.00 70.75 376 MET A CA 1
ATOM 2851 C C . MET A 1 376 ? 13.933 -11.122 -25.011 1.00 70.75 376 MET A C 1
ATOM 2853 O O . MET A 1 376 ? 14.912 -11.287 -25.730 1.00 70.75 376 MET A O 1
ATOM 2857 N N . THR A 1 377 ? 14.026 -11.146 -23.677 1.00 73.06 377 THR A N 1
ATOM 2858 C CA . THR A 1 377 ? 15.292 -11.440 -22.982 1.00 73.06 377 THR A CA 1
ATOM 2859 C C . THR A 1 377 ? 15.825 -12.829 -23.348 1.00 73.06 377 THR A C 1
ATOM 2861 O O . THR A 1 377 ? 17.007 -12.969 -23.651 1.00 73.06 377 THR A O 1
ATOM 2864 N N . GLY A 1 378 ? 14.956 -13.845 -23.388 1.00 74.88 378 GLY A N 1
ATOM 2865 C CA . GLY A 1 378 ? 15.315 -15.194 -23.825 1.00 74.88 378 GLY A CA 1
ATOM 2866 C C . GLY A 1 378 ? 15.829 -15.230 -25.265 1.00 74.88 378 GLY A C 1
ATOM 2867 O O . GLY A 1 378 ? 16.858 -15.844 -25.524 1.00 74.88 378 GLY A O 1
ATOM 2868 N N . CYS A 1 379 ? 15.177 -14.523 -26.191 1.00 71.06 379 CYS A N 1
ATOM 2869 C CA . CYS A 1 379 ? 15.626 -14.388 -27.575 1.00 71.06 379 CYS A CA 1
ATOM 2870 C C . CYS A 1 379 ? 16.974 -13.673 -27.673 1.00 71.06 379 CYS A C 1
ATOM 2872 O O . CYS A 1 379 ? 17.839 -14.149 -28.393 1.00 71.06 379 CYS A O 1
ATOM 2874 N N . VAL A 1 380 ? 17.183 -12.576 -26.942 1.00 75.19 380 VAL A N 1
ATOM 2875 C CA . VAL A 1 380 ? 18.452 -11.828 -26.958 1.00 75.19 380 VAL A CA 1
ATOM 2876 C C . VAL A 1 380 ? 19.615 -12.685 -26.450 1.00 75.19 380 VAL A C 1
ATOM 2878 O O . VAL A 1 380 ? 20.705 -12.606 -27.004 1.00 75.19 380 VAL A O 1
ATOM 2881 N N . ILE A 1 381 ? 19.386 -13.544 -25.453 1.00 81.12 381 ILE A N 1
ATOM 2882 C CA . ILE A 1 381 ? 20.412 -14.463 -24.935 1.00 81.12 381 ILE A CA 1
ATOM 2883 C C . ILE A 1 381 ? 20.624 -15.658 -25.879 1.00 81.12 381 ILE A C 1
ATOM 2885 O O . ILE A 1 381 ? 21.759 -16.055 -26.137 1.00 81.12 381 ILE A O 1
ATOM 2889 N N . LEU A 1 382 ? 19.546 -16.248 -26.404 1.00 77.81 382 LEU A N 1
ATOM 2890 C CA . LEU A 1 382 ? 19.623 -17.450 -27.239 1.00 77.81 382 LEU A CA 1
ATOM 2891 C C . LEU A 1 382 ? 20.077 -17.165 -28.670 1.00 77.81 382 LEU A C 1
ATOM 2893 O O . LEU A 1 382 ? 20.672 -18.042 -29.287 1.00 77.81 382 LEU A O 1
ATOM 2897 N N . LEU A 1 383 ? 19.815 -15.975 -29.211 1.00 76.06 383 LEU A N 1
ATOM 2898 C CA . LEU A 1 383 ? 20.115 -15.644 -30.603 1.00 76.06 383 LEU A CA 1
ATOM 2899 C C . LEU A 1 383 ? 21.626 -15.710 -30.909 1.00 76.06 383 LEU A C 1
ATOM 2901 O O . LEU A 1 383 ? 21.976 -16.410 -31.859 1.00 76.06 383 LEU A O 1
ATOM 2905 N N . PRO A 1 384 ? 22.541 -15.110 -30.117 1.00 77.12 384 PRO A N 1
ATOM 2906 C CA . PRO A 1 384 ? 23.982 -15.260 -30.332 1.00 77.12 384 PRO A CA 1
ATOM 2907 C C . PRO A 1 384 ? 24.450 -16.715 -30.241 1.00 77.12 384 PRO A C 1
ATOM 2909 O O . PRO A 1 384 ? 25.259 -17.152 -31.057 1.00 77.12 384 PRO A O 1
ATOM 2912 N N . ILE A 1 385 ? 23.908 -17.491 -29.296 1.00 84.19 385 ILE A N 1
ATOM 2913 C CA . ILE A 1 385 ? 24.255 -18.909 -29.110 1.00 84.19 385 ILE A CA 1
ATOM 2914 C C . ILE A 1 385 ? 23.784 -19.733 -30.314 1.00 84.19 385 ILE A C 1
ATOM 2916 O O . ILE A 1 385 ? 24.542 -20.532 -30.860 1.00 84.19 385 ILE A O 1
ATOM 2920 N N . ALA A 1 386 ? 22.548 -19.512 -30.764 1.00 78.12 386 ALA A N 1
ATOM 2921 C CA . ALA A 1 386 ? 21.963 -20.202 -31.905 1.00 78.12 386 ALA A CA 1
ATOM 2922 C C . ALA A 1 386 ? 22.687 -19.854 -33.211 1.00 78.12 386 ALA A C 1
ATOM 2924 O O . ALA A 1 386 ? 22.973 -20.755 -33.996 1.00 78.12 386 ALA A O 1
ATOM 2925 N N . ILE A 1 387 ? 23.031 -18.579 -33.425 1.00 82.75 387 ILE A N 1
ATOM 2926 C CA . ILE A 1 387 ? 23.830 -18.139 -34.576 1.00 82.75 387 ILE A CA 1
ATOM 2927 C C . ILE A 1 387 ? 25.217 -18.781 -34.527 1.00 82.75 387 ILE A C 1
ATOM 2929 O O . ILE A 1 387 ? 25.643 -19.367 -35.519 1.00 82.75 387 ILE A O 1
ATOM 2933 N N . THR A 1 388 ? 25.895 -18.740 -33.377 1.00 79.62 388 THR A N 1
ATOM 2934 C CA . THR A 1 388 ? 27.217 -19.362 -33.198 1.00 79.62 388 THR A CA 1
ATOM 2935 C C . THR A 1 388 ? 27.167 -20.852 -33.519 1.00 79.62 388 THR A C 1
ATOM 2937 O O . THR A 1 388 ? 27.996 -21.347 -34.286 1.00 79.62 388 THR A O 1
ATOM 2940 N N . PHE A 1 389 ? 26.164 -21.568 -33.003 1.00 86.38 389 PHE A N 1
ATOM 2941 C CA . PHE A 1 389 ? 25.968 -22.983 -33.300 1.00 86.38 389 PHE A CA 1
ATOM 2942 C C . PHE A 1 389 ? 25.680 -23.216 -34.787 1.00 86.38 389 PHE A C 1
ATOM 2944 O O . PHE A 1 389 ? 26.315 -24.068 -35.397 1.00 86.38 389 PHE A O 1
ATOM 2951 N N . TYR A 1 390 ? 24.774 -22.444 -35.392 1.00 80.31 390 TYR A N 1
ATOM 2952 C CA . TYR A 1 390 ? 24.407 -22.575 -36.803 1.00 80.31 390 TYR A CA 1
ATOM 2953 C C . TYR A 1 390 ? 25.600 -22.345 -37.737 1.00 80.31 390 TYR A C 1
ATOM 2955 O O . TYR A 1 390 ? 25.840 -23.154 -38.632 1.00 80.31 390 TYR A O 1
ATOM 2963 N N . VAL A 1 391 ? 26.375 -21.282 -37.505 1.00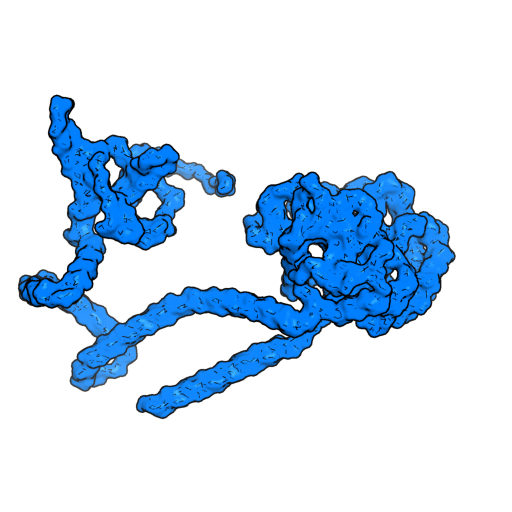 81.56 391 VAL A N 1
ATOM 2964 C CA . VAL A 1 391 ? 27.560 -20.946 -38.308 1.00 81.56 391 VAL A CA 1
ATOM 2965 C C . VAL A 1 391 ? 28.644 -22.007 -38.135 1.00 81.56 391 VAL A C 1
ATOM 2967 O O . VAL A 1 391 ? 29.150 -22.525 -39.128 1.00 81.56 391 VAL A O 1
ATOM 2970 N N . THR A 1 392 ? 28.953 -22.392 -36.893 1.00 78.12 392 THR A N 1
ATOM 2971 C CA . THR A 1 392 ? 29.971 -23.416 -36.602 1.00 78.12 392 THR A CA 1
ATOM 2972 C C . THR A 1 392 ? 29.586 -24.764 -37.210 1.00 78.12 392 THR A C 1
ATOM 2974 O O . THR A 1 392 ? 30.397 -25.425 -37.854 1.00 78.12 392 THR A O 1
ATOM 2977 N N . TRP A 1 393 ? 28.323 -25.164 -37.063 1.00 79.25 393 TRP A N 1
ATOM 2978 C CA . TRP A 1 393 ? 27.810 -26.413 -37.614 1.00 79.25 393 TRP A CA 1
ATOM 2979 C C . TRP A 1 393 ? 27.773 -26.405 -39.145 1.00 79.25 393 TRP A C 1
ATOM 2981 O O . TRP A 1 393 ? 28.120 -27.401 -39.781 1.00 79.25 393 TRP A O 1
ATOM 2991 N N . GLY A 1 394 ? 27.386 -25.276 -39.746 1.00 79.25 394 GLY A N 1
ATOM 2992 C CA . GLY A 1 394 ? 27.429 -25.071 -41.192 1.00 79.25 394 GLY A CA 1
ATOM 2993 C C . GLY A 1 394 ? 28.848 -25.194 -41.746 1.00 79.25 394 GLY A C 1
ATOM 2994 O O . GLY A 1 394 ? 29.056 -25.899 -42.733 1.00 79.25 394 GLY A O 1
ATOM 2995 N N . PHE A 1 395 ? 29.826 -24.586 -41.071 1.00 79.56 395 PHE A N 1
ATOM 2996 C CA . 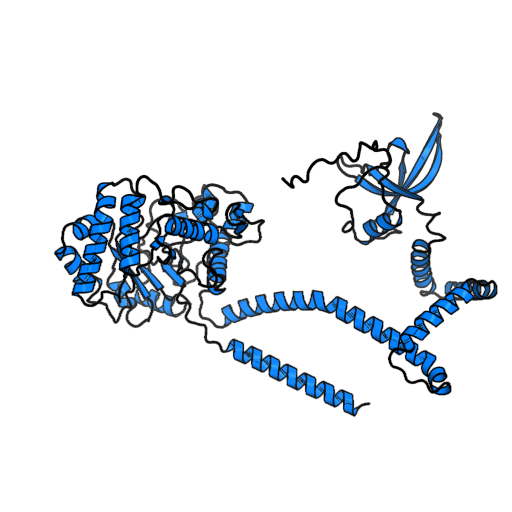PHE A 1 395 ? 31.239 -24.682 -41.431 1.00 79.56 395 PHE A CA 1
ATOM 2997 C C . PHE A 1 395 ? 31.758 -26.124 -41.360 1.00 79.56 395 PHE A C 1
ATOM 2999 O O . PHE A 1 395 ? 32.327 -26.612 -42.335 1.00 79.56 395 PHE A O 1
ATOM 3006 N N . ILE A 1 396 ? 31.494 -26.842 -40.260 1.00 74.50 396 ILE A N 1
ATOM 3007 C CA . ILE A 1 396 ? 31.912 -28.246 -40.109 1.00 74.50 396 ILE A CA 1
ATOM 3008 C C . ILE A 1 396 ? 31.333 -29.105 -41.237 1.00 74.50 396 ILE A C 1
ATOM 3010 O O . ILE A 1 396 ? 32.070 -29.857 -41.864 1.00 74.50 396 ILE A O 1
ATOM 3014 N N . ARG A 1 397 ? 30.041 -28.951 -41.564 1.00 76.50 397 ARG A N 1
ATOM 3015 C CA . ARG A 1 397 ? 29.410 -29.706 -42.660 1.00 76.50 397 ARG A CA 1
ATOM 3016 C C . ARG A 1 397 ? 29.992 -29.391 -44.030 1.00 76.50 397 ARG A C 1
ATOM 3018 O O . ARG A 1 397 ? 30.101 -30.295 -44.854 1.00 76.50 397 ARG A O 1
ATOM 3025 N N . PHE A 1 398 ? 30.317 -28.127 -44.289 1.00 79.94 398 PHE A N 1
ATOM 3026 C CA . PHE A 1 398 ? 30.960 -27.729 -45.536 1.00 79.94 398 PHE A CA 1
ATOM 3027 C C . PHE A 1 398 ? 32.319 -28.422 -45.687 1.00 79.94 398 PHE A C 1
ATOM 3029 O O . PHE A 1 398 ? 32.582 -29.034 -46.723 1.00 79.94 398 PHE A O 1
ATOM 3036 N N . VAL A 1 399 ? 33.146 -28.388 -44.637 1.00 74.56 399 VAL A N 1
ATOM 3037 C CA . VAL A 1 399 ? 34.479 -28.997 -44.670 1.00 74.56 399 VAL A CA 1
ATOM 3038 C C . VAL A 1 399 ? 34.403 -30.526 -44.718 1.00 74.56 399 VAL A C 1
ATOM 3040 O O . VAL A 1 399 ? 35.067 -31.136 -45.555 1.00 74.56 399 VAL A O 1
ATOM 3043 N N . ASP A 1 400 ? 33.539 -31.143 -43.907 1.00 73.00 400 ASP A N 1
ATOM 3044 C CA . ASP A 1 400 ? 33.279 -32.587 -43.959 1.00 73.00 400 ASP A CA 1
ATOM 3045 C C . ASP A 1 400 ? 32.839 -33.027 -45.361 1.00 73.00 400 ASP A C 1
ATOM 3047 O O . ASP A 1 400 ? 33.295 -34.051 -45.862 1.00 73.00 400 ASP A O 1
ATOM 3051 N N . GLY A 1 401 ? 31.977 -32.243 -46.018 1.00 76.62 401 GLY A N 1
ATOM 3052 C CA . GLY A 1 401 ? 31.536 -32.503 -47.387 1.00 76.62 401 GLY A CA 1
ATOM 3053 C C . GLY A 1 401 ? 32.673 -32.419 -48.406 1.00 76.62 401 GLY A C 1
ATOM 3054 O O . GLY A 1 401 ? 32.782 -33.290 -49.267 1.00 76.62 401 GLY A O 1
ATOM 3055 N N . PHE A 1 402 ? 33.543 -31.412 -48.289 1.00 77.94 402 PHE A N 1
ATOM 3056 C CA . PHE A 1 402 ? 34.687 -31.222 -49.184 1.00 77.94 402 PHE A CA 1
ATOM 3057 C C . PHE A 1 402 ? 35.708 -32.368 -49.089 1.00 77.94 402 PHE A C 1
ATOM 3059 O O . PHE A 1 402 ? 36.184 -32.862 -50.110 1.00 77.94 402 PHE A O 1
ATOM 3066 N N . PHE A 1 403 ? 36.016 -32.831 -47.874 1.00 75.88 403 PHE A N 1
ATOM 3067 C CA . PHE A 1 403 ? 36.992 -33.902 -47.638 1.00 75.88 403 PHE A CA 1
ATOM 3068 C C . PHE A 1 403 ? 36.385 -35.314 -47.591 1.00 75.88 403 PHE A C 1
ATOM 3070 O O . PHE A 1 403 ? 37.127 -36.298 -47.536 1.00 75.88 403 PHE A O 1
ATOM 3077 N N . SER A 1 404 ? 35.056 -35.442 -47.677 1.00 74.69 404 SER A N 1
ATOM 3078 C CA . SER A 1 404 ? 34.338 -36.724 -47.680 1.00 74.69 404 SER A CA 1
ATOM 3079 C C . SER A 1 404 ? 34.919 -37.778 -48.640 1.00 74.69 404 SER A C 1
ATOM 3081 O O . SER A 1 404 ? 35.048 -38.929 -48.210 1.00 74.69 404 SER A O 1
ATOM 3083 N N . PRO A 1 405 ? 35.340 -37.443 -49.881 1.00 77.88 405 PRO A N 1
ATOM 3084 C CA . PRO A 1 405 ? 35.952 -38.419 -50.787 1.00 77.88 405 PRO A CA 1
ATOM 3085 C C . PRO A 1 405 ? 37.258 -39.021 -50.247 1.00 77.88 405 PRO A C 1
ATOM 3087 O O . PRO A 1 405 ? 37.524 -40.205 -50.445 1.00 77.88 405 PRO A O 1
ATOM 3090 N N . ILE A 1 406 ? 38.055 -38.226 -49.527 1.00 75.25 406 ILE A N 1
ATOM 3091 C CA . ILE A 1 406 ? 39.334 -38.649 -48.940 1.00 75.25 406 ILE A CA 1
ATOM 3092 C C . ILE A 1 406 ? 39.085 -39.524 -47.710 1.00 75.25 406 ILE A C 1
ATOM 3094 O O . ILE A 1 406 ? 39.708 -40.575 -47.559 1.00 75.25 406 ILE A O 1
ATOM 3098 N N . TYR A 1 407 ? 38.128 -39.139 -46.861 1.00 78.06 407 TYR A N 1
ATOM 3099 C CA . TYR A 1 407 ? 37.742 -39.941 -45.696 1.00 78.06 407 TYR A CA 1
ATOM 3100 C C . TYR A 1 407 ? 37.198 -41.311 -46.097 1.00 78.06 407 TYR A C 1
ATOM 3102 O O . TYR A 1 407 ? 37.527 -42.311 -45.461 1.00 78.06 407 TYR A O 1
ATOM 3110 N N . GLY A 1 408 ? 36.416 -41.363 -47.182 1.00 71.44 408 GLY A N 1
ATOM 3111 C CA . GLY A 1 408 ? 35.900 -42.609 -47.744 1.00 71.44 408 GLY A CA 1
ATOM 3112 C C . GLY A 1 408 ? 37.003 -43.540 -48.250 1.00 71.44 408 GLY A C 1
ATOM 3113 O O . GLY A 1 408 ? 36.891 -44.751 -48.088 1.00 71.44 408 GLY A O 1
ATOM 3114 N N . HIS A 1 409 ? 38.093 -42.993 -48.797 1.00 76.44 409 HIS A N 1
ATOM 3115 C CA . HIS A 1 409 ? 39.238 -43.786 -49.255 1.00 76.44 409 HIS A CA 1
ATOM 3116 C C . HIS A 1 409 ? 40.100 -44.323 -48.099 1.00 76.44 409 HIS A C 1
ATOM 3118 O O . HIS A 1 409 ? 40.708 -45.381 -48.222 1.00 76.44 409 HIS A O 1
ATOM 3124 N N . LEU A 1 410 ? 40.130 -43.612 -46.966 1.00 77.00 410 LEU A N 1
ATOM 3125 C CA . LEU A 1 410 ? 40.875 -43.992 -45.758 1.00 77.00 410 LEU A CA 1
ATOM 3126 C C . LEU A 1 410 ? 40.057 -44.846 -44.769 1.00 77.00 410 LEU A C 1
ATOM 3128 O O . LEU A 1 410 ? 40.614 -45.344 -43.794 1.00 77.00 410 LEU A O 1
ATOM 3132 N N . GLY A 1 411 ? 38.750 -45.024 -44.997 1.00 72.88 411 GLY A N 1
ATOM 3133 C CA . GLY A 1 411 ? 37.870 -45.855 -44.164 1.00 72.88 411 GLY A CA 1
ATOM 3134 C C . GLY A 1 411 ? 37.561 -45.288 -42.770 1.00 72.88 411 GLY A C 1
ATOM 3135 O O . GLY A 1 411 ? 37.161 -46.038 -41.881 1.00 72.88 411 GLY A O 1
ATOM 3136 N N . ILE A 1 412 ? 37.748 -43.981 -42.548 1.00 69.88 412 ILE A N 1
ATOM 3137 C CA . ILE A 1 412 ? 37.611 -43.351 -41.224 1.00 69.88 412 ILE A CA 1
ATOM 3138 C C . ILE A 1 412 ? 36.254 -42.643 -41.112 1.00 69.88 412 ILE A C 1
ATOM 3140 O O . ILE A 1 412 ? 35.998 -41.655 -41.796 1.00 69.88 412 ILE A O 1
ATOM 3144 N N . HIS A 1 413 ? 35.405 -43.102 -40.189 1.00 63.62 413 HIS A N 1
ATOM 3145 C CA . HIS A 1 413 ? 34.122 -42.471 -39.852 1.00 63.62 413 HIS A CA 1
ATOM 3146 C C . HIS A 1 413 ? 34.078 -42.098 -38.365 1.00 63.62 413 HIS A C 1
ATOM 3148 O O . HIS A 1 413 ? 33.443 -42.774 -37.559 1.00 63.62 413 HIS A O 1
ATOM 3154 N N . ILE A 1 414 ? 34.773 -41.022 -37.989 1.00 71.44 414 ILE A N 1
ATOM 3155 C CA . ILE A 1 414 ? 34.787 -40.503 -36.613 1.00 71.44 414 ILE A CA 1
ATOM 3156 C C . ILE A 1 414 ? 34.055 -39.158 -36.576 1.00 71.44 414 ILE A C 1
ATOM 3158 O O . ILE A 1 414 ? 34.287 -38.282 -37.409 1.00 71.44 414 ILE A O 1
ATOM 3162 N N . PHE A 1 415 ? 33.166 -38.987 -35.598 1.00 60.19 415 PHE A N 1
ATOM 3163 C CA . PHE A 1 415 ? 32.447 -37.735 -35.366 1.00 60.19 415 PHE A CA 1
ATOM 3164 C C . PHE A 1 415 ? 33.421 -36.625 -34.933 1.00 60.19 415 PHE A C 1
ATOM 3166 O O . PHE A 1 415 ? 34.148 -36.795 -33.958 1.00 60.19 415 PHE A O 1
ATOM 3173 N N . GLY A 1 416 ? 33.438 -35.497 -35.654 1.00 64.75 416 GLY A N 1
ATOM 3174 C CA . GLY A 1 416 ? 34.331 -34.359 -35.382 1.00 64.75 416 GLY A CA 1
ATOM 3175 C C . GLY A 1 416 ? 35.643 -34.344 -36.180 1.00 64.75 416 GLY A C 1
ATOM 3176 O O . GLY A 1 416 ? 36.429 -33.410 -36.016 1.00 64.75 416 GLY A O 1
ATOM 3177 N N . LEU A 1 417 ? 35.871 -35.320 -37.073 1.00 74.69 417 LEU A N 1
ATOM 3178 C CA . LEU A 1 417 ? 37.065 -35.367 -37.928 1.00 74.69 417 LEU A CA 1
ATOM 3179 C C . LEU A 1 417 ? 37.207 -34.105 -38.797 1.00 74.69 417 LEU A C 1
ATOM 3181 O O . LEU A 1 417 ? 38.308 -33.564 -38.881 1.00 74.69 417 LEU A O 1
ATOM 3185 N N . GLY A 1 418 ? 36.097 -33.579 -39.329 1.00 71.62 418 GLY A N 1
ATOM 3186 C CA . GLY A 1 418 ? 36.053 -32.339 -40.106 1.00 71.62 418 GLY A CA 1
ATOM 3187 C C . GLY A 1 418 ? 36.661 -31.136 -39.409 1.00 71.62 418 GLY A C 1
ATOM 3188 O O . GLY A 1 418 ? 37.344 -30.342 -40.048 1.00 71.62 418 GLY A O 1
ATOM 3189 N N . PHE A 1 419 ? 36.473 -31.000 -38.095 1.00 74.19 419 PHE A N 1
ATOM 3190 C CA . PHE A 1 419 ? 37.052 -29.895 -37.331 1.00 74.19 419 PHE A CA 1
ATOM 3191 C C . PHE A 1 419 ? 38.581 -30.007 -37.248 1.00 74.19 419 PHE A C 1
ATOM 3193 O O . PHE A 1 419 ? 39.290 -29.041 -37.528 1.00 74.19 419 PHE A O 1
ATOM 3200 N N . VAL A 1 420 ? 39.099 -31.201 -36.944 1.00 78.69 420 VAL A N 1
ATOM 3201 C CA . VAL A 1 420 ? 40.547 -31.455 -36.865 1.00 78.69 420 VAL A CA 1
ATOM 3202 C C . VAL A 1 420 ? 41.201 -31.255 -38.229 1.00 78.69 420 VAL A C 1
ATOM 3204 O O . VAL A 1 420 ? 42.188 -30.534 -38.346 1.00 78.69 420 VAL A O 1
ATOM 3207 N N . THR A 1 421 ? 40.611 -31.808 -39.285 1.00 79.31 421 THR A N 1
ATOM 3208 C CA . THR A 1 421 ? 41.131 -31.647 -40.645 1.00 79.31 421 THR A CA 1
ATOM 3209 C C . THR A 1 421 ? 40.993 -30.217 -41.154 1.00 79.31 421 THR A C 1
ATOM 3211 O O . THR A 1 421 ? 41.835 -29.796 -41.935 1.00 79.31 421 THR A O 1
ATOM 3214 N N . SER A 1 422 ? 39.993 -29.448 -40.696 1.00 75.12 422 SER A N 1
ATOM 3215 C CA . SER A 1 422 ? 39.888 -28.009 -40.986 1.00 75.12 422 SER A CA 1
ATOM 3216 C C . SER A 1 422 ? 41.081 -27.255 -40.411 1.00 75.12 422 SER A C 1
ATOM 3218 O O . SER A 1 422 ? 41.709 -26.481 -41.124 1.00 75.12 422 SER A O 1
ATOM 3220 N N . ILE A 1 423 ? 41.419 -27.497 -39.138 1.00 80.69 423 ILE A N 1
ATOM 3221 C CA . ILE A 1 423 ? 42.561 -26.856 -38.471 1.00 80.69 423 ILE A CA 1
ATOM 3222 C C . ILE A 1 423 ? 43.863 -27.237 -39.175 1.00 80.69 423 ILE A C 1
ATOM 3224 O O . ILE A 1 423 ? 44.659 -26.361 -39.511 1.00 80.69 423 ILE A O 1
ATOM 3228 N N . THR A 1 424 ? 44.064 -28.528 -39.451 1.00 82.44 424 THR A N 1
ATOM 3229 C CA . THR A 1 424 ? 45.249 -29.002 -40.174 1.00 82.44 424 THR A CA 1
ATOM 3230 C C . THR A 1 424 ? 45.323 -28.404 -41.579 1.00 82.44 424 THR A C 1
ATOM 3232 O O . THR A 1 424 ? 46.390 -27.965 -41.992 1.00 82.44 424 THR A O 1
ATOM 3235 N N . PHE A 1 425 ? 44.208 -28.322 -42.306 1.00 83.25 425 PHE A N 1
ATOM 3236 C CA . PHE A 1 425 ? 44.169 -27.726 -43.639 1.00 83.25 425 PHE A CA 1
ATOM 3237 C C . PHE A 1 425 ? 44.479 -26.229 -43.612 1.00 83.25 425 PHE A C 1
ATOM 3239 O O . PHE A 1 425 ? 45.329 -25.782 -44.374 1.00 83.25 425 PHE A O 1
ATOM 3246 N N . ILE A 1 426 ? 43.851 -25.463 -42.714 1.00 83.06 426 ILE A N 1
ATOM 3247 C CA . ILE A 1 426 ? 44.116 -24.026 -42.549 1.00 83.06 426 ILE A CA 1
ATOM 3248 C C . ILE A 1 426 ? 45.597 -23.797 -42.228 1.00 83.06 426 ILE A C 1
ATOM 3250 O O . ILE A 1 426 ? 46.229 -22.931 -42.830 1.00 83.06 426 ILE A O 1
ATOM 3254 N N . PHE A 1 427 ? 46.171 -24.608 -41.336 1.00 85.94 427 PHE A N 1
ATOM 3255 C CA . PHE A 1 427 ? 47.592 -24.552 -41.007 1.00 85.94 427 PHE A CA 1
ATOM 3256 C C . PHE A 1 427 ? 48.484 -24.839 -42.225 1.00 85.94 427 PHE A C 1
ATOM 3258 O O . PHE A 1 427 ? 49.393 -24.064 -42.517 1.00 85.94 427 PHE A O 1
ATOM 3265 N N . LEU A 1 428 ? 48.202 -25.908 -42.978 1.00 86.12 428 LEU A N 1
ATOM 3266 C CA . LEU A 1 428 ? 48.965 -26.273 -44.177 1.00 86.12 428 LEU A CA 1
ATOM 3267 C C . LEU A 1 428 ? 48.849 -25.226 -45.291 1.00 86.12 428 LEU A C 1
ATOM 3269 O O . LEU A 1 428 ? 49.846 -24.926 -45.944 1.00 86.12 428 LEU A O 1
ATOM 3273 N N . VAL A 1 429 ? 47.665 -24.639 -45.489 1.00 84.31 429 VAL A N 1
ATOM 3274 C CA . VAL A 1 429 ? 47.466 -23.512 -46.412 1.00 84.31 429 VAL A CA 1
ATOM 3275 C C . VAL A 1 429 ? 48.297 -22.313 -45.966 1.00 84.31 429 VAL A C 1
ATOM 3277 O O . VAL A 1 429 ? 48.940 -21.696 -46.808 1.00 84.31 429 VAL A O 1
ATOM 3280 N N . GLY A 1 430 ? 48.346 -22.018 -44.664 1.00 82.12 430 GLY A N 1
ATOM 3281 C CA . GLY A 1 430 ? 49.221 -20.983 -44.109 1.00 82.12 430 GLY A CA 1
ATOM 3282 C C . GLY A 1 430 ? 50.691 -21.223 -44.462 1.00 82.12 430 GLY A C 1
ATOM 3283 O O . GLY A 1 430 ? 51.318 -20.368 -45.081 1.00 82.12 430 GLY A O 1
ATOM 3284 N N . VAL A 1 431 ? 51.210 -22.420 -44.168 1.00 87.12 431 VAL A N 1
ATOM 3285 C CA . VAL A 1 431 ? 52.596 -22.812 -44.493 1.00 87.12 431 VAL A CA 1
ATOM 3286 C C . VAL A 1 431 ? 52.873 -22.722 -45.999 1.00 87.12 431 VAL A C 1
ATOM 3288 O O . VAL A 1 431 ? 53.919 -22.217 -46.408 1.00 87.12 431 VAL A O 1
ATOM 3291 N N . PHE A 1 432 ? 51.937 -23.171 -46.840 1.00 87.31 432 PHE A N 1
ATOM 3292 C CA . PHE A 1 432 ? 52.064 -23.085 -48.294 1.00 87.31 432 PHE A CA 1
ATOM 3293 C C . PHE A 1 432 ? 52.096 -21.634 -48.783 1.00 87.31 432 PHE A C 1
ATOM 3295 O O . PHE A 1 432 ? 52.952 -21.288 -49.598 1.00 87.31 432 PHE A O 1
ATOM 3302 N N . MET A 1 433 ? 51.205 -20.778 -48.279 1.00 80.06 433 MET A N 1
ATOM 3303 C CA . MET A 1 433 ? 51.136 -19.364 -48.661 1.00 80.06 433 MET A CA 1
ATOM 3304 C C . MET A 1 433 ? 52.375 -18.574 -48.225 1.00 80.06 433 MET A C 1
ATOM 3306 O O . MET A 1 433 ? 52.747 -17.624 -48.907 1.00 80.06 433 MET A O 1
ATOM 3310 N N . SER A 1 434 ? 53.062 -19.002 -47.162 1.00 78.88 434 SER A N 1
ATOM 3311 C CA . SER A 1 434 ? 54.361 -18.452 -46.747 1.00 78.88 434 SER A CA 1
ATOM 3312 C C . SER A 1 434 ? 55.541 -18.884 -47.632 1.00 78.88 434 SER A C 1
ATOM 3314 O O . SER A 1 434 ? 56.645 -18.366 -47.472 1.00 78.88 434 SER A O 1
ATOM 3316 N N . SER A 1 435 ? 55.346 -19.817 -48.569 1.00 86.69 435 SER A N 1
ATOM 3317 C CA . SER A 1 435 ? 56.379 -20.229 -49.528 1.00 86.69 435 SER A CA 1
ATOM 3318 C C . SER A 1 435 ? 56.405 -19.336 -50.776 1.00 86.69 435 SER A C 1
ATOM 3320 O O . SER A 1 435 ? 55.412 -18.700 -51.132 1.00 86.69 435 SER A O 1
ATOM 3322 N N . TRP A 1 436 ? 57.524 -19.344 -51.512 1.00 83.62 436 TRP A N 1
ATOM 3323 C CA . TRP A 1 436 ? 57.657 -18.608 -52.781 1.00 83.62 436 TRP A CA 1
ATOM 3324 C C . TRP A 1 436 ? 56.585 -18.993 -53.818 1.00 83.62 436 TRP A C 1
ATOM 3326 O O . TRP A 1 436 ? 56.067 -18.139 -54.545 1.00 83.62 436 TRP A O 1
ATOM 3336 N N . LEU A 1 437 ? 56.206 -20.275 -53.855 1.00 83.50 437 LEU A N 1
ATOM 3337 C CA . LEU A 1 437 ? 55.170 -20.772 -54.757 1.00 83.50 437 LEU A CA 1
ATOM 3338 C C . LEU A 1 437 ? 53.782 -20.256 -54.351 1.00 83.50 437 LEU A C 1
ATOM 3340 O O . LEU A 1 437 ? 53.023 -19.801 -55.205 1.00 83.50 437 LEU A O 1
ATOM 3344 N N . GLY A 1 438 ? 53.470 -20.263 -53.054 1.00 83.12 438 GLY A N 1
ATOM 3345 C CA . GLY A 1 438 ? 52.210 -19.734 -52.530 1.00 83.12 438 GLY A CA 1
ATOM 3346 C C . GLY A 1 438 ? 52.051 -18.233 -52.770 1.00 83.12 438 GLY A C 1
ATOM 3347 O O . GLY A 1 438 ? 51.013 -17.799 -53.269 1.00 83.12 438 GLY A O 1
ATOM 3348 N N . ALA A 1 439 ? 53.107 -17.449 -52.534 1.00 79.12 439 ALA A N 1
ATOM 3349 C CA . ALA A 1 439 ? 53.123 -16.016 -52.837 1.00 79.12 439 ALA A CA 1
ATOM 3350 C C . ALA A 1 439 ? 52.870 -15.728 -54.333 1.00 79.12 439 ALA A C 1
ATOM 3352 O O . ALA A 1 439 ? 52.142 -14.796 -54.690 1.00 79.12 439 ALA A O 1
ATOM 3353 N N . SER A 1 440 ? 53.413 -16.565 -55.221 1.00 83.38 440 SER A N 1
ATOM 3354 C CA . SER A 1 440 ? 53.204 -16.458 -56.672 1.00 83.38 440 SER A CA 1
ATOM 3355 C C . SER A 1 440 ? 51.761 -16.790 -57.087 1.00 83.38 440 SER A C 1
ATOM 3357 O O . SER A 1 440 ? 51.170 -16.102 -57.917 1.00 83.38 440 SER A O 1
ATOM 3359 N N . VAL A 1 441 ? 51.147 -17.808 -56.477 1.00 85.81 441 VAL A N 1
ATOM 3360 C CA . VAL A 1 441 ? 49.735 -18.157 -56.722 1.00 85.81 441 VAL A CA 1
ATOM 3361 C C . VAL A 1 441 ? 48.797 -17.062 -56.211 1.00 85.81 441 VAL A C 1
ATOM 3363 O O . VAL A 1 441 ? 47.840 -16.693 -56.894 1.00 85.81 441 VAL A O 1
ATOM 3366 N N . LEU A 1 442 ? 49.083 -16.507 -55.034 1.00 83.06 442 LEU A N 1
ATOM 3367 C CA . LEU A 1 442 ? 48.275 -15.455 -54.429 1.00 83.06 442 LEU A CA 1
ATOM 3368 C C . LEU A 1 442 ? 48.314 -14.169 -55.264 1.00 83.06 442 LEU A C 1
ATOM 3370 O O . LEU A 1 442 ? 47.269 -13.592 -55.551 1.00 83.06 442 LEU A O 1
ATOM 3374 N N . THR A 1 443 ? 49.492 -13.758 -55.739 1.00 82.25 443 THR A N 1
ATOM 3375 C CA . THR A 1 443 ? 49.631 -12.585 -56.623 1.00 82.25 443 THR A CA 1
ATOM 3376 C C . THR A 1 443 ? 48.898 -12.753 -57.957 1.00 82.25 443 THR A C 1
ATOM 3378 O O . THR A 1 443 ? 48.252 -11.809 -58.421 1.00 82.25 443 THR A O 1
ATOM 3381 N N . LEU A 1 444 ? 48.914 -13.954 -58.544 1.00 87.00 444 LEU A N 1
ATOM 3382 C CA . LEU A 1 444 ? 48.146 -14.269 -59.751 1.00 87.00 444 LEU A CA 1
ATOM 3383 C C . LEU A 1 444 ? 46.628 -14.210 -59.503 1.00 87.00 444 LEU A C 1
ATOM 3385 O O . LEU A 1 444 ? 45.885 -13.626 -60.297 1.00 87.00 444 LEU A O 1
ATOM 3389 N N . GLY A 1 445 ? 46.166 -14.775 -58.385 1.00 84.12 445 GLY A N 1
ATOM 3390 C CA . GLY A 1 445 ? 44.760 -14.728 -57.981 1.00 84.12 445 GLY A CA 1
ATOM 3391 C C . GLY A 1 445 ? 44.276 -13.299 -57.727 1.00 84.12 445 GLY A C 1
ATOM 3392 O O . GLY A 1 445 ? 43.201 -12.910 -58.180 1.00 84.12 445 GLY A O 1
ATOM 3393 N N . GLU A 1 446 ? 45.100 -12.474 -57.084 1.00 84.69 446 GLU A N 1
ATOM 3394 C CA . GLU A 1 446 ? 44.791 -11.063 -56.846 1.00 84.69 446 GLU A CA 1
ATOM 3395 C C . GLU A 1 446 ? 44.692 -10.249 -58.123 1.00 84.69 446 GLU A C 1
ATOM 3397 O O . GLU A 1 446 ? 43.819 -9.387 -58.241 1.00 84.69 446 GLU A O 1
ATOM 3402 N N . TRP A 1 447 ? 45.562 -10.525 -59.091 1.00 86.50 447 TRP A N 1
ATOM 3403 C CA . TRP A 1 447 ? 45.467 -9.911 -60.406 1.00 86.50 447 TRP A CA 1
ATOM 3404 C C . TRP A 1 447 ? 44.131 -10.241 -61.087 1.00 86.50 447 TRP A C 1
ATOM 3406 O O . TRP A 1 447 ? 43.500 -9.354 -61.666 1.00 86.50 447 TRP A O 1
ATOM 3416 N N . PHE A 1 448 ? 43.662 -11.485 -60.961 1.00 86.75 448 PHE A N 1
ATOM 3417 C CA . PHE A 1 448 ? 42.383 -11.918 -61.522 1.00 86.75 448 PHE A CA 1
ATOM 3418 C C . PHE A 1 448 ? 41.186 -11.260 -60.819 1.00 86.75 448 PHE A C 1
ATOM 3420 O O . PHE A 1 448 ? 40.321 -10.684 -61.479 1.00 86.75 448 PHE A O 1
ATOM 3427 N N . ILE A 1 449 ? 41.164 -11.264 -59.482 1.00 86.12 449 ILE A N 1
ATOM 3428 C CA . ILE A 1 449 ? 40.078 -10.671 -58.684 1.00 86.12 449 ILE A CA 1
ATOM 3429 C C . ILE A 1 449 ? 39.963 -9.162 -58.936 1.00 86.12 449 ILE A C 1
ATOM 3431 O O . ILE A 1 449 ? 38.856 -8.638 -59.061 1.00 86.12 449 ILE A O 1
ATOM 3435 N N . LYS A 1 450 ? 41.090 -8.453 -59.087 1.00 78.56 450 LYS A N 1
ATOM 3436 C CA . LYS A 1 450 ? 41.103 -7.013 -59.398 1.00 78.56 450 LYS A CA 1
ATOM 3437 C C . LYS A 1 450 ? 40.458 -6.670 -60.744 1.00 78.56 450 LYS A C 1
ATOM 3439 O O . LYS A 1 450 ? 39.990 -5.547 -60.907 1.00 78.56 450 LYS A O 1
ATOM 3444 N N . LYS A 1 451 ? 40.404 -7.612 -61.692 1.00 85.38 451 LYS A N 1
ATOM 3445 C CA . LYS A 1 451 ? 39.734 -7.426 -62.990 1.00 85.38 451 LYS A CA 1
ATOM 3446 C C . LYS A 1 451 ? 38.223 -7.665 -62.951 1.00 85.38 451 LYS A C 1
ATOM 3448 O O . LYS A 1 451 ? 37.550 -7.317 -63.918 1.00 85.38 451 LYS A O 1
ATOM 3453 N N . MET A 1 452 ? 37.682 -8.245 -61.880 1.00 86.19 452 MET A N 1
ATOM 3454 C CA . MET A 1 452 ? 36.252 -8.533 -61.768 1.00 86.19 452 MET A CA 1
ATOM 3455 C C . MET A 1 452 ? 35.491 -7.329 -61.179 1.00 86.19 452 MET A C 1
ATOM 3457 O O . MET A 1 452 ? 35.779 -6.928 -60.047 1.00 86.19 452 MET A O 1
ATOM 3461 N N . PRO A 1 453 ? 34.498 -6.759 -61.891 1.00 79.94 453 PRO A N 1
ATOM 3462 C CA . PRO A 1 453 ? 33.633 -5.714 -61.341 1.00 79.94 453 PRO A CA 1
ATOM 3463 C C . PRO A 1 453 ? 32.862 -6.226 -60.112 1.00 79.94 453 PRO A C 1
ATOM 3465 O O . PRO A 1 453 ? 32.552 -7.414 -60.038 1.00 79.94 453 PRO A O 1
ATOM 3468 N N . LEU A 1 454 ? 32.536 -5.342 -59.159 1.00 74.00 454 LEU A N 1
ATOM 3469 C CA . LEU A 1 454 ? 31.929 -5.640 -57.842 1.00 74.00 454 LEU A CA 1
ATOM 3470 C C . LEU A 1 454 ? 32.789 -6.480 -56.878 1.00 74.00 454 LEU A C 1
ATOM 3472 O O . LEU A 1 454 ? 32.947 -6.092 -55.721 1.00 74.00 454 LEU A O 1
ATOM 3476 N N . VAL A 1 455 ? 33.369 -7.595 -57.326 1.00 81.81 455 VAL A N 1
ATOM 3477 C CA . VAL A 1 455 ? 34.162 -8.503 -56.472 1.00 81.81 455 VAL A CA 1
ATOM 3478 C C . VAL A 1 455 ? 35.457 -7.841 -56.004 1.00 81.81 455 VAL A C 1
ATOM 3480 O O . VAL A 1 455 ? 35.855 -8.014 -54.852 1.00 81.81 455 VAL A O 1
ATOM 3483 N N . SER A 1 456 ? 36.082 -7.027 -56.860 1.00 80.19 456 SER A N 1
ATOM 3484 C CA . SER A 1 456 ? 37.287 -6.270 -56.516 1.00 80.19 456 SER A CA 1
ATOM 3485 C C . SER A 1 456 ? 37.079 -5.329 -55.323 1.00 80.19 456 SER A C 1
ATOM 3487 O O . SER A 1 456 ? 37.986 -5.197 -54.503 1.00 80.19 456 SER A O 1
ATOM 3489 N N . TYR A 1 457 ? 35.886 -4.742 -55.170 1.00 75.81 457 TYR A N 1
ATOM 3490 C CA . TYR A 1 457 ? 35.551 -3.862 -54.046 1.00 75.81 457 TYR A CA 1
ATOM 3491 C C . TYR A 1 457 ? 35.424 -4.632 -52.728 1.00 75.81 457 TYR A C 1
ATOM 3493 O O . TYR A 1 457 ? 35.997 -4.219 -51.721 1.00 75.81 457 TYR A O 1
ATOM 3501 N N . ILE A 1 458 ? 34.727 -5.775 -52.739 1.00 77.75 458 ILE A N 1
ATOM 3502 C CA . ILE A 1 458 ? 34.570 -6.625 -51.547 1.00 77.75 458 ILE A CA 1
ATOM 3503 C C . ILE A 1 458 ? 35.932 -7.195 -51.130 1.00 77.75 458 ILE A C 1
ATOM 3505 O O . ILE A 1 458 ? 36.298 -7.119 -49.961 1.00 77.75 458 ILE A O 1
ATOM 3509 N N . TYR A 1 459 ? 36.718 -7.696 -52.089 1.00 80.00 459 TYR A N 1
ATOM 3510 C CA . TYR A 1 459 ? 38.052 -8.233 -51.822 1.00 80.00 459 TYR A CA 1
ATOM 3511 C C . TYR A 1 459 ? 39.011 -7.167 -51.285 1.00 80.00 459 TYR A C 1
ATOM 3513 O O . TYR A 1 459 ? 39.739 -7.429 -50.330 1.00 80.00 459 TYR A O 1
ATOM 3521 N N . ALA A 1 460 ? 38.996 -5.955 -51.853 1.00 72.69 460 ALA A N 1
ATOM 3522 C CA . ALA A 1 460 ? 39.815 -4.849 -51.366 1.00 72.69 460 ALA A CA 1
ATOM 3523 C C . ALA A 1 460 ? 39.459 -4.469 -49.920 1.00 72.69 460 ALA A C 1
ATOM 3525 O O . ALA A 1 460 ? 40.364 -4.335 -49.099 1.00 72.69 460 ALA A O 1
ATOM 3526 N N . ALA A 1 461 ? 38.168 -4.375 -49.585 1.00 69.56 461 ALA A N 1
ATOM 3527 C CA . ALA A 1 461 ? 37.713 -4.071 -48.228 1.00 69.56 461 ALA A CA 1
ATOM 3528 C C . ALA A 1 461 ? 38.082 -5.180 -47.223 1.00 69.56 461 ALA A C 1
ATOM 3530 O O . ALA A 1 461 ? 38.626 -4.901 -46.154 1.00 69.56 461 ALA A O 1
ATOM 3531 N N . SER A 1 462 ? 37.857 -6.453 -47.572 1.00 70.44 462 SER A N 1
ATOM 3532 C CA . SER A 1 462 ? 38.254 -7.585 -46.723 1.00 70.44 462 SER A CA 1
ATOM 3533 C C . SER A 1 462 ? 39.770 -7.663 -46.539 1.00 70.44 462 SER A C 1
ATOM 3535 O O . SER A 1 462 ? 40.240 -7.920 -45.430 1.00 70.44 462 SER A O 1
ATOM 3537 N N . LYS A 1 463 ? 40.547 -7.399 -47.598 1.00 74.44 463 LYS A N 1
ATOM 3538 C CA . LYS A 1 463 ? 42.008 -7.384 -47.519 1.00 74.44 463 LYS A CA 1
ATOM 3539 C C . LYS A 1 463 ? 42.510 -6.241 -46.642 1.00 74.44 463 LYS A C 1
ATOM 3541 O O . LYS A 1 463 ? 43.398 -6.489 -45.839 1.00 74.44 463 LYS A O 1
ATOM 3546 N N . GLN A 1 464 ? 41.917 -5.048 -46.722 1.00 62.38 464 GLN A N 1
ATOM 3547 C CA . GLN A 1 464 ? 42.251 -3.922 -45.840 1.00 62.38 464 GLN A CA 1
ATOM 3548 C C . GLN A 1 464 ? 42.083 -4.290 -44.359 1.00 62.38 464 GLN A C 1
ATOM 3550 O O . GLN A 1 464 ? 43.040 -4.181 -43.590 1.00 62.38 464 GLN A O 1
ATOM 3555 N N . ILE A 1 465 ? 40.921 -4.829 -43.978 1.00 61.84 465 ILE A N 1
ATOM 3556 C CA . ILE A 1 465 ? 40.654 -5.274 -42.601 1.00 61.84 465 ILE A CA 1
ATOM 3557 C C . ILE A 1 465 ? 41.646 -6.369 -42.179 1.00 61.84 465 ILE A C 1
ATOM 3559 O O . ILE A 1 465 ? 42.226 -6.300 -41.098 1.00 61.84 465 ILE A O 1
ATOM 3563 N N . SER A 1 466 ? 41.905 -7.352 -43.048 1.00 64.06 466 SER A N 1
ATOM 3564 C CA . SER A 1 466 ? 42.874 -8.417 -42.765 1.00 64.06 466 SER A CA 1
ATOM 3565 C C . SER A 1 466 ? 44.302 -7.888 -42.598 1.00 64.06 466 SER A C 1
ATOM 3567 O O . SER A 1 466 ? 45.030 -8.391 -41.746 1.00 64.06 466 SER A O 1
ATOM 3569 N N . THR A 1 467 ? 44.717 -6.886 -43.381 1.00 63.34 467 THR A N 1
ATOM 3570 C CA . THR A 1 467 ? 46.046 -6.264 -43.255 1.00 63.34 467 THR A CA 1
ATOM 3571 C C . THR A 1 467 ? 46.186 -5.439 -41.979 1.00 63.34 467 THR A C 1
ATOM 3573 O O . THR A 1 467 ? 47.275 -5.391 -41.419 1.00 63.34 467 THR A O 1
ATOM 3576 N N . ALA A 1 468 ? 45.096 -4.855 -41.472 1.00 56.09 468 ALA A N 1
ATOM 3577 C CA . ALA A 1 468 ? 45.102 -4.098 -40.219 1.00 56.09 468 ALA A CA 1
ATOM 3578 C C . ALA A 1 468 ? 45.293 -4.972 -38.973 1.00 56.09 468 ALA A C 1
ATOM 3580 O O . ALA A 1 468 ? 45.806 -4.498 -37.966 1.00 56.09 468 ALA A O 1
ATOM 3581 N N . ILE A 1 469 ? 44.860 -6.234 -39.042 1.00 56.22 469 ILE A N 1
ATOM 3582 C CA . ILE A 1 469 ? 44.897 -7.197 -37.929 1.00 56.22 469 ILE A CA 1
ATOM 3583 C C . ILE A 1 469 ? 46.140 -8.109 -38.026 1.00 56.22 469 ILE A C 1
ATOM 3585 O O . ILE A 1 469 ? 46.453 -8.847 -37.093 1.00 56.22 469 ILE A O 1
ATOM 3589 N N . SER A 1 470 ? 46.872 -8.064 -39.146 1.00 59.59 470 SER A N 1
ATOM 3590 C CA . SER A 1 470 ? 48.064 -8.885 -39.366 1.00 59.59 470 SER A CA 1
ATOM 3591 C C . SER A 1 470 ? 49.236 -8.422 -38.482 1.00 59.59 470 SER A C 1
ATOM 3593 O O . SER A 1 470 ? 49.640 -7.260 -38.607 1.00 59.59 470 SER A O 1
ATOM 3595 N N . PRO A 1 471 ? 49.835 -9.310 -37.657 1.00 55.84 471 PRO A N 1
ATOM 3596 C CA . PRO A 1 471 ? 50.904 -8.958 -36.714 1.00 55.84 471 PRO A CA 1
ATOM 3597 C C . PRO A 1 471 ? 52.125 -8.278 -37.355 1.00 55.84 471 PRO A C 1
ATOM 3599 O O . PRO A 1 471 ? 52.749 -7.432 -36.725 1.00 55.84 471 PRO A O 1
ATOM 3602 N N . ASP A 1 472 ? 52.437 -8.620 -38.610 1.00 56.53 472 ASP A N 1
ATOM 3603 C CA . ASP A 1 472 ? 53.652 -8.172 -39.308 1.00 56.53 472 ASP A CA 1
ATOM 3604 C C . ASP A 1 472 ? 53.476 -6.868 -40.117 1.00 56.53 472 ASP A C 1
ATOM 3606 O O . ASP A 1 472 ? 54.460 -6.310 -40.600 1.00 56.53 472 ASP A O 1
ATOM 3610 N N . GLN A 1 473 ? 52.243 -6.367 -40.306 1.00 51.41 473 GLN A N 1
ATOM 3611 C CA . GLN A 1 473 ? 51.978 -5.140 -41.090 1.00 51.41 473 GLN A CA 1
ATOM 3612 C C . GLN A 1 473 ? 51.351 -3.997 -40.285 1.00 51.41 473 GLN A C 1
ATOM 3614 O O . GLN A 1 473 ? 51.509 -2.831 -40.661 1.00 51.41 473 GLN A O 1
ATOM 3619 N N . SER A 1 474 ? 50.686 -4.292 -39.164 1.00 49.09 474 SER A N 1
ATOM 3620 C CA . SER A 1 474 ? 50.043 -3.283 -38.316 1.00 49.09 474 SER A CA 1
ATOM 3621 C C . SER A 1 474 ? 51.028 -2.372 -37.573 1.00 49.09 474 SER A C 1
ATOM 3623 O O . SER A 1 474 ? 50.604 -1.360 -37.025 1.00 49.09 474 SER A O 1
ATOM 3625 N N . SER A 1 475 ? 52.333 -2.668 -37.579 1.00 49.66 475 SER A N 1
ATOM 3626 C CA . SER A 1 475 ? 53.353 -1.812 -36.956 1.00 49.66 475 SER A CA 1
ATOM 3627 C C . SER A 1 475 ? 53.657 -0.527 -37.737 1.00 49.66 475 SER A C 1
ATOM 3629 O O . SER A 1 475 ? 54.311 0.361 -37.196 1.00 49.66 475 SER A O 1
ATOM 3631 N N . ASN A 1 476 ? 53.226 -0.410 -39.002 1.00 53.62 476 ASN A N 1
ATOM 3632 C CA . ASN A 1 476 ? 53.682 0.683 -39.872 1.00 53.62 476 ASN A CA 1
ATOM 3633 C C . ASN A 1 476 ? 52.624 1.760 -40.184 1.00 53.62 476 ASN A C 1
ATOM 3635 O O . ASN A 1 476 ? 53.018 2.853 -40.584 1.00 53.62 476 ASN A O 1
ATOM 3639 N N . ALA A 1 477 ? 51.319 1.493 -40.013 1.00 63.69 477 ALA A N 1
ATOM 3640 C CA . ALA A 1 477 ? 50.246 2.441 -40.370 1.00 63.69 477 ALA A CA 1
ATOM 3641 C C . ALA A 1 477 ? 49.716 3.268 -39.181 1.00 63.69 477 ALA A C 1
ATOM 3643 O O . ALA A 1 477 ? 49.613 4.488 -39.284 1.00 63.69 477 ALA A O 1
ATOM 3644 N N . PHE A 1 478 ? 49.414 2.618 -38.052 1.00 75.25 478 PHE A N 1
ATOM 3645 C CA . PHE A 1 478 ? 49.092 3.268 -36.778 1.00 75.25 478 PHE A CA 1
ATOM 3646 C C . PHE A 1 478 ? 50.239 2.987 -35.816 1.00 75.25 478 PHE A C 1
ATOM 3648 O O . PHE A 1 478 ? 50.444 1.846 -35.410 1.00 75.25 478 PHE A O 1
ATOM 3655 N N . LYS A 1 479 ? 51.020 4.013 -35.496 1.00 80.31 479 LYS A N 1
ATOM 3656 C CA . LYS A 1 479 ? 52.228 3.866 -34.681 1.00 80.31 479 LYS A CA 1
ATOM 3657 C C . LYS A 1 479 ? 51.897 3.875 -33.196 1.00 80.31 479 LYS A C 1
ATOM 3659 O O . LYS A 1 479 ? 52.405 3.048 -32.450 1.00 80.31 479 LYS A O 1
ATOM 3664 N N . GLU A 1 480 ? 51.033 4.799 -32.783 1.00 87.69 480 GLU A N 1
ATOM 3665 C CA . GLU A 1 480 ? 50.685 5.031 -31.379 1.00 87.69 480 GLU A CA 1
ATOM 3666 C C . GLU A 1 480 ? 49.233 5.500 -31.250 1.00 87.69 480 GLU A C 1
ATOM 3668 O O . GLU A 1 480 ? 48.668 6.070 -32.186 1.00 87.69 480 GLU A O 1
ATOM 3673 N N . VAL A 1 481 ? 48.635 5.288 -30.080 1.00 91.69 481 VAL A N 1
ATOM 3674 C CA . VAL A 1 481 ? 47.341 5.879 -29.721 1.00 91.69 481 VAL A CA 1
ATOM 3675 C C . VAL A 1 481 ? 47.561 7.323 -29.265 1.00 91.69 481 VAL A C 1
ATOM 3677 O O . VAL A 1 481 ? 48.527 7.624 -28.568 1.00 91.69 481 VAL A O 1
ATOM 3680 N N . ALA A 1 482 ? 46.655 8.218 -29.641 1.00 92.81 482 ALA A N 1
ATOM 3681 C CA . ALA A 1 482 ? 46.678 9.623 -29.269 1.00 92.81 482 ALA A CA 1
ATOM 3682 C C . ALA A 1 482 ? 45.313 10.080 -28.758 1.00 92.81 482 ALA A C 1
ATOM 3684 O O . ALA A 1 482 ? 44.267 9.688 -29.269 1.00 92.81 482 ALA A O 1
ATOM 3685 N N . ILE A 1 483 ? 45.336 10.968 -27.773 1.00 92.75 483 ILE A N 1
ATOM 3686 C CA . ILE A 1 483 ? 44.186 11.753 -27.348 1.00 92.75 483 ILE A CA 1
ATOM 3687 C C . ILE A 1 483 ? 44.528 13.217 -27.599 1.00 92.75 483 ILE A C 1
ATOM 3689 O O . ILE A 1 483 ? 45.564 13.716 -27.159 1.00 92.75 483 ILE A O 1
ATOM 3693 N N . ILE A 1 484 ? 43.657 13.908 -28.321 1.00 92.94 484 ILE A N 1
ATOM 3694 C CA . ILE A 1 484 ? 43.838 15.314 -28.682 1.00 92.94 484 ILE A CA 1
ATOM 3695 C C . ILE A 1 484 ? 42.691 16.139 -28.113 1.00 92.94 484 ILE A C 1
ATOM 3697 O O . ILE A 1 484 ? 41.595 15.626 -27.884 1.00 92.94 484 ILE A O 1
ATOM 3701 N N . ARG A 1 485 ? 42.923 17.428 -27.869 1.00 87.94 485 ARG A N 1
ATOM 3702 C CA . ARG A 1 485 ? 41.844 18.337 -27.464 1.00 87.94 485 ARG A CA 1
ATOM 3703 C C . ARG A 1 485 ? 40.932 18.598 -28.661 1.00 87.94 485 ARG A C 1
ATOM 3705 O O . ARG A 1 485 ? 41.415 18.961 -29.730 1.00 87.94 485 ARG A O 1
ATOM 3712 N N . HIS A 1 486 ? 39.629 18.414 -28.481 1.00 85.31 486 HIS A N 1
ATOM 3713 C CA . HIS A 1 486 ? 38.628 18.741 -29.494 1.00 85.31 486 HIS A CA 1
ATOM 3714 C C . HIS A 1 486 ? 38.231 20.230 -29.360 1.00 85.31 486 HIS A C 1
ATOM 3716 O O . HIS A 1 486 ? 38.423 20.805 -28.287 1.00 85.31 486 HIS A O 1
ATOM 3722 N N . PRO A 1 487 ? 37.702 20.905 -30.404 1.00 78.06 487 PRO A N 1
ATOM 3723 C CA . PRO A 1 487 ? 37.466 22.355 -30.386 1.00 78.06 487 PRO A CA 1
ATOM 3724 C C . PRO A 1 487 ? 36.600 22.916 -29.243 1.00 78.06 487 PRO A C 1
ATOM 3726 O O . PRO A 1 487 ? 36.613 24.127 -29.024 1.00 78.06 487 PRO A O 1
ATOM 3729 N N . ARG A 1 488 ? 35.841 22.088 -28.511 1.00 79.25 488 ARG A N 1
ATOM 3730 C CA . ARG A 1 488 ? 35.065 22.524 -27.340 1.00 79.25 488 ARG A CA 1
ATOM 3731 C C . ARG A 1 488 ? 35.844 22.297 -26.047 1.00 79.25 488 ARG A C 1
ATOM 3733 O O . ARG A 1 488 ? 36.474 21.264 -25.841 1.00 79.25 488 ARG A O 1
ATOM 3740 N N . VAL A 1 489 ? 35.746 23.260 -25.134 1.00 79.94 489 VAL A N 1
ATOM 3741 C CA . VAL A 1 489 ? 36.354 23.158 -23.802 1.00 79.94 489 VAL A CA 1
ATOM 3742 C C . VAL A 1 489 ? 35.774 21.948 -23.063 1.00 79.94 489 VAL A C 1
ATOM 3744 O O . VAL A 1 489 ? 34.560 21.843 -22.908 1.00 79.94 489 VAL A O 1
ATOM 3747 N N . GLY A 1 490 ? 36.652 21.052 -22.603 1.00 79.19 490 GLY A N 1
ATOM 3748 C CA . GLY A 1 490 ? 36.279 19.815 -21.907 1.00 79.19 490 GLY A CA 1
ATOM 3749 C C . GLY A 1 490 ? 36.054 18.603 -22.818 1.00 79.19 490 GLY A C 1
ATOM 3750 O O . GLY A 1 490 ? 35.741 17.532 -22.310 1.00 79.19 490 GLY A O 1
ATOM 3751 N N . GLU A 1 491 ? 36.230 18.742 -24.135 1.00 85.00 491 GLU A N 1
ATOM 3752 C CA . GLU A 1 491 ? 36.068 17.654 -25.099 1.00 85.00 491 GLU A CA 1
ATOM 3753 C C . GLU A 1 491 ? 37.427 17.161 -25.620 1.00 85.00 491 GLU A C 1
ATOM 3755 O O . GLU A 1 491 ? 38.340 17.942 -25.905 1.00 85.00 491 GLU A O 1
ATOM 3760 N N . TYR A 1 492 ? 37.555 15.845 -25.763 1.00 91.00 492 TYR A N 1
ATOM 3761 C CA . TYR A 1 492 ? 38.762 15.182 -26.247 1.00 91.00 492 TYR A CA 1
ATOM 3762 C C . TYR A 1 492 ? 38.396 14.217 -27.368 1.00 91.00 492 TYR A C 1
ATOM 3764 O O . TYR A 1 492 ? 37.358 13.561 -27.307 1.00 91.00 492 TYR A O 1
ATOM 3772 N N . ALA A 1 493 ? 39.261 14.113 -28.373 1.00 91.75 493 ALA A N 1
ATOM 3773 C CA . ALA A 1 493 ? 39.118 13.152 -29.453 1.00 91.75 493 ALA A CA 1
ATOM 3774 C C . ALA A 1 493 ? 40.166 12.047 -29.321 1.00 91.75 493 ALA A C 1
ATOM 3776 O O . ALA A 1 493 ? 41.332 12.305 -29.014 1.00 91.75 493 ALA A O 1
ATOM 3777 N N . PHE A 1 494 ? 39.729 10.816 -29.562 1.00 92.44 494 PHE A N 1
ATOM 3778 C CA . PHE A 1 494 ? 40.575 9.632 -29.592 1.00 92.44 494 PHE A CA 1
ATOM 3779 C C . PHE A 1 494 ? 41.047 9.376 -31.024 1.00 92.44 494 PHE A C 1
ATOM 3781 O O . PHE A 1 494 ? 40.247 9.413 -31.956 1.00 92.44 494 PHE A O 1
ATOM 3788 N N . GLY A 1 495 ? 42.332 9.105 -31.214 1.00 92.81 495 GLY A N 1
ATOM 3789 C CA . GLY A 1 495 ? 42.912 8.899 -32.533 1.00 92.81 495 GLY A CA 1
ATOM 3790 C C . GLY A 1 495 ? 44.216 8.117 -32.497 1.00 92.81 495 GLY A C 1
ATOM 3791 O O . GLY A 1 495 ? 44.625 7.578 -31.470 1.00 92.81 495 GLY A O 1
ATOM 3792 N N . PHE A 1 496 ? 44.881 8.062 -33.644 1.00 92.69 496 PHE A N 1
ATOM 3793 C CA . PHE A 1 496 ? 46.127 7.335 -33.833 1.00 92.69 496 PHE A CA 1
ATOM 3794 C C . PHE A 1 496 ? 47.172 8.226 -34.489 1.00 92.69 496 PHE A C 1
ATOM 3796 O O . PHE A 1 496 ? 46.900 8.875 -35.499 1.00 92.69 496 PHE A O 1
ATOM 3803 N N . ILE A 1 497 ? 48.392 8.217 -33.958 1.00 91.25 497 ILE A N 1
ATOM 3804 C CA . ILE A 1 497 ? 49.546 8.808 -34.632 1.00 91.25 497 ILE A CA 1
ATOM 3805 C C . ILE A 1 497 ? 49.928 7.882 -35.783 1.00 91.25 497 ILE A C 1
ATOM 3807 O O . ILE A 1 497 ? 50.252 6.712 -35.578 1.00 91.25 497 ILE A O 1
ATOM 3811 N N . THR A 1 498 ? 49.900 8.409 -37.002 1.00 86.94 498 THR A N 1
ATOM 3812 C CA . THR A 1 498 ? 50.218 7.652 -38.224 1.00 86.94 498 THR A CA 1
ATOM 3813 C C . THR A 1 498 ? 51.631 7.957 -38.719 1.00 86.94 498 THR A C 1
ATOM 3815 O O . THR A 1 498 ? 52.381 7.065 -39.116 1.00 86.94 498 THR A O 1
ATOM 3818 N N . SER A 1 499 ? 52.053 9.218 -38.632 1.00 84.25 499 SER A N 1
ATOM 3819 C CA . SER A 1 499 ? 53.378 9.675 -39.053 1.00 84.25 499 SER A CA 1
ATOM 3820 C C . SER A 1 499 ? 53.771 10.985 -38.370 1.00 84.25 499 SER A C 1
ATOM 3822 O O . SER A 1 499 ? 52.944 11.636 -37.739 1.00 84.25 499 SER A O 1
ATOM 3824 N N . THR A 1 500 ? 55.022 11.401 -38.559 1.00 86.44 500 THR A N 1
ATOM 3825 C CA . THR A 1 500 ? 55.535 12.714 -38.143 1.00 86.44 500 THR A CA 1
ATOM 3826 C C . THR A 1 500 ? 55.997 13.465 -39.386 1.00 86.44 500 THR A C 1
ATOM 3828 O O . THR A 1 500 ? 56.557 12.852 -40.298 1.00 86.44 500 THR A O 1
ATOM 3831 N N . VAL A 1 501 ? 55.723 14.764 -39.456 1.00 85.31 501 VAL A N 1
ATOM 3832 C CA . VAL A 1 501 ? 56.048 15.639 -40.589 1.00 85.31 501 VAL A CA 1
ATOM 3833 C C . VAL A 1 501 ? 56.694 16.926 -40.085 1.00 85.31 501 VAL A C 1
ATOM 3835 O O . VAL A 1 501 ? 56.345 17.416 -39.017 1.00 85.31 501 VAL A O 1
ATOM 3838 N N . VAL A 1 502 ? 57.620 17.495 -40.856 1.00 85.56 502 VAL A N 1
ATOM 3839 C CA . VAL A 1 502 ? 58.229 18.798 -40.550 1.00 85.56 502 VAL A CA 1
ATOM 3840 C C . VAL A 1 502 ? 57.606 19.851 -41.457 1.00 85.56 502 VAL A C 1
ATOM 3842 O O . VAL A 1 502 ? 57.766 19.802 -42.679 1.00 85.56 502 VAL A O 1
ATOM 3845 N N . LEU A 1 503 ? 56.882 20.797 -40.867 1.00 83.69 503 LEU A N 1
ATOM 3846 C CA . LEU A 1 503 ? 56.300 21.932 -41.566 1.00 83.69 503 LEU A CA 1
ATOM 3847 C C . LEU A 1 503 ? 57.326 23.069 -41.618 1.00 83.69 503 LEU A C 1
ATOM 3849 O O . LEU A 1 503 ? 57.735 23.606 -40.591 1.00 83.69 503 LEU A O 1
ATOM 3853 N N . ARG A 1 504 ? 57.753 23.443 -42.827 1.00 79.62 504 ARG A N 1
ATOM 3854 C CA . ARG A 1 504 ? 58.668 24.571 -43.049 1.00 79.62 504 ARG A CA 1
ATOM 3855 C C . ARG A 1 504 ? 57.877 25.843 -43.322 1.00 79.62 504 ARG A C 1
ATOM 3857 O O . ARG A 1 504 ? 57.300 25.987 -44.399 1.00 79.62 504 ARG A O 1
ATOM 3864 N N . GLY A 1 505 ? 57.866 26.758 -42.358 1.00 75.38 505 GLY A N 1
ATOM 3865 C CA . GLY A 1 505 ? 57.262 28.083 -42.487 1.00 75.38 505 GLY A CA 1
ATOM 3866 C C . GLY A 1 505 ? 58.308 29.198 -42.554 1.00 75.38 505 GLY A C 1
ATOM 3867 O O . GLY A 1 505 ? 59.487 28.995 -42.277 1.00 75.38 505 GLY A O 1
ATOM 3868 N N . SER A 1 506 ? 57.868 30.422 -42.856 1.00 68.31 506 SER A N 1
ATOM 3869 C CA . SER A 1 506 ? 58.720 31.626 -42.871 1.00 68.31 506 SER A CA 1
ATOM 3870 C C . SER A 1 506 ? 59.313 31.998 -41.501 1.00 68.31 506 SER A C 1
ATOM 3872 O O . SER A 1 506 ? 60.184 32.859 -41.431 1.00 68.31 506 SER A O 1
ATOM 3874 N N . MET A 1 507 ? 58.843 31.358 -40.426 1.00 61.41 507 MET A N 1
ATOM 3875 C CA . MET A 1 507 ? 59.224 31.598 -39.029 1.00 61.41 507 MET A CA 1
ATOM 3876 C C . MET A 1 507 ? 60.051 30.445 -38.416 1.00 61.41 507 MET A C 1
ATOM 3878 O O . MET A 1 507 ? 60.396 30.522 -37.240 1.00 61.41 507 MET A O 1
ATOM 3882 N N . GLY A 1 508 ? 60.371 29.387 -39.180 1.00 76.44 508 GLY A N 1
ATOM 3883 C CA . GLY A 1 508 ? 61.141 28.225 -38.710 1.00 76.44 508 GLY A CA 1
ATOM 3884 C C . GLY A 1 508 ? 60.593 26.870 -39.178 1.00 76.44 508 GLY A C 1
ATOM 3885 O O . GLY A 1 508 ? 59.601 26.800 -39.908 1.00 76.44 508 GLY A O 1
ATOM 3886 N N . GLU A 1 509 ? 61.261 25.790 -38.764 1.00 81.56 509 GLU A N 1
ATOM 3887 C CA . GLU A 1 509 ? 60.803 24.407 -38.955 1.00 81.56 509 GLU A CA 1
ATOM 3888 C C . GLU A 1 509 ? 60.029 23.938 -37.712 1.00 81.56 509 GLU A C 1
ATOM 3890 O O . GLU A 1 509 ? 60.535 24.055 -36.596 1.00 81.56 509 GLU A O 1
ATOM 3895 N N . GLU A 1 510 ? 58.820 23.403 -37.894 1.00 82.81 510 GLU A N 1
ATOM 3896 C CA . GLU A 1 510 ? 58.000 22.847 -36.812 1.00 82.81 510 GLU A CA 1
ATOM 3897 C C . GLU A 1 510 ? 57.718 21.359 -37.051 1.00 82.81 510 GLU A C 1
ATOM 3899 O O . GLU A 1 510 ? 57.232 20.967 -38.111 1.00 82.81 510 GLU A O 1
ATOM 3904 N N . GLU A 1 511 ? 58.015 20.517 -36.062 1.00 84.62 511 GLU A N 1
ATOM 3905 C CA . GLU A 1 511 ? 57.718 19.086 -36.111 1.00 84.62 511 GLU A CA 1
ATOM 3906 C C . GLU A 1 511 ? 56.288 18.815 -35.617 1.00 84.62 511 GLU A C 1
ATOM 3908 O O . GLU A 1 511 ? 55.936 19.095 -34.468 1.00 84.62 511 GLU A O 1
ATOM 3913 N N . LEU A 1 512 ? 55.458 18.256 -36.496 1.00 90.19 512 LEU A N 1
ATOM 3914 C CA . LEU A 1 512 ? 54.047 17.965 -36.264 1.00 90.19 512 LEU A CA 1
ATOM 3915 C C . LEU A 1 512 ? 53.785 16.463 -36.386 1.00 90.19 512 LEU A C 1
ATOM 3917 O O . LEU A 1 512 ? 54.288 15.785 -37.280 1.00 90.19 512 LEU A O 1
ATOM 3921 N N . CYS A 1 513 ? 52.939 15.935 -35.512 1.00 90.94 513 CYS A N 1
ATOM 3922 C CA . CYS A 1 513 ? 52.422 14.577 -35.613 1.00 90.94 513 CYS A CA 1
ATOM 3923 C C . CYS A 1 513 ? 51.127 14.574 -36.432 1.00 90.94 513 CYS A C 1
ATOM 3925 O O . CYS A 1 513 ? 50.230 15.386 -36.207 1.00 90.94 513 CYS A O 1
ATOM 3927 N N . CYS A 1 514 ? 51.022 13.630 -37.362 1.00 91.12 514 CYS A N 1
ATOM 3928 C CA . CYS A 1 514 ? 49.810 13.346 -38.115 1.00 91.12 514 CYS A CA 1
ATOM 3929 C C . CYS A 1 514 ? 48.915 12.413 -37.292 1.00 91.12 514 CYS A C 1
ATOM 3931 O O . CYS A 1 514 ? 49.190 11.212 -37.179 1.00 91.12 514 CYS A O 1
ATOM 3933 N N . VAL A 1 515 ? 47.864 12.976 -36.699 1.00 93.25 515 VAL A N 1
ATOM 3934 C CA . VAL A 1 515 ? 46.880 12.264 -35.885 1.00 93.25 515 VAL A CA 1
ATOM 3935 C C . VAL A 1 515 ? 45.630 12.010 -36.715 1.00 93.25 515 VAL A C 1
ATOM 3937 O O . VAL A 1 515 ? 44.962 12.941 -37.155 1.00 93.25 515 VAL A O 1
ATOM 3940 N N . TYR A 1 516 ? 45.306 10.739 -36.909 1.00 92.31 516 TYR A N 1
ATOM 3941 C CA . TYR A 1 516 ? 44.079 10.304 -37.557 1.00 92.31 516 TYR A CA 1
ATOM 3942 C C . TYR A 1 516 ? 43.008 10.004 -36.505 1.00 92.31 516 TYR A C 1
ATOM 3944 O O . TYR A 1 516 ? 43.221 9.174 -35.621 1.00 92.31 516 TYR A O 1
ATOM 3952 N N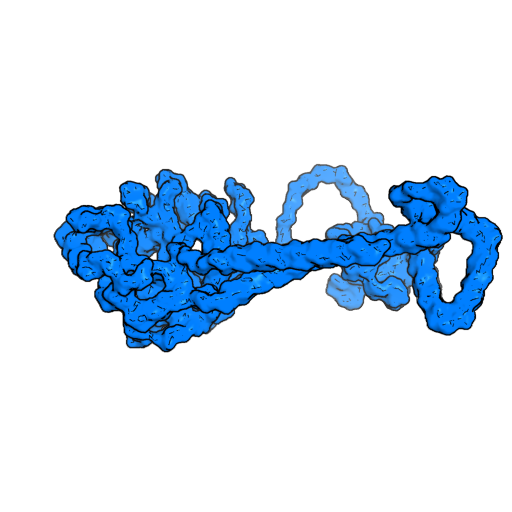 . VAL A 1 517 ? 41.864 10.678 -36.595 1.00 93.31 517 VAL A N 1
ATOM 3953 C CA . VAL A 1 517 ? 40.721 10.528 -35.688 1.00 93.31 517 VAL A CA 1
ATOM 3954 C C . VAL A 1 517 ? 39.610 9.799 -36.440 1.00 93.31 517 VAL A C 1
ATOM 3956 O O . VAL A 1 517 ? 38.935 10.412 -37.270 1.00 93.31 517 VAL A O 1
ATOM 3959 N N . PRO A 1 518 ? 39.424 8.491 -36.206 1.00 89.50 518 PRO A N 1
ATOM 3960 C CA . PRO A 1 518 ? 38.398 7.725 -36.890 1.00 89.50 518 PRO A CA 1
ATOM 3961 C C . PRO A 1 518 ? 37.001 8.023 -36.338 1.00 89.50 518 PRO A C 1
ATOM 3963 O O . PRO A 1 518 ? 36.804 8.340 -35.166 1.00 89.50 518 PRO A O 1
ATOM 3966 N N . THR A 1 519 ? 36.008 7.814 -37.189 1.00 85.38 519 THR A N 1
ATOM 3967 C CA . THR A 1 519 ? 34.620 7.554 -36.792 1.00 85.38 519 THR A CA 1
ATOM 3968 C C . THR A 1 519 ? 34.500 6.135 -36.214 1.00 85.38 519 THR A C 1
ATOM 3970 O O . THR A 1 519 ? 35.483 5.407 -36.115 1.00 85.38 519 THR A O 1
ATOM 3973 N N . ASN A 1 520 ? 33.289 5.654 -35.918 1.00 74.56 520 ASN A N 1
ATOM 3974 C CA . ASN A 1 520 ? 33.069 4.236 -35.582 1.00 74.56 520 ASN A CA 1
ATOM 3975 C C . ASN A 1 520 ? 33.427 3.257 -36.730 1.00 74.56 520 ASN A C 1
ATOM 3977 O O . ASN A 1 520 ? 33.294 2.045 -36.574 1.00 74.56 520 ASN A O 1
ATOM 3981 N N . HIS A 1 521 ? 33.845 3.763 -37.896 1.00 76.75 521 HIS A N 1
ATOM 3982 C CA . HIS A 1 521 ? 34.406 2.994 -39.003 1.00 76.75 521 HIS A CA 1
ATOM 3983 C C . HIS A 1 521 ? 35.898 3.326 -39.117 1.00 76.75 521 HIS A C 1
ATOM 3985 O O . HIS A 1 521 ? 36.261 4.451 -39.447 1.00 76.75 521 HIS A O 1
ATOM 3991 N N . LEU A 1 522 ? 36.770 2.335 -38.896 1.00 75.44 522 LEU A N 1
ATOM 3992 C CA . LEU A 1 522 ? 38.217 2.536 -38.718 1.00 75.44 522 LEU A CA 1
ATOM 3993 C C . LEU A 1 522 ? 38.914 3.309 -39.858 1.00 75.44 522 LEU A C 1
ATOM 3995 O O . LEU A 1 522 ? 39.924 3.958 -39.619 1.00 75.44 522 LEU A O 1
ATOM 3999 N N . TYR A 1 523 ? 38.381 3.284 -41.081 1.00 72.81 523 TYR A N 1
ATOM 4000 C CA . TYR A 1 523 ? 38.975 3.924 -42.268 1.00 72.81 523 TYR A CA 1
ATOM 4001 C C . TYR A 1 523 ? 38.299 5.228 -42.711 1.00 72.81 523 TYR A C 1
ATOM 4003 O O . TYR A 1 523 ? 38.687 5.798 -43.728 1.00 72.81 523 TYR A O 1
ATOM 4011 N N . LEU A 1 524 ? 37.284 5.686 -41.978 1.00 79.12 524 LEU A N 1
ATOM 4012 C CA . LEU A 1 524 ? 36.648 6.979 -42.201 1.00 79.12 524 LEU A CA 1
ATOM 4013 C C . LEU A 1 524 ? 36.925 7.865 -40.996 1.00 79.12 524 LEU A C 1
ATOM 4015 O O . LEU A 1 524 ? 36.580 7.488 -39.878 1.00 79.12 524 LEU A O 1
ATOM 4019 N N . GLY A 1 525 ? 37.510 9.035 -41.217 1.00 86.69 525 GLY A N 1
ATOM 4020 C CA . GLY A 1 525 ? 37.907 9.927 -40.140 1.00 86.69 525 GLY A CA 1
ATOM 4021 C C . GLY A 1 525 ? 38.616 11.171 -40.643 1.00 86.69 525 GLY A C 1
ATOM 4022 O O . GLY A 1 525 ? 38.862 11.320 -41.842 1.00 86.69 525 GLY A O 1
ATOM 4023 N N . ASP A 1 526 ? 38.964 12.031 -39.699 1.00 91.00 526 ASP A N 1
ATOM 4024 C CA . ASP A 1 526 ? 39.671 13.278 -39.951 1.00 91.00 526 ASP A CA 1
ATOM 4025 C C . ASP A 1 526 ? 41.173 13.114 -39.705 1.00 91.00 526 ASP A C 1
ATOM 4027 O O . ASP A 1 526 ? 41.614 12.280 -38.910 1.00 91.00 526 ASP A O 1
ATOM 4031 N N . ILE A 1 527 ? 41.976 13.925 -40.392 1.00 90.06 527 ILE A N 1
ATOM 4032 C CA . ILE A 1 527 ? 43.427 13.985 -40.201 1.00 90.06 527 ILE A CA 1
ATOM 4033 C C . ILE A 1 527 ? 43.783 15.361 -39.649 1.00 90.06 527 ILE A C 1
ATOM 4035 O O . ILE A 1 527 ? 43.475 16.382 -40.262 1.00 90.06 527 ILE A O 1
ATOM 4039 N N . PHE A 1 528 ? 44.493 15.377 -38.525 1.00 92.50 528 PHE A N 1
ATOM 4040 C CA . PHE A 1 528 ? 44.985 16.584 -37.877 1.00 92.50 528 PHE A CA 1
ATOM 4041 C C . PHE A 1 528 ? 46.514 16.576 -37.816 1.00 92.50 528 PHE A C 1
ATOM 4043 O O . PHE A 1 528 ? 47.128 15.560 -37.495 1.00 92.50 528 PHE A O 1
ATOM 4050 N N . LEU A 1 529 ? 47.136 17.722 -38.095 1.00 91.31 529 LEU A N 1
ATOM 4051 C CA . LEU A 1 529 ? 48.560 17.949 -37.845 1.00 91.31 529 LEU A CA 1
ATOM 4052 C C . LEU A 1 529 ? 48.693 18.718 -36.535 1.00 91.31 529 LEU A C 1
ATOM 4054 O O . LEU A 1 529 ? 48.228 19.852 -36.440 1.00 91.31 529 LEU A O 1
ATOM 4058 N N . ILE A 1 530 ? 49.268 18.084 -35.516 1.00 90.19 530 ILE A N 1
ATOM 4059 C CA . ILE A 1 530 ? 49.280 18.610 -34.147 1.00 90.19 530 ILE A CA 1
ATOM 4060 C C . ILE A 1 530 ? 50.703 18.563 -33.602 1.00 90.19 530 ILE A C 1
ATOM 4062 O O . ILE A 1 530 ? 51.431 17.591 -33.818 1.00 90.19 530 ILE A O 1
ATOM 4066 N N . ASN A 1 531 ? 51.110 19.614 -32.892 1.00 88.88 531 ASN A N 1
ATOM 4067 C CA . ASN A 1 531 ? 52.409 19.655 -32.233 1.00 88.88 531 ASN A CA 1
ATOM 4068 C C . ASN A 1 531 ? 52.501 18.529 -31.192 1.00 88.88 531 ASN A C 1
ATOM 4070 O O . ASN A 1 531 ? 51.561 18.306 -30.430 1.00 88.88 531 ASN A O 1
ATOM 4074 N N . SER A 1 532 ? 53.637 17.826 -31.118 1.00 84.06 532 SER A N 1
ATOM 4075 C CA . SER A 1 532 ? 53.771 16.690 -30.192 1.00 84.06 532 SER A CA 1
ATOM 4076 C C . SER A 1 532 ? 53.537 17.067 -28.723 1.00 84.06 532 SER A C 1
ATOM 4078 O O . SER A 1 532 ? 53.221 16.181 -27.933 1.00 84.06 532 SER A O 1
ATOM 4080 N N . LYS A 1 533 ? 53.692 18.342 -28.343 1.00 84.56 533 LYS A N 1
ATOM 4081 C CA . LYS A 1 533 ? 53.442 18.832 -26.976 1.00 84.56 533 LYS A CA 1
ATOM 4082 C C . LYS A 1 533 ? 51.956 18.890 -26.610 1.00 84.56 533 LYS A C 1
ATOM 4084 O O . LYS A 1 533 ? 51.625 18.852 -25.430 1.00 84.56 533 LYS A O 1
ATOM 4089 N N . ASP A 1 534 ? 51.079 18.963 -27.607 1.00 86.69 534 ASP A N 1
ATOM 4090 C CA . ASP A 1 534 ? 49.631 19.098 -27.424 1.00 86.69 534 ASP A CA 1
ATOM 4091 C C . ASP A 1 534 ? 48.888 17.755 -27.542 1.00 86.69 534 ASP A C 1
ATOM 4093 O O . ASP A 1 534 ? 47.658 17.705 -27.464 1.00 86.69 534 ASP A O 1
ATOM 4097 N N . ILE A 1 535 ? 49.630 16.653 -27.709 1.00 89.31 535 ILE A N 1
ATOM 4098 C CA . ILE A 1 535 ? 49.096 15.293 -27.816 1.00 89.31 535 ILE A CA 1
ATOM 4099 C C . ILE A 1 535 ? 49.246 14.576 -26.477 1.00 89.31 535 ILE A C 1
ATOM 4101 O O . ILE A 1 535 ? 50.347 14.424 -25.954 1.00 89.31 535 ILE A O 1
ATOM 4105 N N . LEU A 1 536 ? 48.137 14.061 -25.951 1.00 90.62 536 LEU A N 1
ATOM 4106 C CA . LEU A 1 536 ? 48.132 13.180 -24.789 1.00 90.62 536 LEU A CA 1
ATOM 4107 C C . LEU A 1 536 ? 48.323 11.737 -25.269 1.00 90.62 536 LEU A C 1
ATOM 4109 O O . LEU A 1 536 ? 47.517 11.231 -26.048 1.00 90.62 536 LEU A O 1
ATOM 4113 N N . ARG A 1 537 ? 49.380 11.061 -24.811 1.00 90.75 537 ARG A N 1
ATOM 4114 C CA . ARG A 1 537 ? 49.691 9.674 -25.199 1.00 90.75 537 ARG A CA 1
ATOM 4115 C C . ARG A 1 537 ? 49.233 8.701 -24.105 1.00 90.75 537 ARG A C 1
ATOM 4117 O O . ARG A 1 537 ? 49.905 8.628 -23.071 1.00 90.75 537 ARG A O 1
ATOM 4124 N N . PRO A 1 538 ? 48.088 8.010 -24.259 1.00 89.56 538 PRO A N 1
ATOM 4125 C CA . PRO A 1 538 ? 47.619 7.043 -23.272 1.00 89.56 538 PRO A CA 1
ATOM 4126 C C . PRO A 1 538 ? 48.458 5.757 -23.293 1.00 89.56 538 PRO A C 1
ATOM 4128 O O . PRO A 1 538 ? 49.031 5.389 -24.316 1.00 89.56 538 PRO A O 1
ATOM 4131 N N . SER A 1 539 ? 48.471 5.034 -22.176 1.00 87.00 539 SER A N 1
ATOM 4132 C CA . SER A 1 539 ? 49.101 3.718 -21.993 1.00 87.00 539 SER A CA 1
ATOM 4133 C C . SER A 1 539 ? 48.314 2.573 -22.657 1.00 87.00 539 SER A C 1
ATOM 4135 O O . SER A 1 539 ? 48.135 1.506 -22.079 1.00 87.00 539 SER A O 1
ATOM 4137 N N . LEU A 1 540 ? 47.821 2.798 -23.877 1.00 87.50 540 LEU A N 1
ATOM 4138 C CA . LEU A 1 540 ? 47.045 1.828 -24.647 1.00 87.50 540 LEU A CA 1
ATOM 4139 C C . LEU A 1 540 ? 47.846 1.313 -25.836 1.00 87.50 540 LEU A C 1
ATOM 4141 O O . LEU A 1 540 ? 48.508 2.075 -26.543 1.00 87.50 540 LEU A O 1
ATOM 4145 N N . SER A 1 541 ? 47.724 0.017 -26.107 1.00 87.56 541 SER A N 1
ATOM 4146 C CA . SER A 1 541 ? 48.183 -0.545 -27.370 1.00 87.56 541 SER A CA 1
ATOM 4147 C C . SER A 1 541 ? 47.291 -0.081 -28.527 1.00 87.56 541 SER A C 1
ATOM 4149 O O . SER A 1 541 ? 46.100 0.195 -28.368 1.00 87.56 541 SER A O 1
ATOM 4151 N N . VAL A 1 542 ? 47.850 -0.059 -29.739 1.00 85.56 542 VAL A N 1
ATOM 4152 C CA . VAL A 1 542 ? 47.092 0.239 -30.968 1.00 85.56 542 VAL A CA 1
ATOM 4153 C C . VAL A 1 542 ? 45.891 -0.702 -31.124 1.00 85.56 542 VAL A C 1
ATOM 4155 O O . VAL A 1 542 ? 44.824 -0.272 -31.555 1.00 85.56 542 VAL A O 1
ATOM 4158 N N . ARG A 1 543 ? 46.030 -1.971 -30.716 1.00 81.44 543 ARG A N 1
ATOM 4159 C CA . ARG A 1 543 ? 44.946 -2.961 -30.745 1.00 81.44 543 ARG A CA 1
ATOM 4160 C C . ARG A 1 543 ? 43.777 -2.561 -29.846 1.00 81.44 543 ARG A C 1
ATOM 4162 O O . ARG A 1 543 ? 42.643 -2.555 -30.311 1.00 81.44 543 ARG A O 1
ATOM 4169 N N . GLU A 1 544 ? 44.054 -2.216 -28.591 1.00 84.69 544 GLU A N 1
ATOM 4170 C CA . GLU A 1 544 ? 43.022 -1.764 -27.647 1.00 84.69 544 GLU A CA 1
ATOM 4171 C C . GLU A 1 544 ? 42.341 -0.489 -28.157 1.00 84.69 544 GLU A C 1
ATOM 4173 O O . GLU A 1 544 ? 41.122 -0.354 -28.070 1.00 84.69 544 GLU A O 1
ATOM 4178 N N . GLY A 1 545 ? 43.102 0.412 -28.788 1.00 87.06 545 GLY A N 1
ATOM 4179 C CA . GLY A 1 545 ? 42.530 1.582 -29.447 1.00 87.06 545 GLY A CA 1
ATOM 4180 C C . GLY A 1 545 ? 41.580 1.236 -30.596 1.00 87.06 545 GLY A C 1
ATOM 4181 O O . GLY A 1 545 ? 40.523 1.850 -30.725 1.00 87.06 545 GLY A O 1
ATOM 4182 N N . ILE A 1 546 ? 41.908 0.239 -31.422 1.00 84.88 546 ILE A N 1
ATOM 4183 C CA . ILE A 1 546 ? 41.023 -0.220 -32.505 1.00 84.88 546 ILE A CA 1
ATOM 4184 C C . ILE A 1 546 ? 39.730 -0.820 -31.929 1.00 84.88 546 ILE A C 1
ATOM 4186 O O . ILE A 1 546 ? 38.646 -0.548 -32.446 1.00 84.88 546 ILE A O 1
ATOM 4190 N N . GLU A 1 547 ? 39.822 -1.591 -30.843 1.00 82.88 547 GLU A N 1
ATOM 4191 C CA . GLU A 1 547 ? 38.658 -2.163 -30.152 1.00 82.88 547 GLU A CA 1
ATOM 4192 C C . GLU A 1 547 ? 37.726 -1.066 -29.597 1.00 82.88 547 GLU A C 1
ATOM 4194 O O . GLU A 1 547 ? 36.505 -1.149 -29.767 1.00 82.88 547 GLU A O 1
ATOM 4199 N N . ILE A 1 548 ? 38.289 0.008 -29.028 1.00 89.06 548 ILE A N 1
ATOM 4200 C CA . ILE A 1 548 ? 37.544 1.201 -28.581 1.00 89.06 548 ILE A CA 1
ATOM 4201 C C . ILE A 1 548 ? 36.755 1.832 -29.729 1.00 89.06 548 ILE A C 1
ATOM 4203 O O . ILE A 1 548 ? 35.567 2.125 -29.582 1.00 89.06 548 ILE A O 1
ATOM 4207 N N . VAL A 1 549 ? 37.389 2.007 -30.886 1.00 87.19 549 VAL A N 1
ATOM 4208 C CA . VAL A 1 549 ? 36.768 2.646 -32.052 1.00 87.19 549 VAL A CA 1
ATOM 4209 C C . VAL A 1 549 ? 35.642 1.785 -32.632 1.00 87.19 549 VAL A C 1
ATOM 4211 O O . VAL A 1 549 ? 34.544 2.285 -32.877 1.00 87.19 549 VAL A O 1
ATOM 4214 N N . ILE A 1 550 ? 35.876 0.480 -32.803 1.00 81.00 550 ILE A N 1
ATOM 4215 C CA . ILE A 1 550 ? 34.888 -0.450 -33.375 1.00 81.00 550 ILE A CA 1
ATOM 4216 C C . ILE A 1 550 ? 33.689 -0.642 -32.437 1.00 81.00 550 ILE A C 1
ATOM 4218 O O . ILE A 1 550 ? 32.557 -0.780 -32.902 1.00 81.00 550 ILE A O 1
ATOM 4222 N N . SER A 1 551 ? 33.911 -0.627 -31.121 1.00 84.25 551 SER A N 1
ATOM 4223 C CA . SER A 1 551 ? 32.839 -0.745 -30.126 1.00 84.25 551 SER A CA 1
ATOM 4224 C C . SER A 1 551 ? 32.031 0.544 -29.929 1.00 84.25 551 SER A C 1
ATOM 4226 O O . SER A 1 551 ? 31.074 0.549 -29.153 1.00 84.25 551 SER A O 1
ATOM 4228 N N . GLY A 1 552 ? 32.401 1.639 -30.604 1.00 83.94 552 GLY A N 1
ATOM 4229 C CA . GLY A 1 552 ? 31.780 2.949 -30.414 1.00 83.94 552 GLY A CA 1
ATOM 4230 C C . GLY A 1 552 ? 32.033 3.543 -29.024 1.00 83.94 552 GLY A C 1
ATOM 4231 O O . GLY A 1 552 ? 31.195 4.288 -28.526 1.00 83.94 552 GLY A O 1
ATOM 4232 N N . GLY A 1 553 ? 33.151 3.187 -28.382 1.00 82.75 553 GLY A N 1
ATOM 4233 C CA . GLY A 1 553 ? 33.545 3.679 -27.058 1.00 82.75 553 GLY A CA 1
ATOM 4234 C C . GLY A 1 553 ? 33.132 2.794 -25.875 1.00 82.75 553 GLY A C 1
ATOM 4235 O O . GLY A 1 553 ? 33.498 3.094 -24.743 1.00 82.75 553 GLY A O 1
ATOM 4236 N N . MET A 1 554 ? 32.424 1.684 -26.103 1.00 82.00 554 MET A N 1
ATOM 4237 C CA . MET A 1 554 ? 31.968 0.776 -25.034 1.00 82.00 554 MET A CA 1
ATOM 4238 C C . MET A 1 554 ? 33.108 0.018 -24.336 1.00 82.00 554 MET A C 1
ATOM 4240 O O . MET A 1 554 ? 32.915 -0.487 -23.233 1.00 82.00 554 MET A O 1
ATOM 4244 N N . SER A 1 555 ? 34.278 -0.090 -24.970 1.00 85.06 555 SER A N 1
ATOM 4245 C CA . SER A 1 555 ? 35.460 -0.757 -24.411 1.00 85.06 555 SER A CA 1
ATOM 4246 C C . SER A 1 555 ? 36.519 0.210 -23.867 1.00 85.06 555 SER A C 1
ATOM 4248 O O . SER A 1 555 ? 37.662 -0.197 -23.665 1.00 85.06 555 SER A O 1
ATOM 4250 N N . VAL A 1 556 ? 36.178 1.488 -23.651 1.00 88.12 556 VAL A N 1
ATOM 4251 C CA . VAL A 1 556 ? 37.089 2.452 -23.012 1.00 88.12 556 VAL A CA 1
ATOM 4252 C C . VAL A 1 556 ? 37.293 2.057 -21.539 1.00 88.12 556 VAL A C 1
ATOM 4254 O O . VAL A 1 556 ? 36.303 1.874 -20.830 1.00 88.12 556 VAL A O 1
ATOM 4257 N N . PRO A 1 557 ? 38.542 1.928 -21.051 1.00 83.81 557 PRO A N 1
ATOM 4258 C CA . PRO A 1 557 ? 38.811 1.639 -19.644 1.00 83.81 557 PRO A CA 1
ATOM 4259 C C . PRO A 1 557 ? 38.298 2.737 -18.706 1.00 83.81 557 PRO A C 1
ATOM 4261 O O . PRO A 1 557 ? 38.320 3.916 -19.054 1.00 83.81 557 PRO A O 1
ATOM 4264 N N . GLU A 1 558 ? 37.933 2.366 -17.475 1.00 79.38 558 GLU A N 1
ATOM 4265 C CA . GLU A 1 558 ? 37.483 3.323 -16.447 1.00 79.38 558 GLU A CA 1
ATOM 4266 C C . GLU A 1 558 ? 38.544 4.383 -16.098 1.00 79.38 558 GLU A C 1
ATOM 4268 O O . GLU A 1 558 ? 38.201 5.485 -15.677 1.00 79.38 558 GLU A O 1
ATOM 4273 N N . MET A 1 559 ? 39.833 4.074 -16.294 1.00 80.38 559 MET A N 1
ATOM 4274 C CA . MET A 1 559 ? 40.934 5.024 -16.129 1.00 80.38 559 MET A CA 1
ATOM 4275 C C . MET A 1 559 ? 41.913 4.968 -17.304 1.00 80.38 559 MET A C 1
ATOM 4277 O O . MET A 1 559 ? 42.442 3.907 -17.632 1.00 80.38 559 MET A O 1
ATOM 4281 N N . LEU A 1 560 ? 42.210 6.136 -17.881 1.00 83.44 560 LEU A N 1
ATOM 4282 C CA . LEU A 1 560 ? 43.248 6.333 -18.895 1.00 83.44 560 LEU A CA 1
ATOM 4283 C C . LEU A 1 560 ? 44.452 7.031 -18.257 1.00 83.44 560 LEU A C 1
ATOM 4285 O O . LEU A 1 560 ? 44.329 8.140 -17.740 1.00 83.44 560 LEU A O 1
ATOM 4289 N N . THR A 1 561 ? 45.622 6.395 -18.297 1.00 82.69 561 THR A N 1
ATOM 4290 C CA . THR A 1 561 ? 46.880 6.971 -17.797 1.00 82.69 561 THR A CA 1
ATOM 4291 C C . THR A 1 561 ? 47.776 7.370 -18.963 1.00 82.69 561 THR A C 1
ATOM 4293 O O . THR A 1 561 ? 47.844 6.656 -19.961 1.00 82.69 561 THR A O 1
ATOM 4296 N N . THR A 1 562 ? 48.456 8.515 -18.869 1.00 79.25 562 THR A N 1
ATOM 4297 C CA . THR A 1 562 ? 49.425 8.949 -19.885 1.00 79.25 562 THR A CA 1
ATOM 4298 C C . THR A 1 562 ? 50.825 8.426 -19.577 1.00 79.25 562 THR A C 1
ATOM 4300 O O . THR A 1 562 ? 51.185 8.240 -18.414 1.00 79.25 562 THR A O 1
ATOM 4303 N N . VAL A 1 563 ? 51.625 8.199 -20.620 1.00 71.81 563 VAL A N 1
ATOM 4304 C CA . VAL A 1 563 ? 52.981 7.626 -20.503 1.00 71.81 563 VAL A CA 1
ATOM 4305 C C . VAL A 1 563 ? 53.948 8.539 -19.723 1.00 71.81 563 VAL A C 1
ATOM 4307 O O . VAL A 1 563 ? 54.841 8.036 -19.048 1.00 71.81 563 VAL A O 1
ATOM 4310 N N . ASP A 1 564 ? 53.726 9.858 -19.728 1.00 60.41 564 ASP A N 1
ATOM 4311 C CA . ASP A 1 564 ? 54.573 10.851 -19.039 1.00 60.41 564 ASP A CA 1
ATOM 4312 C C . ASP A 1 564 ? 54.178 11.127 -17.573 1.00 60.41 564 ASP A C 1
ATOM 4314 O O . ASP A 1 564 ? 54.748 12.005 -16.919 1.00 60.41 564 ASP A O 1
ATOM 4318 N N . ALA A 1 565 ? 53.194 10.408 -17.022 1.00 44.94 565 ALA A N 1
ATOM 4319 C CA . ALA A 1 565 ? 52.848 10.540 -15.610 1.00 44.94 565 ALA A CA 1
ATOM 4320 C C . ALA A 1 565 ? 54.007 10.004 -14.737 1.00 44.94 565 ALA A C 1
ATOM 4322 O O . ALA A 1 565 ? 54.432 8.862 -14.936 1.00 44.94 565 ALA A O 1
ATOM 4323 N N . PRO A 1 566 ? 54.530 10.768 -13.751 1.00 37.72 566 PRO A N 1
ATOM 4324 C CA . PRO A 1 566 ? 55.582 10.272 -12.875 1.00 37.72 566 PRO A CA 1
ATOM 4325 C C . PRO A 1 566 ? 55.116 8.978 -12.214 1.00 37.72 566 PRO A C 1
ATOM 4327 O O . PRO A 1 566 ? 54.019 8.941 -11.648 1.00 37.72 566 PRO A O 1
ATOM 4330 N N . ALA A 1 567 ? 55.963 7.944 -12.260 1.00 43.16 567 ALA A N 1
ATOM 4331 C CA . ALA A 1 567 ? 55.806 6.691 -11.528 1.00 43.16 567 ALA A CA 1
ATOM 4332 C C . ALA A 1 567 ? 55.832 6.969 -10.016 1.00 43.16 567 ALA A C 1
ATOM 4334 O O . ALA A 1 567 ? 56.798 6.703 -9.300 1.00 43.16 567 ALA A O 1
ATOM 4335 N N . THR A 1 568 ? 54.754 7.559 -9.515 1.00 35.81 568 THR A N 1
ATOM 4336 C CA . THR A 1 568 ? 54.566 7.852 -8.109 1.00 35.81 568 THR A CA 1
ATOM 4337 C C . THR A 1 568 ? 54.089 6.557 -7.491 1.00 35.81 568 THR A C 1
ATOM 4339 O O . THR A 1 568 ? 52.905 6.255 -7.482 1.00 35.81 568 THR A O 1
ATOM 4342 N N . ARG A 1 569 ? 55.077 5.768 -7.061 1.00 33.25 569 ARG A N 1
ATOM 4343 C CA . ARG A 1 569 ? 55.026 4.823 -5.947 1.00 33.25 569 ARG A CA 1
ATOM 4344 C C . ARG A 1 569 ? 53.734 4.000 -5.891 1.00 33.25 569 ARG A C 1
ATOM 4346 O O . ARG A 1 569 ? 52.713 4.445 -5.377 1.00 33.25 569 ARG A O 1
ATOM 4353 N N . ALA A 1 570 ? 53.855 2.725 -6.252 1.00 37.62 570 ALA A N 1
ATOM 4354 C CA . ALA A 1 570 ? 53.067 1.668 -5.634 1.00 37.62 570 ALA A CA 1
ATOM 4355 C C . ALA A 1 570 ? 53.293 1.707 -4.106 1.00 37.62 570 ALA A C 1
ATOM 4357 O O . ALA A 1 570 ? 54.112 0.981 -3.548 1.00 37.62 570 ALA A O 1
ATOM 4358 N N . ALA A 1 571 ? 52.617 2.625 -3.424 1.00 33.16 571 ALA A N 1
ATOM 4359 C CA . ALA A 1 571 ? 52.472 2.664 -1.989 1.00 33.16 571 ALA A CA 1
ATOM 4360 C C . ALA A 1 571 ? 51.060 2.167 -1.708 1.00 33.16 571 ALA A C 1
ATOM 4362 O O . ALA A 1 571 ? 50.075 2.815 -2.053 1.00 33.16 571 ALA A O 1
ATOM 4363 N N . ARG A 1 572 ? 50.984 0.974 -1.113 1.00 45.38 572 ARG A N 1
ATOM 4364 C CA . ARG A 1 572 ? 49.774 0.435 -0.496 1.00 45.38 572 ARG A CA 1
ATOM 4365 C C . ARG A 1 572 ? 49.100 1.524 0.340 1.00 45.38 572 ARG A C 1
ATOM 4367 O O . ARG A 1 572 ? 49.606 1.826 1.414 1.00 45.38 572 ARG A O 1
ATOM 4374 N N . ILE A 1 573 ? 47.956 2.033 -0.110 1.00 35.62 573 ILE A N 1
ATOM 4375 C CA . ILE A 1 573 ? 46.940 2.646 0.749 1.00 35.62 573 ILE A CA 1
ATOM 4376 C C . ILE A 1 573 ? 45.559 2.262 0.200 1.00 35.62 573 ILE A C 1
ATOM 4378 O O . ILE A 1 573 ? 45.174 2.683 -0.881 1.00 35.62 573 ILE A O 1
ATOM 4382 N N . GLY A 1 574 ? 44.874 1.415 0.975 1.00 32.75 574 GLY A N 1
ATOM 4383 C CA . GLY A 1 574 ? 43.430 1.401 1.234 1.00 32.75 574 GLY A CA 1
ATOM 4384 C C . GLY A 1 574 ? 42.447 1.455 0.066 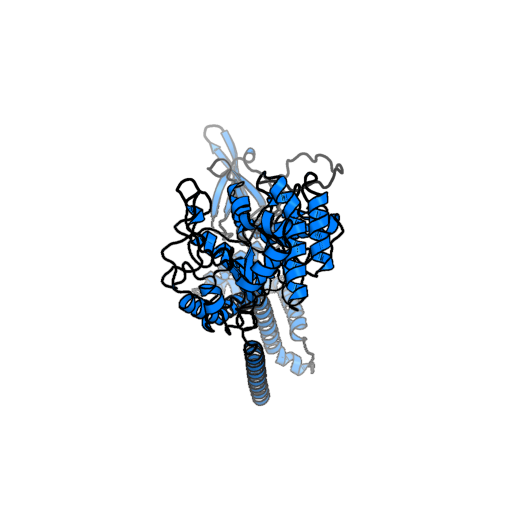1.00 32.75 574 GLY A C 1
ATOM 4385 O O . GLY A 1 574 ? 42.177 2.513 -0.486 1.00 32.75 574 GLY A O 1
ATOM 4386 N N . SER A 1 575 ? 41.763 0.335 -0.164 1.00 41.78 575 SER A N 1
ATOM 4387 C CA . SER A 1 575 ? 40.395 0.330 -0.686 1.00 41.78 575 SER A CA 1
ATOM 4388 C C . SER A 1 575 ? 39.509 1.287 0.121 1.00 41.78 575 SER A C 1
ATOM 4390 O O . SER A 1 575 ? 39.271 0.989 1.285 1.00 41.78 575 SER A O 1
ATOM 4392 N N . PHE A 1 576 ? 39.018 2.379 -0.471 1.00 36.62 576 PHE A N 1
ATOM 4393 C CA . PHE A 1 576 ? 37.912 3.213 0.034 1.00 36.62 576 PHE A CA 1
ATOM 4394 C C . PHE A 1 576 ? 37.393 4.138 -1.096 1.00 36.62 576 PHE A C 1
ATOM 4396 O O . PHE A 1 576 ? 38.101 4.339 -2.079 1.00 36.62 576 PHE A O 1
ATOM 4403 N N . PRO A 1 577 ? 36.142 4.632 -1.032 1.00 38.97 577 PRO A N 1
ATOM 4404 C CA . PRO A 1 577 ? 34.966 4.049 -1.669 1.00 38.97 577 PRO A CA 1
ATOM 4405 C C . PRO A 1 577 ? 34.447 4.902 -2.842 1.00 38.97 577 PRO A C 1
ATOM 4407 O O . PRO A 1 577 ? 34.750 6.085 -2.966 1.00 38.97 577 PRO A O 1
ATOM 4410 N N . ALA A 1 578 ? 33.587 4.315 -3.673 1.00 34.09 578 ALA A N 1
ATOM 4411 C CA . ALA A 1 578 ? 32.813 5.068 -4.653 1.00 34.09 578 ALA A CA 1
ATOM 4412 C C . ALA A 1 578 ? 31.857 6.051 -3.950 1.00 34.09 578 ALA A C 1
ATOM 4414 O O . ALA A 1 578 ? 31.021 5.627 -3.147 1.00 34.09 578 ALA A O 1
ATOM 4415 N N . ALA A 1 579 ? 31.944 7.346 -4.275 1.00 34.78 579 ALA A N 1
ATOM 4416 C CA . ALA A 1 579 ? 30.883 8.306 -3.981 1.00 34.78 579 ALA A CA 1
ATOM 4417 C C . ALA A 1 579 ? 30.871 9.527 -4.926 1.00 34.78 579 ALA A C 1
ATOM 4419 O O . ALA A 1 579 ? 31.805 10.323 -4.913 1.00 34.78 579 ALA A O 1
ATOM 4420 N N . LYS A 1 580 ? 29.700 9.686 -5.573 1.00 33.03 580 LYS A N 1
ATOM 4421 C CA . LYS A 1 580 ? 29.028 10.902 -6.093 1.00 33.03 580 LYS A CA 1
ATOM 4422 C C . LYS A 1 580 ? 29.688 11.579 -7.307 1.00 33.03 580 LYS A C 1
ATOM 4424 O O . LYS A 1 580 ? 30.848 11.955 -7.251 1.00 33.03 580 LYS A O 1
ATOM 4429 N N . VAL A 1 581 ? 28.991 11.785 -8.428 1.00 35.62 581 VAL A N 1
ATOM 4430 C CA . VAL A 1 581 ? 27.594 12.242 -8.624 1.00 35.62 581 VAL A CA 1
ATOM 4431 C C . VAL A 1 581 ? 26.766 11.276 -9.460 1.00 35.62 581 VAL A C 1
ATOM 4433 O O . VAL A 1 581 ? 27.313 10.745 -10.449 1.00 35.62 581 VAL A O 1
#

Radius of gyration: 37.12 Å; chains: 1; bounding box: 89×78×94 Å